Protein AF-A0A2E3VXW8-F1 (afdb_monomer_lite)

Sequence (433 aa):
MKYFLSAFIIIVLTNSAYSASCSSNQNFRELKSLRAQCASKSVHLTFDDGPDPKVTPRILSSLNRKKVKASFYVSTTNLKPGEKNETLISMIRTGHVVASHGHEHKAHDLRVIGSKCDPHILTASQSERQIERSLSLLQSATAGLFNRQPHKLFRFPYGRGASPSAKELGLMLRHGQSKSACSSKRLKHAAPLERESYKQSIQEYRRFKSKALQRVHESSRDHVGWNFDSGDSNPNVAKKAKSNPDWYVKRTLKNMCQSRSNVLIALFHDRGKDFNADTLDKLIDTARCLGIDFISYDEALRHKEYLANTGVLQEAPKEENDILGSFIEDILNKEEHQKHFSKTCSDDHDHSFNTCLSSNGKTYQQCQGESSVCVNGQWLSKTDPVAIKRCGFRNCYSKYTKKTYRHCEGSNSICVNGEWLKKSKAKSICNIN

Structure (mmCIF, N/CA/C/O backbone):
data_AF-A0A2E3VXW8-F1
#
_entry.id   AF-A0A2E3VXW8-F1
#
loop_
_atom_site.group_PDB
_atom_site.id
_atom_site.type_symbol
_atom_site.label_atom_id
_atom_site.label_alt_id
_atom_site.label_comp_id
_atom_site.label_asym_id
_atom_site.label_entity_id
_atom_site.label_seq_id
_atom_site.pdbx_PDB_ins_code
_atom_site.Cartn_x
_atom_site.Cartn_y
_atom_site.Cartn_z
_atom_site.occupancy
_atom_site.B_iso_or_equiv
_atom_site.auth_seq_id
_atom_site.auth_comp_id
_atom_site.auth_asym_id
_atom_site.auth_atom_id
_atom_site.pdbx_PDB_model_num
ATOM 1 N N . MET A 1 1 ? -1.493 -29.442 -38.701 1.00 52.22 1 MET A N 1
ATOM 2 C CA . MET A 1 1 ? -0.068 -29.097 -38.929 1.00 52.22 1 MET A CA 1
ATOM 3 C C . MET A 1 1 ? 0.186 -27.605 -39.175 1.00 52.22 1 MET A C 1
ATOM 5 O O . MET A 1 1 ? 1.052 -27.063 -38.505 1.00 52.22 1 MET A O 1
ATOM 9 N N . LYS A 1 2 ? -0.572 -26.907 -40.045 1.00 40.97 2 LYS A N 1
ATOM 10 C CA . LYS A 1 2 ? -0.376 -25.459 -40.313 1.00 40.97 2 LYS A CA 1
ATOM 11 C C . LYS A 1 2 ? -0.488 -24.561 -39.063 1.00 40.97 2 LYS A C 1
ATOM 13 O O . LYS A 1 2 ? 0.397 -23.749 -38.839 1.00 40.97 2 LYS A O 1
ATOM 18 N N . TYR A 1 3 ? -1.481 -24.780 -38.194 1.00 45.81 3 TYR A N 1
ATOM 19 C CA . TYR A 1 3 ? -1.649 -24.004 -36.949 1.00 45.81 3 TYR A CA 1
ATOM 20 C C . TYR A 1 3 ? -0.521 -24.200 -35.921 1.00 45.81 3 TYR A C 1
ATOM 22 O O . TYR A 1 3 ? -0.153 -23.255 -35.229 1.00 45.81 3 TYR A O 1
ATOM 30 N N . PHE A 1 4 ? 0.070 -25.398 -35.859 1.00 49.72 4 PHE A N 1
ATOM 31 C CA . PHE A 1 4 ? 1.209 -25.685 -34.979 1.00 49.72 4 PHE A CA 1
ATOM 32 C C . PHE A 1 4 ? 2.489 -25.000 -35.468 1.00 49.72 4 PHE A C 1
ATOM 34 O O . PHE A 1 4 ? 3.208 -24.414 -34.664 1.00 49.72 4 PHE A O 1
ATOM 41 N N . LEU A 1 5 ? 2.740 -25.003 -36.783 1.00 46.31 5 LEU A N 1
ATOM 42 C CA . LEU A 1 5 ? 3.879 -24.294 -37.370 1.00 46.31 5 LEU A CA 1
ATOM 43 C C . LEU A 1 5 ? 3.752 -22.773 -37.180 1.00 46.31 5 LEU A C 1
ATOM 45 O O . LEU A 1 5 ? 4.717 -22.122 -36.797 1.00 46.31 5 LEU A O 1
ATOM 49 N N . SER A 1 6 ? 2.555 -22.210 -37.384 1.00 46.69 6 SER A N 1
ATOM 50 C CA . SER A 1 6 ? 2.293 -20.777 -37.190 1.00 46.69 6 SER A CA 1
ATOM 51 C C . SER A 1 6 ? 2.450 -20.339 -35.729 1.00 46.69 6 SER A C 1
ATOM 53 O O . SER A 1 6 ? 3.084 -19.319 -35.473 1.00 46.69 6 SER A O 1
ATOM 55 N N . ALA A 1 7 ? 1.939 -21.114 -34.765 1.00 53.31 7 ALA A N 1
ATOM 56 C CA . ALA A 1 7 ? 2.120 -20.828 -33.341 1.00 53.31 7 ALA A CA 1
ATOM 57 C C . ALA A 1 7 ? 3.596 -20.923 -32.919 1.00 53.31 7 ALA A C 1
ATOM 59 O O . ALA A 1 7 ? 4.090 -20.058 -32.198 1.00 53.31 7 ALA A O 1
ATOM 60 N N . PHE A 1 8 ? 4.325 -21.924 -33.420 1.00 57.41 8 PHE A N 1
ATOM 61 C CA . PHE A 1 8 ? 5.749 -22.102 -33.136 1.00 57.41 8 PHE A CA 1
ATOM 62 C C . PHE A 1 8 ? 6.606 -20.961 -33.711 1.00 57.41 8 PHE A C 1
ATOM 64 O O . PHE A 1 8 ? 7.454 -20.414 -33.010 1.00 57.41 8 PHE A O 1
ATOM 71 N N . ILE A 1 9 ? 6.335 -20.526 -34.947 1.00 57.00 9 ILE A N 1
ATOM 72 C CA . ILE A 1 9 ? 7.027 -19.394 -35.585 1.00 57.00 9 ILE A CA 1
ATOM 73 C C . ILE A 1 9 ? 6.759 -18.081 -34.830 1.00 57.00 9 ILE A C 1
ATOM 75 O O . ILE A 1 9 ? 7.695 -17.322 -34.582 1.00 57.00 9 ILE A O 1
ATOM 79 N N . ILE A 1 10 ? 5.519 -17.827 -34.393 1.00 58.88 10 ILE A N 1
ATOM 80 C CA . ILE A 1 10 ? 5.182 -16.641 -33.583 1.00 58.88 10 ILE A CA 1
ATOM 81 C C . ILE A 1 10 ? 5.937 -16.667 -32.242 1.00 58.88 10 ILE A C 1
ATOM 83 O O . ILE A 1 10 ? 6.544 -15.666 -31.861 1.00 58.88 10 ILE A O 1
ATOM 87 N N . ILE A 1 11 ? 5.977 -17.810 -31.551 1.00 58.62 11 ILE A N 1
ATOM 88 C CA . ILE A 1 11 ? 6.701 -17.959 -30.277 1.00 58.62 11 ILE A CA 1
ATOM 89 C C . ILE A 1 11 ? 8.208 -17.700 -30.460 1.00 58.62 11 ILE A C 1
ATOM 91 O O . ILE A 1 11 ? 8.798 -16.933 -29.699 1.00 58.62 11 ILE A O 1
ATOM 95 N N . VAL A 1 12 ? 8.833 -18.266 -31.496 1.00 56.59 12 VAL A N 1
ATOM 96 C CA . VAL A 1 12 ? 10.269 -18.075 -31.775 1.00 56.59 12 VAL A CA 1
ATOM 97 C C . VAL A 1 12 ? 10.593 -16.617 -32.136 1.00 56.59 12 VAL A C 1
ATOM 99 O O . VAL A 1 12 ? 11.554 -16.056 -31.604 1.00 56.59 12 VAL A O 1
ATOM 102 N N . LEU A 1 13 ? 9.770 -15.963 -32.964 1.00 48.34 13 LEU A N 1
ATOM 103 C CA . LEU A 1 13 ? 9.963 -14.556 -33.340 1.00 48.34 13 LEU A CA 1
ATOM 104 C C . LEU A 1 13 ? 9.764 -13.598 -32.154 1.00 48.34 13 LEU A C 1
ATOM 106 O O . LEU A 1 13 ? 10.545 -12.660 -31.991 1.00 48.34 13 LEU A O 1
ATOM 110 N N . THR A 1 14 ? 8.780 -13.849 -31.281 1.00 56.06 14 THR A N 1
ATOM 111 C CA . THR A 1 14 ? 8.571 -13.031 -30.069 1.00 56.06 14 THR A CA 1
ATOM 112 C C . THR A 1 14 ? 9.714 -13.167 -29.060 1.00 56.06 14 THR A C 1
ATOM 114 O O . THR A 1 14 ? 10.160 -12.156 -28.515 1.00 56.06 14 THR A O 1
ATOM 117 N N . ASN A 1 15 ? 10.257 -14.375 -28.867 1.00 58.19 15 ASN A N 1
ATOM 118 C CA . ASN A 1 15 ? 11.415 -14.602 -27.998 1.00 58.19 15 ASN A CA 1
ATOM 119 C C . ASN A 1 15 ? 12.691 -13.952 -28.558 1.00 58.19 15 ASN A C 1
ATOM 121 O O . ASN A 1 15 ? 13.463 -13.361 -27.800 1.00 58.19 15 ASN A O 1
ATOM 125 N N . SER A 1 16 ? 12.889 -13.992 -29.880 1.00 55.94 16 SER A N 1
ATOM 126 C CA . SER A 1 16 ? 14.014 -13.329 -30.547 1.00 55.94 16 SER A CA 1
ATOM 127 C C . SER A 1 16 ? 13.936 -11.801 -30.410 1.00 55.94 16 SER A C 1
ATOM 129 O O . SER A 1 16 ? 14.880 -11.183 -29.914 1.00 55.94 16 SER A O 1
ATOM 131 N N . ALA A 1 17 ? 12.785 -11.190 -30.716 1.00 60.53 17 ALA A N 1
ATOM 132 C CA . ALA A 1 17 ? 12.580 -9.743 -30.593 1.00 60.53 17 ALA A CA 1
ATOM 133 C C . ALA A 1 17 ? 12.715 -9.243 -29.143 1.00 60.53 17 ALA A C 1
ATOM 135 O O . ALA A 1 17 ? 13.336 -8.210 -28.884 1.00 60.53 17 ALA A O 1
ATOM 136 N N . TYR A 1 18 ? 12.192 -10.001 -28.177 1.00 62.50 18 TYR A N 1
ATOM 137 C CA . TYR A 1 18 ? 12.314 -9.679 -26.758 1.00 62.50 18 TYR A CA 1
ATOM 138 C C . TYR A 1 18 ? 13.764 -9.798 -26.259 1.00 62.50 18 TYR A C 1
ATOM 140 O O . TYR A 1 18 ? 14.258 -8.921 -25.549 1.00 62.50 18 TYR A O 1
ATOM 148 N N . SER A 1 19 ? 14.498 -10.828 -26.697 1.00 63.56 19 SER A N 1
ATOM 149 C CA . SER A 1 19 ? 15.926 -10.975 -26.380 1.00 63.56 19 SER A CA 1
ATOM 150 C C . SER A 1 19 ? 16.795 -9.854 -26.977 1.00 63.56 19 SER A C 1
ATOM 152 O O . SER A 1 19 ? 17.703 -9.347 -26.306 1.00 63.56 19 SER A O 1
ATOM 154 N N . ALA A 1 20 ? 16.478 -9.398 -28.194 1.00 64.00 20 ALA A N 1
ATOM 155 C CA . ALA A 1 20 ? 17.129 -8.259 -28.836 1.00 64.00 20 ALA A CA 1
ATOM 156 C C . ALA A 1 20 ? 16.816 -6.938 -28.107 1.00 64.00 20 ALA A C 1
ATOM 158 O O . ALA A 1 20 ? 17.717 -6.130 -27.875 1.00 64.00 20 ALA A O 1
ATOM 159 N N . SER A 1 21 ? 15.568 -6.756 -27.661 1.00 80.12 21 SER A N 1
ATOM 160 C CA . SER A 1 21 ? 15.136 -5.607 -26.853 1.00 80.12 21 SER A CA 1
ATOM 161 C C . SER A 1 21 ? 15.841 -5.540 -25.494 1.00 80.12 21 SER A C 1
ATOM 163 O O . SER A 1 21 ? 16.265 -4.467 -25.064 1.00 80.12 21 SER A O 1
ATOM 165 N N . CYS A 1 22 ? 16.053 -6.679 -24.832 1.00 87.19 22 CYS A N 1
ATOM 166 C CA . CYS A 1 22 ? 16.822 -6.705 -23.591 1.00 87.19 22 CYS A CA 1
ATOM 167 C C . CYS A 1 22 ? 18.298 -6.374 -23.814 1.00 87.19 22 CYS A C 1
ATOM 169 O O . CYS A 1 22 ? 18.889 -5.639 -23.025 1.00 87.19 22 CYS A O 1
ATOM 171 N N . SER A 1 23 ? 18.892 -6.860 -24.904 1.00 81.00 23 SER A N 1
ATOM 172 C CA . SER A 1 23 ? 20.314 -6.654 -25.202 1.00 81.00 23 SER A CA 1
ATOM 173 C C . SER A 1 23 ? 20.677 -5.182 -25.450 1.00 81.00 23 SER A C 1
ATOM 175 O O . SER A 1 23 ? 21.800 -4.772 -25.149 1.00 81.00 23 SER A O 1
ATOM 177 N N . SER A 1 24 ? 19.735 -4.364 -25.932 1.00 84.50 24 SER A N 1
ATOM 178 C CA . SER A 1 24 ? 19.925 -2.918 -26.122 1.00 84.50 24 SER A CA 1
ATOM 179 C C . SER A 1 24 ? 19.670 -2.078 -24.859 1.00 84.50 24 SER A C 1
ATOM 181 O O . SER A 1 24 ? 20.124 -0.934 -24.778 1.00 84.50 24 SER A O 1
ATOM 183 N N . ASN A 1 25 ? 19.026 -2.632 -23.824 1.00 87.88 25 ASN A N 1
ATOM 184 C CA . ASN A 1 25 ? 18.752 -1.926 -22.572 1.00 87.88 25 ASN A CA 1
ATOM 185 C C . ASN A 1 25 ? 20.045 -1.717 -21.751 1.00 87.88 25 ASN A C 1
ATOM 187 O O . ASN A 1 25 ? 20.680 -2.662 -21.279 1.00 87.88 25 ASN A O 1
ATOM 191 N N . GLN A 1 26 ? 20.442 -0.456 -21.549 1.00 90.62 26 GLN A N 1
ATOM 192 C CA . GLN A 1 26 ? 21.646 -0.102 -20.786 1.00 90.62 26 GLN A CA 1
ATOM 193 C C . GLN A 1 26 ? 21.602 -0.584 -19.326 1.00 90.62 26 GLN A C 1
ATOM 195 O O . GLN A 1 26 ? 22.569 -1.184 -18.860 1.00 90.62 26 GLN A O 1
ATOM 200 N N . ASN A 1 27 ? 20.484 -0.387 -18.619 1.00 92.69 27 ASN A N 1
ATOM 201 C CA . ASN A 1 27 ? 20.360 -0.819 -17.225 1.00 92.69 27 ASN A CA 1
ATOM 202 C C . ASN A 1 27 ? 20.441 -2.345 -17.105 1.00 92.69 27 ASN A C 1
ATOM 204 O O . ASN A 1 27 ? 21.041 -2.851 -16.159 1.00 92.69 27 ASN A O 1
ATOM 208 N N . PHE A 1 28 ? 19.882 -3.083 -18.071 1.00 93.38 28 PHE A N 1
ATOM 209 C CA . PHE A 1 28 ? 20.026 -4.537 -18.118 1.00 93.38 28 PHE A CA 1
ATOM 210 C C . PHE A 1 28 ? 21.489 -4.945 -18.309 1.00 93.38 28 PHE A C 1
ATOM 212 O O . PHE A 1 28 ? 21.975 -5.787 -17.560 1.00 93.38 28 PHE A O 1
ATOM 219 N N . ARG A 1 29 ? 22.217 -4.331 -19.253 1.00 92.88 29 ARG A N 1
ATOM 220 C CA . ARG A 1 29 ? 23.640 -4.641 -19.491 1.00 92.88 29 ARG A CA 1
ATOM 221 C C . ARG A 1 29 ? 24.491 -4.458 -18.234 1.00 92.88 29 ARG A C 1
ATOM 223 O O . ARG A 1 29 ? 25.331 -5.309 -17.948 1.00 92.88 29 ARG A O 1
ATOM 230 N N . GLU A 1 30 ? 24.234 -3.401 -17.468 1.00 94.44 30 GLU A N 1
ATOM 231 C CA . GLU A 1 30 ? 24.927 -3.129 -16.202 1.00 94.44 30 GLU A CA 1
ATOM 232 C C . GLU A 1 30 ? 24.539 -4.099 -15.071 1.00 94.44 30 GLU A C 1
ATOM 234 O O . GLU A 1 30 ? 25.357 -4.391 -14.202 1.00 94.44 30 GLU A O 1
ATOM 239 N N . LEU A 1 31 ? 23.307 -4.616 -15.073 1.00 95.38 31 LEU A N 1
ATOM 240 C CA . LEU A 1 31 ? 22.789 -5.506 -14.027 1.00 95.38 31 LEU A CA 1
ATOM 241 C C . LEU A 1 31 ? 22.787 -6.991 -14.412 1.00 95.38 31 LEU A C 1
ATOM 243 O O . LEU A 1 31 ? 22.378 -7.819 -13.599 1.00 95.38 31 LEU A O 1
ATOM 247 N N . LYS A 1 32 ? 23.241 -7.357 -15.617 1.00 94.25 32 LYS A N 1
ATOM 248 C CA . LYS A 1 32 ? 23.097 -8.715 -16.174 1.00 94.25 32 LYS A CA 1
ATOM 249 C C . LYS A 1 32 ? 23.653 -9.814 -15.266 1.00 94.25 32 LYS A C 1
ATOM 251 O O . LYS A 1 32 ? 23.130 -10.924 -15.264 1.00 94.25 32 LYS A O 1
ATOM 256 N N . SER A 1 33 ? 24.689 -9.507 -14.481 1.00 95.44 33 SER A N 1
ATOM 257 C CA . SER A 1 33 ? 25.306 -10.444 -13.535 1.00 95.44 33 SER A CA 1
ATOM 258 C C . SER A 1 33 ? 24.359 -10.872 -12.410 1.00 95.44 33 SER A C 1
ATOM 260 O O . SER A 1 33 ? 24.555 -11.930 -11.821 1.00 95.44 33 SER A O 1
ATOM 262 N N . LEU A 1 34 ? 23.303 -10.099 -12.135 1.00 95.31 34 LEU A N 1
ATOM 263 C CA . LEU A 1 34 ? 22.289 -10.426 -11.134 1.00 95.31 34 LEU A CA 1
ATOM 264 C C . LEU A 1 34 ? 21.181 -11.337 -11.671 1.00 95.31 34 LEU A C 1
ATOM 266 O O . LEU A 1 34 ? 20.376 -11.806 -10.873 1.00 95.31 34 LEU A O 1
ATOM 270 N N . ARG A 1 35 ? 21.127 -11.625 -12.981 1.00 94.31 35 ARG A N 1
ATOM 271 C CA . ARG A 1 35 ? 20.015 -12.356 -13.617 1.00 94.31 35 ARG A CA 1
ATOM 272 C C . ARG A 1 35 ? 19.667 -13.667 -12.906 1.00 94.31 35 ARG A C 1
ATOM 274 O O . ARG A 1 35 ? 18.494 -13.938 -12.698 1.00 94.31 35 ARG A O 1
ATOM 281 N N . ALA A 1 36 ? 20.661 -14.442 -12.470 1.00 91.81 36 ALA A N 1
ATOM 282 C CA . ALA A 1 36 ? 20.422 -15.683 -11.727 1.00 91.81 36 ALA A CA 1
ATOM 283 C C . ALA A 1 36 ? 19.693 -15.455 -10.387 1.00 91.81 36 ALA A C 1
ATOM 285 O O . ALA A 1 36 ? 18.834 -16.244 -10.013 1.00 91.81 36 ALA A O 1
ATOM 286 N N . GLN A 1 37 ? 19.995 -14.357 -9.685 1.00 93.38 37 GLN A N 1
ATOM 287 C CA . GLN A 1 37 ? 19.319 -13.979 -8.436 1.00 93.38 37 GLN A CA 1
ATOM 288 C C . GLN A 1 37 ? 17.924 -13.396 -8.701 1.00 93.38 37 GLN A C 1
ATOM 290 O O . GLN A 1 37 ? 17.007 -13.577 -7.907 1.00 93.38 37 GLN A O 1
ATOM 295 N N . CYS A 1 38 ? 17.765 -12.679 -9.815 1.00 93.38 38 CYS A N 1
ATOM 296 C CA . CYS A 1 38 ? 16.515 -12.040 -10.210 1.00 93.38 38 CYS A CA 1
ATOM 297 C C . CYS A 1 38 ? 15.475 -13.036 -10.755 1.00 93.38 38 CYS A C 1
ATOM 299 O O . CYS A 1 38 ? 14.284 -12.836 -10.542 1.00 93.38 38 CYS A O 1
ATOM 301 N N . ALA A 1 39 ? 15.911 -14.098 -11.443 1.00 92.44 39 ALA A N 1
ATOM 302 C CA . ALA A 1 39 ? 15.039 -15.034 -12.159 1.00 92.44 39 ALA A CA 1
ATOM 303 C C . ALA A 1 39 ? 14.054 -15.805 -11.262 1.00 92.44 39 ALA A C 1
ATOM 305 O O . ALA A 1 39 ? 13.059 -16.326 -11.751 1.00 92.44 39 ALA A O 1
ATOM 306 N N . SER A 1 40 ? 14.318 -15.886 -9.954 1.00 89.88 40 SER A N 1
ATOM 307 C CA . SER A 1 40 ? 13.421 -16.518 -8.981 1.00 89.88 40 SER A CA 1
ATOM 308 C C . SER A 1 40 ? 12.485 -15.527 -8.280 1.00 89.88 40 SER A C 1
ATOM 310 O O . SER A 1 40 ? 11.832 -15.906 -7.306 1.00 89.88 40 SER A O 1
ATOM 312 N N . LYS A 1 41 ? 12.473 -14.247 -8.685 1.00 97.69 41 LYS A N 1
ATOM 313 C CA . LYS A 1 41 ? 11.697 -13.197 -8.016 1.00 97.69 41 LYS A CA 1
ATOM 314 C C . LYS A 1 41 ? 10.346 -12.997 -8.688 1.00 97.69 41 LYS A C 1
ATOM 316 O O . LYS A 1 41 ? 10.286 -12.594 -9.845 1.00 97.69 41 LYS A O 1
ATOM 321 N N . SER A 1 42 ? 9.286 -13.166 -7.911 1.00 98.31 42 SER A N 1
ATOM 322 C CA . SER A 1 42 ? 7.922 -12.772 -8.251 1.00 98.31 42 SER A CA 1
ATOM 323 C C . SER A 1 42 ? 7.539 -11.542 -7.432 1.00 98.31 42 SER A C 1
ATOM 325 O O . SER A 1 42 ? 7.652 -11.540 -6.206 1.00 98.31 42 SER A O 1
ATOM 327 N N . VAL A 1 43 ? 7.110 -10.472 -8.094 1.00 98.81 43 VAL A N 1
ATOM 328 C CA . VAL A 1 43 ? 6.894 -9.154 -7.491 1.00 98.81 43 VAL A CA 1
ATOM 329 C C . VAL A 1 43 ? 5.457 -8.708 -7.702 1.00 98.81 43 VAL A C 1
ATOM 331 O O . VAL A 1 43 ? 5.030 -8.482 -8.831 1.00 98.81 43 VAL A O 1
ATOM 334 N N . HIS A 1 44 ? 4.730 -8.503 -6.609 1.00 98.88 44 HIS A N 1
ATOM 335 C CA . HIS A 1 44 ? 3.469 -7.778 -6.615 1.00 98.88 44 HIS A CA 1
ATOM 336 C C . HIS A 1 44 ? 3.722 -6.313 -6.246 1.00 98.88 44 HIS A C 1
ATOM 338 O O . HIS A 1 44 ? 4.195 -6.009 -5.145 1.00 98.88 44 HIS A O 1
ATOM 344 N N . LEU A 1 45 ? 3.427 -5.396 -7.168 1.00 98.94 45 LEU A N 1
ATOM 345 C CA . LEU A 1 45 ? 3.595 -3.962 -6.938 1.00 98.94 45 LEU A CA 1
ATOM 346 C C . LEU A 1 45 ? 2.450 -3.412 -6.088 1.00 98.94 45 LEU A C 1
ATOM 348 O O . LEU A 1 45 ? 1.277 -3.677 -6.357 1.00 98.94 45 LEU A O 1
ATOM 352 N N . THR A 1 46 ? 2.797 -2.601 -5.092 1.00 98.81 46 THR A N 1
ATOM 353 C CA . THR A 1 46 ? 1.829 -1.881 -4.266 1.00 98.81 46 THR A CA 1
ATOM 354 C C . THR A 1 46 ? 2.179 -0.402 -4.160 1.00 98.81 46 THR A C 1
ATOM 356 O O . THR A 1 46 ? 3.361 -0.065 -4.090 1.00 98.81 46 THR A O 1
ATOM 359 N N . PHE A 1 47 ? 1.165 0.462 -4.161 1.00 98.75 47 PHE A N 1
ATOM 360 C CA . PHE A 1 47 ? 1.315 1.917 -4.090 1.00 98.75 47 PHE A CA 1
ATOM 361 C C . PHE A 1 47 ? 0.477 2.487 -2.947 1.00 98.75 47 PHE A C 1
ATOM 363 O O . PHE A 1 47 ? -0.739 2.308 -2.951 1.00 98.75 47 PHE A O 1
ATOM 370 N N . ASP A 1 48 ? 1.117 3.176 -2.007 1.00 98.31 48 ASP A N 1
ATOM 371 C CA . ASP A 1 48 ? 0.469 3.813 -0.858 1.00 98.31 48 ASP A CA 1
ATOM 372 C C . ASP A 1 48 ? 0.324 5.341 -1.071 1.00 98.31 48 ASP A C 1
ATOM 374 O O . ASP A 1 48 ? 1.093 5.957 -1.814 1.00 98.31 48 ASP A O 1
ATOM 378 N N . ASP A 1 49 ? -0.630 5.947 -0.353 1.00 96.69 49 ASP A N 1
ATOM 379 C CA . ASP A 1 49 ? -0.901 7.393 -0.176 1.00 96.69 49 ASP A CA 1
ATOM 380 C C . ASP A 1 49 ? -1.757 8.121 -1.220 1.00 96.69 49 ASP A C 1
ATOM 382 O O . ASP A 1 49 ? -2.237 9.229 -0.940 1.00 96.69 49 ASP A O 1
ATOM 386 N N . GLY A 1 50 ? -1.975 7.539 -2.393 1.00 94.81 50 GLY A N 1
ATOM 387 C CA . GLY A 1 50 ? -2.810 8.111 -3.449 1.00 94.81 50 GLY A CA 1
ATOM 388 C C . GLY A 1 50 ? -4.307 8.176 -3.108 1.00 94.81 50 GLY A C 1
ATOM 389 O O . GLY A 1 50 ? -4.699 7.819 -1.997 1.00 94.81 50 GLY A O 1
ATOM 390 N N . PRO A 1 51 ? -5.170 8.598 -4.058 1.00 95.62 51 PRO A N 1
ATOM 391 C CA . PRO A 1 51 ? -4.824 8.979 -5.422 1.00 95.62 51 PRO A CA 1
ATOM 392 C C . PRO A 1 51 ? -4.314 10.424 -5.496 1.00 95.62 51 PRO A C 1
ATOM 394 O O . PRO A 1 51 ? -5.006 11.382 -5.149 1.00 95.62 51 PRO A O 1
ATOM 397 N N . ASP A 1 52 ? -3.103 10.582 -6.008 1.00 95.50 52 ASP A N 1
ATOM 398 C CA . ASP A 1 52 ? -2.576 11.853 -6.477 1.00 95.50 52 ASP A CA 1
ATOM 399 C C . ASP A 1 52 ? -3.195 12.186 -7.847 1.00 95.50 52 ASP A C 1
ATOM 401 O O . ASP A 1 52 ? -3.136 11.357 -8.761 1.00 95.50 52 ASP A O 1
ATOM 405 N N . PRO A 1 53 ? -3.777 13.382 -8.043 1.00 94.75 53 PRO A N 1
ATOM 406 C CA . PRO A 1 53 ? -4.455 13.724 -9.293 1.00 94.75 53 PRO A CA 1
ATOM 407 C C . PRO A 1 53 ? -3.516 13.782 -10.509 1.00 94.75 53 PRO A C 1
ATOM 409 O O . PRO A 1 53 ? -3.994 13.697 -11.638 1.00 94.75 53 PRO A O 1
ATOM 412 N N . LYS A 1 54 ? -2.199 13.927 -10.307 1.00 95.38 54 LYS A N 1
ATOM 413 C CA . LYS A 1 54 ? -1.200 14.011 -11.383 1.00 95.38 54 LYS A CA 1
ATOM 414 C C . LYS A 1 54 ? -0.399 12.722 -11.526 1.00 95.38 54 LYS A C 1
ATOM 416 O O . LYS A 1 54 ? -0.185 12.260 -12.645 1.00 95.38 54 LYS A O 1
ATOM 421 N N . VAL A 1 55 ? 0.053 12.139 -10.418 1.00 97.44 55 VAL A N 1
ATOM 422 C CA . VAL A 1 55 ? 0.983 10.997 -10.444 1.00 97.44 55 VAL A CA 1
ATOM 423 C C . VAL A 1 55 ? 0.250 9.673 -10.648 1.00 97.44 55 VAL A C 1
ATOM 425 O O . VAL A 1 55 ? 0.643 8.872 -11.499 1.00 97.44 55 VAL A O 1
ATOM 428 N N . THR A 1 56 ? -0.843 9.446 -9.921 1.00 98.12 56 THR A N 1
ATOM 429 C CA . THR A 1 56 ? -1.551 8.161 -9.920 1.00 98.12 56 THR A CA 1
ATOM 430 C C . THR A 1 56 ? -2.075 7.751 -11.305 1.00 98.12 56 THR A C 1
ATOM 432 O O . THR A 1 56 ? -1.849 6.600 -11.691 1.00 98.12 56 THR A O 1
ATOM 435 N N . PRO A 1 57 ? -2.681 8.640 -12.127 1.00 98.19 57 PRO A N 1
ATOM 436 C CA . PRO A 1 57 ? -3.094 8.278 -13.487 1.00 98.19 57 PRO A CA 1
ATOM 437 C C . PRO A 1 57 ? -1.928 7.846 -14.387 1.00 98.19 57 PRO A C 1
ATOM 439 O O . PRO A 1 57 ? -2.088 6.976 -15.244 1.00 98.19 57 PRO A O 1
ATOM 442 N N . ARG A 1 58 ? -0.735 8.421 -14.188 1.00 98.44 58 ARG A N 1
ATOM 443 C CA . ARG A 1 58 ? 0.469 8.097 -14.971 1.00 98.44 58 ARG A CA 1
ATOM 444 C C . ARG A 1 58 ? 1.004 6.712 -14.611 1.00 98.44 58 ARG A C 1
ATOM 446 O O . ARG A 1 58 ? 1.327 5.939 -15.513 1.00 98.44 58 ARG A O 1
ATOM 453 N N . ILE A 1 59 ? 1.021 6.381 -13.317 1.00 98.75 59 ILE A N 1
ATOM 454 C CA . ILE A 1 59 ? 1.340 5.033 -12.822 1.00 98.75 59 ILE A CA 1
ATOM 455 C C . ILE A 1 59 ? 0.341 4.019 -13.382 1.00 98.75 59 ILE A C 1
ATOM 457 O O . ILE A 1 59 ? 0.754 3.035 -13.991 1.00 98.75 59 ILE A O 1
ATOM 461 N N . LEU A 1 60 ? -0.963 4.287 -13.258 1.00 98.75 60 LEU A N 1
ATOM 462 C CA . LEU A 1 60 ? -2.016 3.416 -13.787 1.00 98.75 60 LEU A CA 1
ATOM 463 C C . LEU A 1 60 ? -1.859 3.182 -15.298 1.00 98.75 60 LEU A C 1
ATOM 465 O O . LEU A 1 60 ? -1.945 2.051 -15.771 1.00 98.75 60 LEU A O 1
ATOM 469 N N . SER A 1 61 ? -1.569 4.239 -16.061 1.00 98.50 61 SER A N 1
ATOM 470 C CA . SER A 1 61 ? -1.323 4.145 -17.501 1.00 98.50 61 SER A CA 1
ATOM 471 C C . SER A 1 61 ? -0.103 3.272 -17.826 1.00 98.50 61 SER A C 1
ATOM 473 O O . SER A 1 61 ? -0.184 2.418 -18.709 1.00 98.50 61 SER A O 1
ATOM 475 N N . SER A 1 62 ? 1.008 3.434 -17.098 1.00 98.62 62 SER A N 1
ATOM 476 C CA . SER A 1 62 ? 2.207 2.595 -17.244 1.00 98.62 62 SER A CA 1
ATOM 477 C C . SER A 1 62 ? 1.909 1.124 -16.954 1.00 98.62 62 SER A C 1
ATOM 479 O O . SER A 1 62 ? 2.156 0.268 -17.805 1.00 98.62 62 SER A O 1
ATOM 481 N N . LEU A 1 63 ? 1.277 0.825 -15.819 1.00 98.88 63 LEU A N 1
ATOM 482 C CA . LEU A 1 63 ? 0.900 -0.539 -15.447 1.00 98.88 63 LEU A CA 1
ATOM 483 C C . LEU A 1 63 ? -0.009 -1.194 -16.495 1.00 98.88 63 LEU A C 1
ATOM 485 O O . LEU A 1 63 ? 0.245 -2.328 -16.904 1.00 98.88 63 LEU A O 1
ATOM 489 N N . ASN A 1 64 ? -1.015 -0.467 -16.989 1.00 98.50 64 ASN A N 1
ATOM 490 C CA . ASN A 1 64 ? -1.921 -0.952 -18.028 1.00 98.50 64 ASN A CA 1
ATOM 491 C C . ASN A 1 64 ? -1.189 -1.230 -19.348 1.00 98.50 64 ASN A C 1
ATOM 493 O O . ASN A 1 64 ? -1.333 -2.324 -19.897 1.00 98.50 64 ASN A O 1
ATOM 497 N N . ARG A 1 65 ? -0.343 -0.303 -19.826 1.00 97.75 65 ARG A N 1
ATOM 498 C CA . ARG A 1 65 ? 0.485 -0.519 -21.030 1.00 97.75 65 ARG A CA 1
ATOM 499 C C . ARG A 1 65 ? 1.406 -1.725 -20.876 1.00 97.75 65 ARG A C 1
ATOM 501 O O . ARG A 1 65 ? 1.564 -2.510 -21.807 1.00 97.75 65 ARG A O 1
ATOM 508 N N . LYS A 1 66 ? 2.009 -1.883 -19.696 1.00 97.88 66 LYS A N 1
ATOM 509 C CA . LYS A 1 66 ? 2.931 -2.979 -19.386 1.00 97.88 66 LYS A CA 1
ATOM 510 C C . LYS A 1 66 ? 2.223 -4.276 -18.999 1.00 97.88 66 LYS A C 1
ATOM 512 O O . LYS A 1 66 ? 2.915 -5.278 -18.816 1.00 97.88 66 LYS A O 1
ATOM 517 N N . LYS A 1 67 ? 0.888 -4.286 -18.911 1.00 98.31 67 LYS A N 1
ATOM 518 C CA . LYS A 1 67 ? 0.066 -5.424 -18.471 1.00 98.31 67 LYS A CA 1
ATOM 519 C C . LYS A 1 67 ? 0.488 -5.966 -17.097 1.00 98.31 67 LYS A C 1
ATOM 521 O O . LYS A 1 67 ? 0.530 -7.172 -16.896 1.00 98.31 67 LYS A O 1
ATOM 526 N N . VAL A 1 68 ? 0.830 -5.080 -16.164 1.00 98.69 68 VAL A N 1
ATOM 527 C CA . VAL A 1 68 ? 1.175 -5.432 -14.777 1.00 98.69 68 VAL A CA 1
ATOM 528 C C . VAL A 1 68 ? 0.010 -5.057 -13.871 1.00 98.69 68 VAL A C 1
ATOM 530 O O . VAL A 1 68 ? -0.484 -3.937 -13.946 1.00 98.69 68 VAL A O 1
ATOM 533 N N . LYS A 1 69 ? -0.442 -5.979 -13.016 1.00 98.69 69 LYS A N 1
ATOM 534 C CA . LYS A 1 69 ? -1.461 -5.694 -11.993 1.00 98.69 69 LYS A CA 1
ATOM 535 C C . LYS A 1 69 ? -0.793 -5.287 -10.681 1.00 98.69 69 LYS A C 1
ATOM 537 O O . LYS A 1 69 ? 0.337 -5.673 -10.404 1.00 98.69 69 LYS A O 1
ATOM 542 N N . ALA A 1 70 ? -1.490 -4.477 -9.894 1.00 98.88 70 ALA A N 1
ATOM 543 C CA . ALA A 1 70 ? -0.963 -3.864 -8.676 1.00 98.88 70 ALA A CA 1
ATOM 544 C C . ALA A 1 70 ? -2.094 -3.625 -7.671 1.00 98.88 70 ALA A C 1
ATOM 546 O O . ALA A 1 70 ? -3.265 -3.634 -8.061 1.00 98.88 70 ALA A O 1
ATOM 547 N N . SER A 1 71 ? -1.733 -3.370 -6.416 1.00 98.88 71 SER A N 1
ATOM 548 C CA . SER A 1 71 ? -2.665 -2.919 -5.375 1.00 98.88 71 SER A CA 1
ATOM 549 C C . SER A 1 71 ? -2.381 -1.469 -4.973 1.00 98.88 71 SER A C 1
ATOM 551 O O . SER A 1 71 ? -1.232 -1.109 -4.725 1.00 98.88 71 SER A O 1
ATOM 553 N N . PHE A 1 72 ? -3.414 -0.640 -4.881 1.00 98.81 72 PHE A N 1
ATOM 554 C CA . PHE A 1 72 ? -3.337 0.764 -4.482 1.00 98.81 72 PHE A CA 1
ATOM 555 C C . PHE A 1 72 ? -3.971 0.943 -3.105 1.00 98.81 72 PHE A C 1
ATOM 557 O O . PHE A 1 72 ? -5.183 0.792 -2.963 1.00 98.81 72 PHE A O 1
ATOM 564 N N . TYR A 1 73 ? -3.167 1.270 -2.099 1.00 98.56 73 TYR A N 1
ATOM 565 C CA . TYR A 1 73 ? -3.617 1.554 -0.742 1.00 98.56 73 TYR A CA 1
ATOM 566 C C . TYR A 1 73 ? -3.855 3.057 -0.612 1.00 98.56 73 TYR A C 1
ATOM 568 O O . TYR A 1 73 ? -2.943 3.865 -0.448 1.00 98.56 73 TYR A O 1
ATOM 576 N N . VAL A 1 74 ? -5.126 3.427 -0.709 1.00 98.44 74 VAL A N 1
ATOM 577 C CA . VAL A 1 74 ? -5.570 4.809 -0.862 1.00 98.44 74 VAL A CA 1
ATOM 578 C C . VAL A 1 74 ? -5.749 5.489 0.489 1.00 98.44 74 VAL A C 1
ATOM 580 O O . VAL A 1 74 ? -6.518 5.025 1.338 1.00 98.44 74 VAL A O 1
ATOM 583 N N . SER A 1 75 ? -5.097 6.639 0.649 1.00 96.31 75 SER A N 1
ATOM 584 C CA . SER A 1 75 ? -5.397 7.580 1.723 1.00 96.31 75 SER A CA 1
ATOM 585 C C . SER A 1 75 ? -6.580 8.44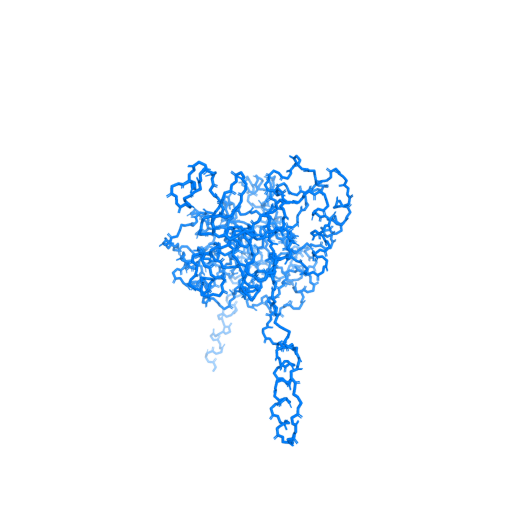6 1.311 1.00 96.31 75 SER A C 1
ATOM 587 O O . SER A 1 75 ? -6.593 9.080 0.255 1.00 96.31 75 SER A O 1
ATOM 589 N N . THR A 1 76 ? -7.611 8.487 2.149 1.00 96.62 76 THR A N 1
ATOM 590 C CA . THR A 1 76 ? -8.877 9.122 1.765 1.00 96.62 76 THR A CA 1
ATOM 591 C C . THR A 1 76 ? -8.983 10.590 2.176 1.00 96.62 76 THR A C 1
ATOM 593 O O . THR A 1 76 ? -10.057 11.166 2.014 1.00 96.62 76 THR A O 1
ATOM 596 N N . THR A 1 77 ? -7.899 11.232 2.647 1.00 93.00 77 THR A N 1
ATOM 597 C CA . THR A 1 77 ? -7.911 12.670 3.010 1.00 93.00 77 THR A CA 1
ATOM 598 C C . THR A 1 77 ? -8.407 13.567 1.883 1.00 93.00 77 THR A C 1
ATOM 600 O O . THR A 1 77 ? -9.002 14.607 2.138 1.00 93.00 77 THR A O 1
ATOM 603 N N . ASN A 1 78 ? -8.125 13.183 0.636 1.00 89.44 78 ASN A N 1
ATOM 604 C CA . ASN A 1 78 ? -8.421 13.991 -0.545 1.00 89.44 78 ASN A CA 1
ATOM 605 C C . ASN A 1 78 ? -9.739 13.583 -1.223 1.00 89.44 78 ASN A C 1
ATOM 607 O O . ASN A 1 78 ? -10.085 14.148 -2.258 1.00 89.44 78 ASN A O 1
ATOM 611 N N . LEU A 1 79 ? -10.460 12.598 -0.676 1.00 94.00 79 LEU A N 1
ATOM 612 C CA . LEU A 1 79 ? -11.757 12.172 -1.194 1.00 94.00 79 LEU A CA 1
ATOM 613 C C . LEU A 1 79 ? -12.878 12.908 -0.467 1.00 94.00 79 LEU A C 1
ATOM 615 O O . LEU A 1 79 ? -12.837 13.093 0.751 1.00 94.00 79 LEU A O 1
ATOM 619 N N . LYS A 1 80 ? -13.916 13.279 -1.213 1.00 90.25 80 LYS A N 1
ATOM 620 C CA . LYS A 1 80 ? -15.104 13.935 -0.669 1.00 90.25 80 LYS A CA 1
ATOM 621 C C . LYS A 1 80 ? -16.321 13.009 -0.763 1.00 90.25 80 LYS A C 1
ATOM 623 O O . LYS A 1 80 ? -16.438 12.254 -1.727 1.00 90.25 80 LYS A O 1
ATOM 628 N N . PRO A 1 81 ? -17.235 13.039 0.224 1.00 87.69 81 PRO A N 1
ATOM 629 C CA . PRO A 1 81 ? -18.490 12.292 0.152 1.00 87.69 81 PRO A CA 1
ATOM 630 C C . PRO A 1 81 ? -19.287 12.646 -1.101 1.00 87.69 81 PRO A C 1
ATOM 632 O O . PRO A 1 81 ? -19.388 13.818 -1.445 1.00 87.69 81 PRO A O 1
ATOM 635 N N . GLY A 1 82 ? -19.872 11.645 -1.757 1.00 87.75 82 GLY A N 1
ATOM 636 C CA . GLY A 1 82 ? -20.720 11.841 -2.935 1.00 87.75 82 GLY A CA 1
ATOM 637 C C . GLY A 1 82 ? -19.966 12.119 -4.240 1.00 87.75 82 GLY A C 1
ATOM 638 O O . GLY A 1 82 ? -20.551 11.967 -5.309 1.00 87.75 82 GLY A O 1
ATOM 639 N N . GLU A 1 83 ? -18.673 12.450 -4.191 1.00 93.31 83 GLU A N 1
ATOM 640 C CA . GLU A 1 83 ? -17.861 12.653 -5.392 1.00 93.31 83 GLU A CA 1
ATOM 641 C C . GLU A 1 83 ? -17.263 11.330 -5.877 1.00 93.31 83 GLU A C 1
ATOM 643 O O . GLU A 1 83 ? -16.660 10.578 -5.107 1.00 93.31 83 GLU A O 1
ATOM 648 N N . LYS A 1 84 ? -17.416 11.049 -7.175 1.00 96.75 84 LYS A N 1
ATOM 649 C CA . LYS A 1 84 ? -16.759 9.921 -7.843 1.00 96.75 84 LYS A CA 1
ATOM 650 C C . LYS A 1 84 ? -15.324 10.289 -8.203 1.00 96.75 84 LYS A C 1
ATOM 652 O O . LYS A 1 84 ? -15.032 11.430 -8.548 1.00 96.75 84 LYS A O 1
ATOM 657 N N . ASN A 1 85 ? -14.435 9.303 -8.166 1.00 97.94 85 ASN A N 1
ATOM 658 C CA . ASN A 1 85 ? -13.052 9.442 -8.599 1.00 97.94 85 ASN A CA 1
ATOM 659 C C . ASN A 1 85 ? -12.783 8.476 -9.759 1.00 97.94 85 ASN A C 1
ATOM 661 O O . ASN A 1 85 ? -12.636 7.269 -9.558 1.00 97.94 85 ASN A O 1
ATOM 665 N N . GLU A 1 86 ? -12.698 9.020 -10.973 1.00 97.50 86 GLU A N 1
ATOM 666 C CA . GLU A 1 86 ? -12.527 8.224 -12.195 1.00 97.50 86 GLU A CA 1
ATOM 667 C C . GLU A 1 86 ? -11.224 7.418 -12.213 1.00 97.50 86 GLU A C 1
ATOM 669 O O . GLU A 1 86 ? -11.194 6.309 -12.744 1.00 97.50 86 GLU A O 1
ATOM 674 N N . THR A 1 87 ? -10.160 7.907 -11.570 1.00 98.00 87 THR A N 1
ATOM 675 C CA . THR A 1 87 ? -8.903 7.158 -11.446 1.00 98.00 87 THR A CA 1
ATOM 676 C C . THR A 1 87 ? -9.102 5.889 -10.617 1.00 98.00 87 THR A C 1
ATOM 678 O O . THR A 1 87 ? -8.670 4.819 -11.041 1.00 98.00 87 THR A O 1
ATOM 681 N N . LEU A 1 88 ? -9.806 5.971 -9.481 1.00 98.56 88 LEU A N 1
ATOM 682 C CA . LEU A 1 88 ? -10.102 4.800 -8.644 1.00 98.56 88 LEU A CA 1
ATOM 683 C C . LEU A 1 88 ? -11.048 3.813 -9.344 1.00 98.56 88 LEU A C 1
ATOM 685 O O . LEU A 1 88 ? -10.856 2.602 -9.260 1.00 98.56 88 LEU A O 1
ATOM 689 N N . ILE A 1 89 ? -12.051 4.316 -10.067 1.00 98.69 89 ILE A N 1
ATOM 690 C CA . ILE A 1 89 ? -12.956 3.479 -10.868 1.00 98.69 89 ILE A CA 1
ATOM 691 C C . ILE A 1 89 ? -12.173 2.753 -11.972 1.00 98.69 89 ILE A C 1
ATOM 693 O O . ILE A 1 89 ? -12.360 1.552 -12.180 1.00 98.69 89 ILE A O 1
ATOM 697 N N . SER A 1 90 ? -11.277 3.467 -12.657 1.00 98.44 90 SER A N 1
ATOM 698 C CA . SER A 1 90 ? -10.424 2.921 -13.713 1.00 98.44 90 SER A CA 1
ATOM 699 C C . SER A 1 90 ? -9.483 1.839 -13.183 1.00 98.44 90 SER A C 1
ATOM 701 O O . SER A 1 90 ? -9.417 0.771 -13.784 1.00 98.44 90 SER A O 1
ATOM 703 N N . MET A 1 91 ? -8.851 2.042 -12.018 1.00 98.62 91 MET A N 1
ATOM 704 C CA . MET A 1 91 ? -8.028 1.016 -11.359 1.00 98.62 91 MET A CA 1
ATOM 705 C C . MET A 1 91 ? -8.769 -0.315 -11.217 1.00 98.62 91 MET A C 1
ATOM 707 O O . MET A 1 91 ? -8.256 -1.350 -11.641 1.00 98.62 91 MET A O 1
ATOM 711 N N . ILE A 1 92 ? -9.985 -0.284 -10.662 1.00 98.69 92 ILE A N 1
ATOM 712 C CA . ILE A 1 92 ? -10.784 -1.498 -10.450 1.00 98.69 92 ILE A CA 1
ATOM 713 C C . ILE A 1 92 ? -11.157 -2.129 -11.794 1.00 98.69 92 ILE A C 1
ATOM 715 O O . ILE A 1 92 ? -10.988 -3.331 -11.990 1.00 98.69 92 ILE A O 1
ATOM 719 N N . ARG A 1 93 ? -11.624 -1.321 -12.755 1.00 98.31 93 ARG A N 1
ATOM 720 C CA . ARG A 1 93 ? -12.027 -1.804 -14.086 1.00 98.31 93 ARG A CA 1
ATOM 721 C C . ARG A 1 93 ? -10.876 -2.416 -14.875 1.00 98.31 93 ARG A C 1
ATOM 723 O O . ARG A 1 93 ? -11.105 -3.344 -15.644 1.00 98.31 93 ARG A O 1
ATOM 730 N N . THR A 1 94 ? -9.651 -1.931 -14.688 1.00 98.12 94 THR A N 1
ATOM 731 C CA . THR A 1 94 ? -8.466 -2.519 -15.317 1.00 98.12 94 THR A CA 1
ATOM 732 C C . THR A 1 94 ? -7.818 -3.603 -14.458 1.00 98.12 94 THR A C 1
ATOM 734 O O . THR A 1 94 ? -6.719 -4.046 -14.781 1.00 98.12 94 THR A O 1
ATOM 737 N N . GLY A 1 95 ? -8.495 -4.109 -13.422 1.00 97.69 95 GLY A N 1
ATOM 738 C CA . GLY A 1 95 ? -8.088 -5.294 -12.661 1.00 97.69 95 GLY A CA 1
ATOM 739 C C . GLY A 1 95 ? -6.988 -5.050 -11.625 1.00 97.69 95 GLY A C 1
ATOM 740 O O . GLY A 1 95 ? -6.287 -5.989 -11.254 1.00 97.69 95 GLY A O 1
ATOM 741 N N . HIS A 1 96 ? -6.791 -3.805 -11.191 1.00 98.75 96 HIS A N 1
ATOM 742 C CA . HIS A 1 96 ? -6.007 -3.501 -9.994 1.00 98.75 96 HIS A CA 1
ATOM 743 C C . HIS A 1 96 ? -6.883 -3.619 -8.751 1.00 98.75 96 HIS A C 1
ATOM 745 O O . HIS A 1 96 ? -8.101 -3.465 -8.823 1.00 98.75 96 HIS A O 1
ATOM 751 N N . VAL A 1 97 ? -6.250 -3.836 -7.601 1.00 98.81 97 VAL A N 1
ATOM 752 C CA . VAL A 1 97 ? -6.953 -3.810 -6.317 1.00 98.81 97 VAL A CA 1
ATOM 753 C C . VAL A 1 97 ? -6.890 -2.397 -5.754 1.00 98.81 97 VAL A C 1
ATOM 755 O O . VAL A 1 97 ? -5.807 -1.847 -5.578 1.00 98.81 97 VAL A O 1
ATOM 758 N N . VAL A 1 98 ? -8.038 -1.803 -5.450 1.00 98.81 98 VAL A N 1
ATOM 759 C CA . VAL A 1 98 ? -8.127 -0.598 -4.619 1.00 98.81 98 VAL A CA 1
ATOM 760 C C . VAL A 1 98 ? -8.365 -1.040 -3.181 1.00 98.81 98 VAL A C 1
ATOM 762 O O . VAL A 1 98 ? -9.332 -1.741 -2.890 1.00 98.81 98 VAL A O 1
ATOM 765 N N . ALA A 1 99 ? -7.485 -0.616 -2.286 1.00 98.50 99 ALA A N 1
ATOM 766 C CA . ALA A 1 99 ? -7.441 -0.961 -0.875 1.00 98.50 99 ALA A CA 1
ATOM 767 C C . ALA A 1 99 ? -7.441 0.312 -0.018 1.00 98.50 99 ALA A C 1
ATOM 769 O O . ALA A 1 99 ? -7.125 1.400 -0.498 1.00 98.50 99 ALA A O 1
ATOM 770 N N . SER A 1 100 ? -7.789 0.195 1.262 1.00 98.12 100 SER A N 1
ATOM 771 C CA . SER A 1 100 ? -7.748 1.344 2.175 1.00 98.12 100 SER A CA 1
ATOM 772 C C . SER A 1 100 ? -6.382 1.487 2.847 1.00 98.12 100 SER A C 1
ATOM 774 O O . SER A 1 100 ? -5.818 0.501 3.325 1.00 98.12 100 SER A O 1
ATOM 776 N N . HIS A 1 101 ? -5.890 2.727 2.923 1.00 96.75 101 HIS A N 1
ATOM 777 C CA . HIS A 1 101 ? -4.743 3.141 3.737 1.00 96.75 101 HIS A CA 1
ATOM 778 C C . HIS A 1 101 ? -5.152 4.068 4.893 1.00 96.75 101 HIS A C 1
ATOM 780 O O . HIS A 1 101 ? -4.413 4.961 5.304 1.00 96.75 101 HIS A O 1
ATOM 786 N N . GLY A 1 102 ? -6.376 3.906 5.406 1.00 94.19 102 GLY A N 1
ATOM 787 C CA . GLY A 1 102 ? -6.940 4.797 6.422 1.00 94.19 102 GLY A CA 1
ATOM 788 C C . GLY A 1 102 ? -7.399 6.151 5.864 1.00 94.19 102 GLY A C 1
ATOM 789 O O . GLY A 1 102 ? -7.497 6.345 4.647 1.00 94.19 102 GLY A O 1
ATOM 790 N N . HIS A 1 103 ? -7.793 7.064 6.760 1.00 94.50 103 HIS A N 1
ATOM 791 C CA . HIS A 1 103 ? -8.283 8.391 6.372 1.00 94.50 103 HIS A CA 1
ATOM 792 C C . HIS A 1 103 ? -7.192 9.448 6.448 1.00 94.50 103 HIS A C 1
ATOM 794 O O . HIS A 1 103 ? -6.841 9.993 5.415 1.00 94.50 103 HIS A O 1
ATOM 800 N N . GLU A 1 104 ? -6.628 9.709 7.631 1.00 88.31 104 GLU A N 1
ATOM 801 C CA . GLU A 1 104 ? -5.691 10.822 7.856 1.00 88.31 104 GLU A CA 1
ATOM 802 C C . GLU A 1 104 ? -4.214 10.405 7.859 1.00 88.31 104 GLU A C 1
ATOM 804 O O . GLU A 1 104 ? -3.364 11.171 8.309 1.00 88.31 104 GLU A O 1
ATOM 809 N N . HIS A 1 105 ? -3.901 9.190 7.397 1.00 89.69 105 HIS A N 1
ATOM 810 C CA . HIS A 1 105 ? -2.550 8.624 7.436 1.00 89.69 105 HIS A CA 1
ATOM 811 C C . HIS A 1 105 ? -1.902 8.725 8.841 1.00 89.69 105 HIS A C 1
ATOM 813 O O . HIS A 1 105 ? -0.757 9.148 9.016 1.00 89.69 105 HIS A O 1
ATOM 819 N N . LYS A 1 106 ? -2.664 8.374 9.885 1.00 89.12 106 LYS A N 1
ATOM 820 C CA . LYS A 1 106 ? -2.209 8.373 11.286 1.00 89.12 106 LYS A CA 1
ATOM 821 C C . LYS A 1 106 ? -1.939 6.957 11.779 1.00 89.12 106 LYS A C 1
ATOM 823 O O . LYS A 1 106 ? -2.445 5.988 11.224 1.00 89.12 106 LYS A O 1
ATOM 828 N N . ALA A 1 107 ? -1.147 6.828 12.842 1.00 88.25 107 ALA A N 1
ATOM 829 C CA . ALA A 1 107 ? -0.920 5.535 13.475 1.00 88.25 107 ALA A CA 1
ATOM 830 C C . ALA A 1 107 ? -2.209 5.067 14.170 1.00 88.25 107 ALA A C 1
ATOM 832 O O . ALA A 1 107 ? -2.658 5.670 15.141 1.00 88.25 107 ALA A O 1
ATOM 833 N N . HIS A 1 108 ? -2.814 4.003 13.649 1.00 86.94 108 HIS A N 1
ATOM 834 C CA . HIS A 1 108 ? -4.087 3.455 14.132 1.00 86.94 108 HIS A CA 1
ATOM 835 C C . HIS A 1 108 ? -3.966 2.617 15.409 1.00 86.94 108 HIS A C 1
ATOM 837 O O . HIS A 1 108 ? -4.979 2.291 16.024 1.00 86.94 108 HIS A O 1
ATOM 843 N N . ASP A 1 109 ? -2.741 2.258 15.777 1.00 83.81 109 ASP A N 1
ATOM 844 C CA . ASP A 1 109 ? -2.412 1.504 16.977 1.00 83.81 109 ASP A CA 1
ATOM 845 C C . ASP A 1 109 ? -0.995 1.883 17.441 1.00 83.81 109 ASP A C 1
ATOM 847 O O . ASP A 1 109 ? -0.348 2.767 16.863 1.00 83.81 109 ASP A O 1
ATOM 851 N N . LEU A 1 110 ? -0.519 1.228 18.497 1.00 79.75 110 LEU A N 1
ATOM 852 C CA . LEU A 1 110 ? 0.772 1.458 19.121 1.00 79.75 110 LEU A CA 1
ATOM 853 C C . LEU A 1 110 ? 1.902 1.460 18.087 1.00 79.75 110 LEU A C 1
ATOM 855 O O . LEU A 1 110 ? 2.138 0.487 17.381 1.00 79.75 110 LEU A O 1
ATOM 859 N N . ARG A 1 111 ? 2.658 2.556 18.052 1.00 81.56 111 ARG A N 1
ATOM 860 C CA . ARG A 1 111 ? 3.815 2.716 17.173 1.00 81.56 111 ARG A CA 1
ATOM 861 C C . ARG A 1 111 ? 4.959 3.384 17.914 1.00 81.56 111 ARG A C 1
ATOM 863 O O . ARG A 1 111 ? 4.750 4.288 18.727 1.00 81.56 111 ARG A O 1
ATOM 870 N N . VAL A 1 112 ? 6.181 2.962 17.604 1.00 76.94 112 VAL A N 1
ATOM 871 C CA . VAL A 1 112 ? 7.409 3.564 18.133 1.00 76.94 112 VAL A CA 1
ATOM 872 C C . VAL A 1 112 ? 8.249 4.170 17.012 1.00 76.94 112 VAL A C 1
ATOM 874 O O . VAL A 1 112 ? 8.491 3.552 15.979 1.00 76.94 112 VAL A O 1
ATOM 877 N N . ILE A 1 113 ? 8.723 5.396 17.227 1.00 78.56 113 ILE A N 1
ATOM 878 C CA . ILE A 1 113 ? 9.640 6.114 16.342 1.00 78.56 113 ILE A CA 1
ATOM 879 C C . ILE A 1 113 ? 10.973 6.252 17.079 1.00 78.56 113 ILE A C 1
ATOM 881 O O . ILE A 1 113 ? 11.118 7.029 18.028 1.00 78.56 113 ILE A O 1
ATOM 885 N N . GLY A 1 114 ? 11.956 5.451 16.666 1.00 78.31 114 GLY A N 1
ATOM 886 C CA . GLY A 1 114 ? 13.213 5.309 17.397 1.00 78.31 114 GLY A CA 1
ATOM 887 C C . GLY A 1 114 ? 12.965 4.718 18.787 1.00 78.31 114 GLY A C 1
ATOM 888 O O . GLY A 1 114 ? 12.533 3.577 18.909 1.00 78.31 114 GLY A O 1
ATOM 889 N N . SER A 1 115 ? 13.230 5.501 19.833 1.00 73.31 115 SER A N 1
ATOM 890 C CA . SER A 1 115 ? 13.017 5.121 21.239 1.00 73.31 115 SER A CA 1
ATOM 891 C C . SER A 1 115 ? 11.793 5.787 21.882 1.00 73.31 115 SER A C 1
ATOM 893 O O . SER A 1 115 ? 11.649 5.757 23.106 1.00 73.31 115 SER A O 1
ATOM 895 N N . LYS A 1 116 ? 10.930 6.433 21.087 1.00 76.25 116 LYS A N 1
ATOM 896 C CA . LYS A 1 116 ? 9.793 7.230 21.574 1.00 76.25 116 LYS A CA 1
ATOM 897 C C . LYS A 1 116 ? 8.478 6.730 20.990 1.00 76.25 116 LYS A C 1
ATOM 899 O O . LYS A 1 116 ? 8.451 6.261 19.857 1.00 76.25 116 LYS A O 1
ATOM 904 N N . CYS A 1 117 ? 7.393 6.874 21.748 1.00 76.31 117 CYS A N 1
ATOM 905 C CA . CYS A 1 117 ? 6.048 6.684 21.211 1.00 76.31 117 CYS A CA 1
ATOM 906 C C . CYS A 1 117 ? 5.778 7.681 20.080 1.00 76.31 117 CYS A C 1
ATOM 908 O O . CYS A 1 117 ? 6.197 8.841 20.161 1.00 76.31 117 CYS A O 1
ATOM 910 N N . ASP A 1 118 ? 5.054 7.238 19.056 1.00 79.62 118 ASP A N 1
ATOM 911 C CA . ASP A 1 118 ? 4.508 8.151 18.059 1.00 79.62 118 ASP A CA 1
ATOM 912 C C . ASP A 1 118 ? 3.508 9.116 18.746 1.00 79.62 118 ASP A C 1
ATOM 914 O O . ASP A 1 118 ? 2.562 8.671 19.401 1.00 79.62 118 ASP A O 1
ATOM 918 N N . PRO A 1 119 ? 3.721 10.444 18.670 1.00 75.50 119 PRO A N 1
ATOM 919 C CA . PRO A 1 119 ? 2.867 11.426 19.338 1.00 75.50 119 PRO A CA 1
ATOM 920 C C . PRO A 1 119 ? 1.468 11.570 18.710 1.00 75.50 119 PRO A C 1
ATOM 922 O O . PRO A 1 119 ? 0.599 12.221 19.300 1.00 75.50 119 PRO A O 1
ATOM 925 N N . HIS A 1 120 ? 1.249 10.984 17.530 1.00 78.50 120 HIS A N 1
ATOM 926 C CA . HIS A 1 120 ? 0.026 11.093 16.733 1.00 78.50 120 HIS A CA 1
ATOM 927 C C . HIS A 1 120 ? -0.765 9.777 16.643 1.00 78.50 120 HIS A C 1
ATOM 929 O O . HIS A 1 120 ? -1.583 9.620 15.734 1.00 78.50 120 HIS A O 1
ATOM 935 N N . ILE A 1 121 ? -0.541 8.842 17.574 1.00 79.94 121 ILE A N 1
ATOM 936 C CA . ILE A 1 121 ? -1.330 7.606 17.677 1.00 79.94 121 ILE A CA 1
ATOM 937 C C . ILE A 1 121 ? -2.798 7.947 17.946 1.00 79.94 121 ILE A C 1
ATOM 939 O O . ILE A 1 121 ? -3.118 8.787 18.789 1.00 79.94 121 ILE A O 1
ATOM 943 N N . LEU A 1 122 ? -3.687 7.278 17.224 1.00 82.25 122 LEU A N 1
ATOM 944 C CA . LEU A 1 122 ? -5.123 7.363 17.418 1.00 82.25 122 LEU A CA 1
ATOM 945 C C . LEU A 1 122 ? -5.554 6.547 18.636 1.00 82.25 122 LEU A C 1
ATOM 947 O O . LEU A 1 122 ? -5.051 5.457 18.894 1.00 82.25 122 LEU A O 1
ATOM 951 N N . THR A 1 123 ? -6.557 7.042 19.355 1.00 79.44 123 THR A N 1
ATOM 952 C CA . THR A 1 123 ? -7.301 6.201 20.301 1.00 79.44 123 THR A CA 1
ATOM 953 C C . THR A 1 123 ? -8.082 5.124 19.546 1.00 79.44 123 THR A C 1
ATOM 955 O O . THR A 1 123 ? -8.387 5.304 18.369 1.00 79.44 123 THR A O 1
ATOM 958 N N . ALA A 1 124 ? -8.484 4.035 20.211 1.00 79.62 124 ALA A N 1
ATOM 959 C CA . ALA A 1 124 ? -9.275 2.974 19.572 1.00 79.62 124 ALA A CA 1
ATOM 960 C C . ALA A 1 124 ? -10.532 3.522 18.860 1.00 79.62 124 ALA A C 1
ATOM 962 O O . ALA A 1 124 ? -10.750 3.246 17.687 1.00 79.62 124 ALA A O 1
ATOM 963 N N . SER A 1 125 ? -11.283 4.406 19.525 1.00 81.50 125 SER A N 1
ATOM 964 C CA . SER A 1 125 ? -12.477 5.042 18.950 1.00 81.50 125 SER A CA 1
ATOM 965 C C . SER A 1 125 ? -12.157 5.991 17.782 1.00 81.50 125 SER A C 1
ATOM 967 O O . SER A 1 125 ? -12.934 6.112 16.838 1.00 81.50 125 SER A O 1
ATOM 969 N N . GLN A 1 126 ? -11.015 6.689 17.811 1.00 86.25 126 GLN A N 1
ATOM 970 C CA . GLN A 1 126 ? -10.573 7.487 16.660 1.00 86.25 126 GLN A CA 1
ATOM 971 C C . GLN A 1 126 ? -10.145 6.595 15.490 1.00 86.25 126 GLN A C 1
ATOM 973 O O . GLN A 1 126 ? -10.441 6.918 14.343 1.00 86.25 126 GLN A O 1
ATOM 978 N N . SER A 1 127 ? -9.456 5.494 15.785 1.00 88.12 127 SER A N 1
ATOM 979 C CA . SER A 1 127 ? -9.000 4.509 14.809 1.00 88.12 127 SER A CA 1
ATOM 980 C C . SER A 1 127 ? -10.183 3.884 14.075 1.00 88.12 127 SER A C 1
ATOM 982 O O . SER A 1 127 ? -10.215 3.920 12.848 1.00 88.12 127 SER A O 1
ATOM 984 N N . GLU A 1 128 ? -11.195 3.436 14.818 1.00 88.81 128 GLU A N 1
ATOM 985 C CA . GLU A 1 128 ? -12.463 2.932 14.289 1.00 88.81 128 GLU A CA 1
ATOM 986 C C . GLU A 1 128 ? -13.139 3.944 13.359 1.00 88.81 128 GLU A C 1
ATOM 988 O O . GLU A 1 128 ? -13.361 3.642 12.186 1.00 88.81 128 GLU A O 1
ATOM 993 N N . ARG A 1 129 ? -13.347 5.188 13.821 1.00 90.00 129 ARG A N 1
ATOM 994 C CA . ARG A 1 129 ? -13.931 6.244 12.978 1.00 90.00 129 ARG A CA 1
ATOM 995 C C . ARG A 1 129 ? -13.138 6.479 11.697 1.00 90.00 129 ARG A C 1
ATOM 997 O O . ARG A 1 129 ? -13.734 6.712 10.651 1.00 90.00 129 ARG A O 1
ATOM 1004 N N . GLN A 1 130 ? -11.806 6.455 11.754 1.00 92.44 130 GLN A N 1
ATOM 1005 C CA . GLN A 1 130 ? -10.979 6.648 10.560 1.00 92.44 130 GLN A CA 1
ATOM 1006 C C . GLN A 1 130 ? -11.025 5.458 9.600 1.00 92.44 130 GLN A C 1
ATOM 1008 O O . GLN A 1 130 ? -11.013 5.677 8.387 1.00 92.44 130 GLN A O 1
ATOM 1013 N N . ILE A 1 131 ? -11.091 4.228 10.116 1.00 93.81 131 ILE A N 1
ATOM 1014 C CA . ILE A 1 131 ? -11.284 3.022 9.304 1.00 93.81 131 ILE A CA 1
ATOM 1015 C C . ILE A 1 131 ? -12.626 3.136 8.578 1.00 93.81 131 ILE A C 1
ATOM 1017 O O . ILE A 1 131 ? -12.646 3.194 7.351 1.00 93.81 131 ILE A O 1
ATOM 1021 N N . GLU A 1 132 ? -13.730 3.286 9.312 1.00 94.56 132 GLU A N 1
ATOM 1022 C CA . GLU A 1 132 ? -15.084 3.387 8.749 1.00 94.56 132 GLU A CA 1
ATOM 1023 C C . GLU A 1 132 ? -15.211 4.525 7.739 1.00 94.56 132 GLU A C 1
ATOM 1025 O O . GLU A 1 132 ? -15.749 4.347 6.642 1.00 94.56 132 GLU A O 1
ATOM 1030 N N . ARG A 1 133 ? -14.651 5.691 8.077 1.00 95.62 133 ARG A N 1
ATOM 1031 C CA . ARG A 1 133 ? -14.633 6.852 7.191 1.00 95.62 133 ARG A CA 1
ATOM 1032 C C . ARG A 1 133 ? -13.923 6.548 5.879 1.00 95.62 133 ARG A C 1
ATOM 1034 O O . ARG A 1 133 ? -14.442 6.901 4.821 1.00 95.62 133 ARG A O 1
ATOM 1041 N N . SER A 1 134 ? -12.761 5.902 5.944 1.00 97.56 134 SER A N 1
ATOM 1042 C CA . SER A 1 134 ? -11.987 5.546 4.757 1.00 97.56 134 SER A CA 1
ATOM 1043 C C . SER A 1 134 ? -12.736 4.545 3.876 1.00 97.56 134 SER A C 1
ATOM 1045 O O . SER A 1 134 ? -12.861 4.762 2.671 1.00 97.56 134 SER A O 1
ATOM 1047 N N . LEU A 1 135 ? -13.329 3.506 4.473 1.00 97.06 135 LEU A N 1
ATOM 1048 C CA . LEU A 1 135 ? -14.115 2.512 3.737 1.00 97.06 135 LEU A CA 1
ATOM 1049 C C . LEU A 1 135 ? -15.345 3.139 3.060 1.00 97.06 135 LEU A C 1
ATOM 1051 O O . LEU A 1 135 ? -15.604 2.874 1.887 1.00 97.06 135 LEU A O 1
ATOM 1055 N N . SER A 1 136 ? -16.071 4.006 3.771 1.00 96.50 136 SER A N 1
ATOM 1056 C CA . SER A 1 136 ? -17.236 4.726 3.241 1.00 96.50 136 SER A CA 1
ATOM 1057 C C . SER A 1 136 ? -16.863 5.651 2.076 1.00 96.50 136 SER A C 1
ATOM 1059 O O . SER A 1 136 ? -17.520 5.637 1.032 1.00 96.50 136 SER A O 1
ATOM 1061 N N . LEU A 1 137 ? -15.773 6.416 2.211 1.00 98.12 137 LEU A N 1
ATOM 1062 C CA . LEU A 1 137 ? -15.290 7.303 1.151 1.00 98.12 137 LEU A CA 1
ATOM 1063 C C . LEU A 1 137 ? -14.850 6.530 -0.092 1.00 98.12 137 LEU A C 1
ATOM 1065 O O . LEU A 1 137 ? -15.189 6.939 -1.198 1.00 98.12 137 LEU A O 1
ATOM 1069 N N . LEU A 1 138 ? -14.150 5.406 0.068 1.00 98.44 138 LEU A N 1
ATOM 1070 C CA . LEU A 1 138 ? -13.756 4.554 -1.056 1.00 98.44 138 LEU A CA 1
ATOM 1071 C C . LEU A 1 138 ? -14.964 3.934 -1.752 1.00 98.44 138 LEU A C 1
ATOM 1073 O O . LEU A 1 138 ? -15.027 3.922 -2.982 1.00 98.44 138 LEU A O 1
ATOM 1077 N N . GLN A 1 139 ? -15.952 3.479 -0.984 1.00 97.25 139 GLN A N 1
ATOM 1078 C CA . GLN A 1 139 ? -17.197 2.958 -1.538 1.00 97.25 139 GLN A CA 1
ATOM 1079 C C . GLN A 1 139 ? -17.935 4.025 -2.359 1.00 97.25 139 GLN A C 1
ATOM 1081 O O . GLN A 1 139 ? -18.356 3.747 -3.481 1.00 97.25 139 GLN A O 1
ATOM 1086 N N . SER A 1 140 ? -18.033 5.256 -1.849 1.00 97.00 140 SER A N 1
ATOM 1087 C CA . SER A 1 140 ? -18.627 6.386 -2.574 1.00 97.00 140 SER A CA 1
ATOM 1088 C C . SER A 1 140 ? -17.825 6.746 -3.829 1.00 97.00 140 SER A C 1
ATOM 1090 O O . SER A 1 140 ? -18.378 6.806 -4.928 1.00 97.00 140 SER A O 1
ATOM 1092 N N . ALA A 1 141 ? -16.512 6.942 -3.687 1.00 98.19 141 ALA A N 1
ATOM 1093 C CA . ALA A 1 141 ? -15.641 7.418 -4.758 1.00 98.19 141 ALA A CA 1
ATOM 1094 C C . ALA A 1 141 ? -15.529 6.435 -5.928 1.00 98.19 141 ALA A C 1
ATOM 1096 O O . ALA A 1 141 ? -15.316 6.843 -7.066 1.00 98.19 141 ALA A O 1
ATOM 1097 N N . THR A 1 142 ? -15.714 5.143 -5.667 1.00 98.19 142 THR A N 1
ATOM 1098 C CA . THR A 1 142 ? -15.664 4.085 -6.685 1.00 98.19 142 THR A CA 1
ATOM 1099 C C . THR A 1 142 ? -17.034 3.738 -7.270 1.00 98.19 142 THR A C 1
ATOM 1101 O O . THR A 1 142 ? -17.168 2.711 -7.933 1.00 98.19 142 THR A O 1
ATOM 1104 N N . ALA A 1 143 ? -18.069 4.549 -7.012 1.00 95.81 143 ALA A N 1
ATOM 1105 C CA . ALA A 1 143 ? -19.451 4.257 -7.407 1.00 95.81 143 ALA A CA 1
ATOM 1106 C C . ALA A 1 143 ? -19.916 2.854 -6.960 1.00 95.81 143 ALA A C 1
ATOM 1108 O O . ALA A 1 143 ? -20.633 2.147 -7.667 1.00 95.81 143 ALA A O 1
ATOM 1109 N N . GLY A 1 144 ? -19.463 2.440 -5.779 1.00 95.81 144 GLY A N 1
ATOM 1110 C CA . GLY A 1 144 ? -19.802 1.180 -5.145 1.00 95.81 144 GLY A CA 1
ATOM 1111 C C . GLY A 1 144 ? -18.954 -0.031 -5.544 1.00 95.81 144 GLY A C 1
ATOM 1112 O O . GLY A 1 144 ? -19.162 -1.116 -4.996 1.00 95.81 144 GLY A O 1
ATOM 1113 N N . LEU A 1 145 ? -18.001 0.130 -6.468 1.00 97.62 145 LEU A N 1
ATOM 1114 C CA . LEU A 1 145 ? -17.151 -0.966 -6.940 1.00 97.62 145 LEU A CA 1
ATOM 1115 C C . LEU A 1 145 ? -16.170 -1.466 -5.874 1.00 97.62 145 LEU A C 1
ATOM 1117 O O . LEU A 1 145 ? -15.825 -2.643 -5.894 1.00 97.62 145 LEU A O 1
ATOM 1121 N N . PHE A 1 146 ? -15.754 -0.619 -4.927 1.00 97.81 146 PHE A N 1
ATOM 1122 C CA . PHE A 1 146 ? -14.762 -0.966 -3.906 1.00 97.81 146 PHE A CA 1
ATOM 1123 C C . PHE A 1 146 ? -15.115 -2.243 -3.126 1.00 97.81 146 PHE A C 1
ATOM 1125 O O . PHE A 1 146 ? -14.269 -3.128 -3.007 1.00 97.81 146 PHE A O 1
ATOM 1132 N N . ASN A 1 147 ? -16.363 -2.390 -2.664 1.00 95.38 147 ASN A N 1
ATOM 1133 C CA . ASN A 1 147 ? -16.824 -3.588 -1.947 1.00 95.38 147 ASN A CA 1
ATOM 1134 C C . ASN A 1 147 ? -17.167 -4.783 -2.850 1.00 95.38 147 ASN A C 1
ATOM 1136 O O . ASN A 1 147 ? -17.389 -5.875 -2.331 1.00 95.38 147 ASN A O 1
ATOM 1140 N N . ARG A 1 148 ? -17.235 -4.584 -4.172 1.00 95.94 148 ARG A N 1
ATOM 1141 C CA . ARG A 1 148 ? -17.505 -5.643 -5.161 1.00 95.94 148 ARG A CA 1
ATOM 1142 C C . ARG A 1 148 ? -16.232 -6.306 -5.684 1.00 95.94 148 ARG A C 1
ATOM 1144 O O . ARG A 1 148 ? -16.320 -7.262 -6.446 1.00 95.94 148 ARG A O 1
ATOM 1151 N N . GLN A 1 149 ? -15.065 -5.786 -5.313 1.00 96.75 149 GLN A N 1
ATOM 1152 C CA . GLN A 1 149 ? -13.792 -6.418 -5.635 1.00 96.75 149 GLN A CA 1
ATOM 1153 C C . GLN A 1 149 ? -13.702 -7.795 -4.960 1.00 96.75 149 GLN A C 1
ATOM 1155 O O . GLN A 1 149 ? -14.161 -7.934 -3.823 1.00 96.75 149 GLN A O 1
ATOM 1160 N N . PRO A 1 150 ? -13.078 -8.789 -5.616 1.00 94.25 150 PRO A N 1
ATOM 1161 C CA . PRO A 1 150 ? -12.849 -10.101 -5.009 1.00 94.25 150 PRO A CA 1
ATOM 1162 C C . PRO A 1 150 ? -11.934 -10.000 -3.782 1.00 94.25 150 PRO A C 1
ATOM 1164 O O . PRO A 1 150 ? -12.127 -10.710 -2.802 1.00 94.25 150 PRO A O 1
ATOM 1167 N N . HIS A 1 151 ? -10.987 -9.058 -3.818 1.00 96.44 151 HIS A N 1
ATOM 1168 C CA . HIS A 1 151 ? -10.021 -8.818 -2.753 1.00 96.44 151 HIS A CA 1
ATOM 1169 C C . HIS A 1 151 ? -10.378 -7.549 -2.000 1.00 96.44 151 HIS A C 1
ATOM 1171 O O . HIS A 1 151 ? -10.380 -6.453 -2.568 1.00 96.44 151 HIS A O 1
ATOM 1177 N N . LYS A 1 152 ? -10.662 -7.683 -0.705 1.00 97.12 152 LYS A N 1
ATOM 1178 C CA . LYS A 1 152 ? -10.954 -6.555 0.178 1.00 97.12 152 LYS A CA 1
ATOM 1179 C C . LYS A 1 152 ? -9.772 -6.366 1.116 1.00 97.12 152 LYS A C 1
ATOM 1181 O O . LYS A 1 152 ? -9.628 -7.084 2.096 1.00 97.12 152 LYS A O 1
ATOM 1186 N N . LEU A 1 153 ? -8.923 -5.394 0.802 1.00 97.50 153 LEU A N 1
ATOM 1187 C CA . LEU A 1 153 ? -7.645 -5.223 1.492 1.00 97.50 153 LEU A CA 1
ATOM 1188 C C . LEU A 1 153 ? -7.592 -3.924 2.296 1.00 97.50 153 LEU A C 1
ATOM 1190 O O . LEU A 1 153 ? -8.236 -2.918 1.967 1.00 97.50 153 LEU A O 1
ATOM 1194 N N . PHE A 1 154 ? -6.762 -3.949 3.329 1.00 96.56 154 PHE A N 1
ATOM 1195 C CA . PHE A 1 154 ? -6.388 -2.803 4.139 1.00 96.56 154 PHE A CA 1
ATOM 1196 C C . PHE A 1 154 ? -4.879 -2.836 4.405 1.00 96.56 154 PHE A C 1
ATOM 1198 O O . PHE A 1 154 ? -4.283 -3.895 4.588 1.00 96.56 154 PHE A O 1
ATOM 1205 N N . ARG A 1 155 ? -4.239 -1.673 4.474 1.00 95.94 155 ARG A N 1
ATOM 1206 C CA . ARG A 1 155 ? -2.875 -1.536 4.997 1.00 95.94 155 ARG A CA 1
ATOM 1207 C C . ARG A 1 155 ? -2.868 -0.366 5.949 1.00 95.94 155 ARG A C 1
ATOM 1209 O O . ARG A 1 155 ? -3.252 0.731 5.562 1.00 95.94 155 ARG A O 1
ATOM 1216 N N . PHE A 1 156 ? -2.440 -0.567 7.187 1.00 93.75 156 PHE A N 1
ATOM 1217 C CA . PHE A 1 156 ? -2.338 0.564 8.103 1.00 93.75 156 PHE A CA 1
ATOM 1218 C C . PHE A 1 156 ? -1.247 1.536 7.640 1.00 93.75 156 PHE A C 1
ATOM 1220 O O . PHE A 1 156 ? -0.189 1.079 7.201 1.00 93.75 156 PHE A O 1
ATOM 1227 N N . PRO A 1 157 ? -1.445 2.858 7.780 1.00 92.25 157 PRO A N 1
ATOM 1228 C CA . PRO A 1 157 ? -0.360 3.826 7.740 1.00 92.25 157 PRO A CA 1
ATOM 1229 C C . PRO A 1 157 ? 0.794 3.371 8.615 1.00 92.25 157 PRO A C 1
ATOM 1231 O O . PRO A 1 157 ? 0.603 2.919 9.750 1.00 92.25 157 PRO A O 1
ATOM 1234 N N . TYR A 1 158 ? 2.000 3.467 8.064 1.00 85.88 158 TYR A N 1
ATOM 1235 C CA . TYR A 1 158 ? 3.227 2.986 8.700 1.00 85.88 158 TYR A CA 1
ATOM 1236 C C . TYR A 1 158 ? 3.291 1.462 8.912 1.00 85.88 158 TYR A C 1
ATOM 1238 O O . TYR A 1 158 ? 4.280 0.992 9.475 1.00 85.88 158 TYR A O 1
ATOM 1246 N N . GLY A 1 159 ? 2.284 0.711 8.436 1.00 67.94 159 GLY A N 1
ATOM 1247 C CA . GLY A 1 159 ? 2.122 -0.749 8.356 1.00 67.94 159 GLY A CA 1
ATOM 1248 C C . GLY A 1 159 ? 2.169 -1.488 9.686 1.00 67.94 159 GLY A C 1
ATOM 1249 O O . GLY A 1 159 ? 1.238 -2.167 10.108 1.00 67.94 159 GLY A O 1
ATOM 1250 N N . ARG A 1 160 ? 3.304 -1.353 10.352 1.00 65.44 160 ARG A N 1
ATOM 1251 C CA . ARG A 1 160 ? 3.738 -2.160 11.477 1.00 65.44 160 ARG A CA 1
ATOM 1252 C C . ARG A 1 160 ? 3.276 -1.627 12.839 1.00 65.44 160 ARG A C 1
ATOM 1254 O O . ARG A 1 160 ? 3.613 -2.211 13.848 1.00 65.44 160 ARG A O 1
ATOM 1261 N N . GLY A 1 161 ? 2.459 -0.578 12.913 1.00 65.94 161 GLY A N 1
ATOM 1262 C CA . GLY A 1 161 ? 1.860 -0.177 14.198 1.00 65.94 161 GLY A CA 1
ATOM 1263 C C . GLY A 1 161 ? 0.810 -1.188 14.681 1.00 65.94 161 GLY A C 1
ATOM 1264 O O . GLY A 1 161 ? 0.908 -1.764 15.757 1.00 65.94 161 GLY A O 1
ATOM 1265 N N . ALA A 1 162 ? -0.171 -1.476 13.827 1.00 74.88 162 ALA A N 1
ATOM 1266 C CA . ALA A 1 162 ? -1.215 -2.467 14.104 1.00 74.88 162 ALA A CA 1
ATOM 1267 C C . ALA A 1 162 ? -0.761 -3.921 13.855 1.00 74.88 162 ALA A C 1
ATOM 1269 O O . ALA A 1 162 ? -1.410 -4.862 14.306 1.00 74.88 162 ALA A O 1
ATOM 1270 N N . SER A 1 163 ? 0.359 -4.101 13.144 1.00 75.56 163 SER A N 1
ATOM 1271 C CA . SER A 1 163 ? 1.002 -5.392 12.868 1.00 75.56 163 SER A CA 1
ATOM 1272 C C . SER A 1 163 ? 2.538 -5.308 12.988 1.00 75.56 163 SER A C 1
ATOM 1274 O O . SER A 1 163 ? 3.256 -5.437 11.988 1.00 75.56 163 SER A O 1
ATOM 1276 N N . PRO A 1 164 ? 3.080 -5.047 14.187 1.00 76.06 164 PRO A N 1
ATOM 1277 C CA . PRO A 1 164 ? 4.496 -4.863 14.432 1.00 76.06 164 PRO A CA 1
ATOM 1278 C C . PRO A 1 164 ? 5.298 -6.094 14.073 1.00 76.06 164 PRO A C 1
ATOM 1280 O O . PRO A 1 164 ? 5.010 -7.218 14.479 1.00 76.06 164 PRO A O 1
ATOM 1283 N N . SER A 1 165 ? 6.396 -5.846 13.363 1.00 71.38 165 SER A N 1
ATOM 1284 C CA . SER A 1 165 ? 7.460 -6.838 13.231 1.00 71.38 165 SER A CA 1
ATOM 1285 C C . SER A 1 165 ? 7.986 -7.245 14.610 1.00 71.38 165 SER A C 1
ATOM 1287 O O . SER A 1 165 ? 7.957 -6.439 15.538 1.00 71.38 165 SER A O 1
ATOM 1289 N N . ALA A 1 166 ? 8.579 -8.435 14.741 1.00 72.94 166 ALA A N 1
ATOM 1290 C CA . ALA A 1 166 ? 9.178 -8.884 16.004 1.00 72.94 166 ALA A CA 1
ATOM 1291 C C . ALA A 1 166 ? 10.160 -7.857 16.609 1.00 72.94 166 ALA A C 1
ATOM 1293 O O . ALA A 1 166 ? 10.203 -7.658 17.823 1.00 72.94 166 ALA A O 1
ATOM 1294 N N . LYS A 1 167 ? 10.910 -7.140 15.758 1.00 75.50 167 LYS A N 1
ATOM 1295 C CA . LYS A 1 167 ? 11.803 -6.050 16.178 1.00 75.50 167 LYS A CA 1
ATOM 1296 C C . LYS A 1 167 ? 11.038 -4.869 16.779 1.00 75.50 167 LYS A C 1
ATOM 1298 O O . LYS A 1 167 ? 11.454 -4.344 17.809 1.00 75.50 167 LYS A O 1
ATOM 1303 N N . GLU A 1 168 ? 9.964 -4.439 16.126 1.00 75.56 168 GLU A N 1
ATOM 1304 C CA . GLU A 1 168 ? 9.131 -3.323 16.582 1.00 75.56 168 GLU A CA 1
ATOM 1305 C C . GLU A 1 168 ? 8.357 -3.689 17.840 1.00 75.56 168 GLU A C 1
ATOM 1307 O O . GLU A 1 168 ? 8.400 -2.931 18.800 1.00 75.56 168 GLU A O 1
ATOM 1312 N N . LEU A 1 169 ? 7.802 -4.900 17.901 1.00 77.44 169 LEU A N 1
ATOM 1313 C CA . LEU A 1 169 ? 7.214 -5.441 19.116 1.00 77.44 169 LEU A CA 1
ATOM 1314 C C . LEU A 1 169 ? 8.249 -5.442 20.247 1.00 77.44 169 LEU A C 1
ATOM 1316 O O . LEU A 1 169 ? 7.991 -4.899 21.312 1.00 77.44 169 LEU A O 1
ATOM 1320 N N . GLY A 1 170 ? 9.467 -5.939 20.013 1.00 76.25 170 GLY A N 1
ATOM 1321 C CA . GLY A 1 170 ? 10.548 -5.882 21.000 1.00 76.25 170 GLY A CA 1
ATOM 1322 C C . GLY A 1 170 ? 10.887 -4.456 21.459 1.00 76.25 170 GLY A C 1
ATOM 1323 O O . GLY A 1 170 ? 11.143 -4.235 22.642 1.00 76.25 170 GLY A O 1
ATOM 1324 N N . LEU A 1 171 ? 10.862 -3.472 20.554 1.00 76.25 171 LEU A N 1
ATOM 1325 C CA . LEU A 1 171 ? 11.045 -2.057 20.897 1.00 76.25 171 LEU A CA 1
ATOM 1326 C C . LEU A 1 171 ? 9.871 -1.513 21.719 1.00 76.25 171 LEU A C 1
ATOM 1328 O O . LEU A 1 171 ? 10.112 -0.878 22.742 1.00 76.25 171 LEU A O 1
ATOM 1332 N N . MET A 1 172 ? 8.630 -1.797 21.324 1.00 76.81 172 MET A N 1
ATOM 1333 C CA . MET A 1 172 ? 7.419 -1.436 22.068 1.00 76.81 172 MET A CA 1
ATOM 1334 C C . MET A 1 172 ? 7.464 -2.020 23.482 1.00 76.81 172 MET A C 1
ATOM 1336 O O . MET A 1 172 ? 7.216 -1.308 24.450 1.00 76.81 172 MET A O 1
ATOM 1340 N N . LEU A 1 173 ? 7.875 -3.283 23.626 1.00 73.50 173 LEU A N 1
ATOM 1341 C CA . LEU A 1 173 ? 7.989 -3.956 24.919 1.00 73.50 173 LEU A CA 1
ATOM 1342 C C . LEU A 1 173 ? 9.083 -3.353 25.810 1.00 73.50 173 LEU A C 1
ATOM 1344 O O . LEU A 1 173 ? 8.847 -3.158 27.000 1.00 73.50 173 LEU A O 1
ATOM 1348 N N . ARG A 1 174 ? 10.261 -3.030 25.257 1.00 71.50 174 ARG A N 1
ATOM 1349 C CA . ARG A 1 174 ? 11.360 -2.406 26.018 1.00 71.50 174 ARG A CA 1
ATOM 1350 C C . ARG A 1 174 ? 11.055 -0.959 26.399 1.00 71.50 174 ARG A C 1
ATOM 1352 O O . ARG A 1 174 ? 11.278 -0.550 27.535 1.00 71.50 174 ARG A O 1
ATOM 1359 N N . HIS A 1 175 ? 10.562 -0.165 25.452 1.00 66.88 175 HIS A N 1
ATOM 1360 C CA . HIS A 1 175 ? 10.396 1.277 25.633 1.00 66.88 175 HIS A CA 1
ATOM 1361 C C . HIS A 1 175 ? 9.051 1.655 26.249 1.00 66.88 175 HIS A C 1
ATOM 1363 O O . HIS A 1 175 ? 8.994 2.651 26.966 1.00 66.88 175 HIS A O 1
ATOM 1369 N N . GLY A 1 176 ? 8.015 0.828 26.096 1.00 59.12 176 GLY A N 1
ATOM 1370 C CA . GLY A 1 176 ? 6.747 0.980 26.813 1.00 59.12 176 GLY A CA 1
ATOM 1371 C C . GLY A 1 176 ? 6.861 0.852 28.330 1.00 59.12 176 GLY A C 1
ATOM 1372 O O . GLY A 1 176 ? 5.965 1.270 29.055 1.00 59.12 176 GLY A O 1
ATOM 1373 N N . GLN A 1 177 ? 7.984 0.327 28.826 1.00 53.28 177 GLN A N 1
ATOM 1374 C CA . GLN A 1 177 ? 8.299 0.269 30.253 1.00 53.28 177 GLN A CA 1
ATOM 1375 C C . GLN A 1 177 ? 9.069 1.505 30.754 1.00 53.28 177 GLN A C 1
ATOM 1377 O O . GLN A 1 177 ? 9.080 1.773 31.958 1.00 53.28 177 GLN A O 1
ATOM 1382 N N . SER A 1 178 ? 9.680 2.300 29.869 1.00 57.31 178 SER A N 1
ATOM 1383 C CA . SER A 1 178 ? 10.525 3.440 30.248 1.00 57.31 178 SER A CA 1
ATOM 1384 C C . SER A 1 178 ? 9.719 4.729 30.460 1.00 57.31 178 SER A C 1
ATOM 1386 O O . SER A 1 178 ? 8.892 5.104 29.631 1.00 57.31 178 SER A O 1
ATOM 1388 N N . LYS A 1 179 ? 10.000 5.465 31.551 1.00 54.41 179 LYS A N 1
ATOM 1389 C CA . LYS A 1 179 ? 9.340 6.748 31.890 1.00 54.41 179 LYS A CA 1
ATOM 1390 C C . LYS A 1 179 ? 9.530 7.841 30.823 1.00 54.41 179 LYS A C 1
ATOM 1392 O O . LYS A 1 179 ? 8.727 8.765 30.759 1.00 54.41 179 LYS A O 1
ATOM 1397 N N . SER A 1 180 ? 10.578 7.766 29.999 1.00 61.03 180 SER A N 1
ATOM 1398 C CA . SER A 1 180 ? 10.970 8.848 29.080 1.00 61.03 180 SER A CA 1
ATOM 1399 C C . SER A 1 180 ? 10.420 8.718 27.651 1.00 61.03 180 SER A C 1
ATOM 1401 O O . SER A 1 180 ? 10.417 9.712 26.911 1.00 61.03 180 SER A O 1
ATOM 1403 N N . ALA A 1 181 ? 9.946 7.528 27.261 1.00 64.06 181 ALA A N 1
ATOM 1404 C CA . ALA A 1 181 ? 9.550 7.219 25.885 1.00 64.06 181 ALA A CA 1
ATOM 1405 C C . ALA A 1 181 ? 8.162 7.773 25.510 1.00 64.06 181 ALA A C 1
ATOM 1407 O O . ALA A 1 181 ? 7.985 8.263 24.393 1.00 64.06 181 ALA A O 1
ATOM 1408 N N . CYS A 1 182 ? 7.206 7.743 26.445 1.00 66.19 182 CYS A N 1
ATOM 1409 C CA . CYS A 1 182 ? 5.784 8.035 26.208 1.00 66.19 182 CYS A CA 1
ATOM 1410 C C . CYS A 1 182 ? 5.246 8.993 27.287 1.00 66.19 182 CYS A C 1
ATOM 1412 O O . CYS A 1 182 ? 4.465 8.613 28.156 1.00 66.19 182 CYS A O 1
ATOM 1414 N N . SER A 1 183 ? 5.746 10.234 27.297 1.00 61.78 183 SER A N 1
ATOM 1415 C CA . SER A 1 183 ? 5.326 11.258 28.263 1.00 61.78 183 SER A CA 1
ATOM 1416 C C . SER A 1 183 ? 4.068 12.003 27.805 1.00 61.78 183 SER A C 1
ATOM 1418 O O . SER A 1 183 ? 3.885 12.246 26.611 1.00 61.78 183 SER A O 1
ATOM 1420 N N . SER A 1 184 ? 3.248 12.446 28.762 1.00 59.16 184 SER A N 1
ATOM 1421 C CA . SER A 1 184 ? 2.011 13.213 28.522 1.00 59.16 184 SER A CA 1
ATOM 1422 C C . SER A 1 184 ? 2.236 14.450 27.639 1.00 59.16 184 SER A C 1
ATOM 1424 O O . SER A 1 184 ? 1.480 14.698 26.706 1.00 59.16 184 SER A O 1
ATOM 1426 N N . LYS A 1 185 ? 3.354 15.166 27.827 1.00 59.97 185 LYS A N 1
ATOM 1427 C CA . LYS A 1 185 ? 3.742 16.329 27.000 1.00 59.97 185 LYS A CA 1
ATOM 1428 C C . LYS A 1 185 ? 3.968 15.990 25.514 1.00 59.97 185 LYS A C 1
ATOM 1430 O O . LYS A 1 185 ? 3.862 16.878 24.668 1.00 59.97 185 LYS A O 1
ATOM 1435 N N . ARG A 1 186 ? 4.316 14.737 25.188 1.00 59.28 186 ARG A N 1
ATOM 1436 C CA . ARG A 1 186 ? 4.542 14.279 23.805 1.00 59.28 186 ARG A CA 1
ATOM 1437 C C . ARG A 1 186 ? 3.278 13.718 23.151 1.00 59.28 186 ARG A C 1
ATOM 1439 O O . ARG A 1 186 ? 3.150 13.844 21.945 1.00 59.28 186 ARG A O 1
ATOM 1446 N N . LEU A 1 187 ? 2.327 13.180 23.908 1.00 60.31 187 LEU A N 1
ATOM 1447 C CA . LEU A 1 187 ? 1.119 12.516 23.396 1.00 60.31 187 LEU A CA 1
ATOM 1448 C C . LEU A 1 187 ? -0.057 13.488 23.185 1.00 60.31 187 LEU A C 1
ATOM 1450 O O . LEU A 1 187 ? -1.185 13.204 23.578 1.00 60.31 187 LEU A O 1
ATOM 1454 N N . LYS A 1 188 ? 0.193 14.646 22.555 1.00 53.84 188 LYS A N 1
ATOM 1455 C CA . LYS A 1 188 ? -0.783 15.753 22.440 1.00 53.84 188 LYS A CA 1
ATOM 1456 C C . LYS A 1 188 ? -2.140 15.348 21.836 1.00 53.84 188 LYS A C 1
ATOM 1458 O O . LYS A 1 188 ? -3.143 15.967 22.170 1.00 53.84 188 LYS A O 1
ATOM 1463 N N . HIS A 1 189 ? -2.174 14.332 20.966 1.00 51.66 189 HIS A N 1
ATOM 1464 C CA . HIS A 1 189 ? -3.407 13.810 20.348 1.00 51.66 189 HIS A CA 1
ATOM 1465 C C . HIS A 1 189 ? -3.768 12.383 20.778 1.00 51.66 189 HIS A C 1
ATOM 1467 O O . HIS A 1 189 ? -4.903 11.956 20.586 1.00 51.66 189 HIS A O 1
ATOM 1473 N N . ALA A 1 190 ? -2.832 11.684 21.416 1.00 52.16 190 ALA A N 1
ATOM 1474 C CA . ALA A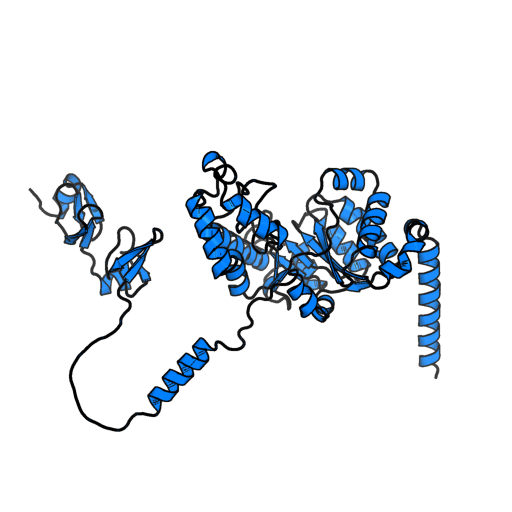 1 190 ? -3.000 10.348 21.971 1.00 52.16 190 ALA A CA 1
ATOM 1475 C C . ALA A 1 190 ? -3.393 10.426 23.457 1.00 52.16 190 ALA A C 1
ATOM 1477 O O . ALA A 1 190 ? -2.922 9.632 24.265 1.00 52.16 190 ALA A O 1
ATOM 1478 N N . ALA A 1 191 ? -4.220 11.415 23.817 1.00 43.41 191 ALA A N 1
ATOM 1479 C CA . ALA A 1 191 ? -4.490 11.863 25.186 1.00 43.41 191 ALA A CA 1
ATOM 1480 C C . ALA A 1 191 ? -4.853 10.774 26.227 1.00 43.41 191 ALA A C 1
ATOM 1482 O O . ALA A 1 191 ? -4.637 11.036 27.406 1.00 43.41 191 ALA A O 1
ATOM 1483 N N . PRO A 1 192 ? -5.329 9.559 25.879 1.00 50.56 192 PRO A N 1
ATOM 1484 C CA . PRO A 1 192 ? -5.467 8.496 26.870 1.00 50.56 192 PRO A CA 1
ATOM 1485 C C . PRO A 1 192 ? -4.183 7.712 27.154 1.00 50.56 192 PRO A C 1
ATOM 1487 O O . PRO A 1 192 ? -4.139 7.051 28.178 1.00 50.56 192 PRO A O 1
ATOM 1490 N N . LEU A 1 193 ? -3.163 7.715 26.288 1.00 52.16 193 LEU A N 1
ATOM 1491 C CA . LEU A 1 193 ? -2.004 6.806 26.349 1.00 52.16 193 LEU A CA 1
ATOM 1492 C C . LEU A 1 193 ? -0.871 7.301 27.267 1.00 52.16 193 LEU A C 1
ATOM 1494 O O . LEU A 1 193 ? 0.307 7.111 26.964 1.00 52.16 193 LEU A O 1
ATOM 1498 N N . GLU A 1 194 ? -1.197 7.909 28.412 1.00 56.41 194 GLU A N 1
ATOM 1499 C CA . GLU A 1 194 ? -0.214 8.112 29.487 1.00 56.41 194 GLU A CA 1
ATOM 1500 C C . GLU A 1 194 ? 0.486 6.786 29.843 1.00 56.41 194 GLU A C 1
ATOM 1502 O O . GLU A 1 194 ? -0.013 5.708 29.533 1.00 56.41 194 GLU A O 1
ATOM 1507 N N . ARG A 1 195 ? 1.652 6.827 30.498 1.00 58.41 195 ARG A N 1
ATOM 1508 C CA . ARG A 1 195 ? 2.521 5.648 30.695 1.00 58.41 195 ARG A CA 1
ATOM 1509 C C . ARG A 1 195 ? 1.787 4.367 31.132 1.00 58.41 195 ARG A C 1
ATOM 1511 O O . ARG A 1 195 ? 2.045 3.309 30.562 1.00 58.41 195 ARG A O 1
ATOM 1518 N N . GLU A 1 196 ? 0.897 4.452 32.121 1.00 56.72 196 GLU A N 1
ATOM 1519 C CA . GLU A 1 196 ? 0.129 3.288 32.595 1.00 56.72 196 GLU A CA 1
ATOM 1520 C C . GLU A 1 196 ? -0.881 2.788 31.554 1.00 56.72 196 GLU A C 1
ATOM 1522 O O . GLU A 1 196 ? -1.018 1.584 31.363 1.00 56.72 196 GLU A O 1
ATOM 1527 N N . SER A 1 197 ? -1.497 3.690 30.792 1.00 62.72 197 SER A N 1
ATOM 1528 C CA . SER A 1 197 ? -2.395 3.354 29.684 1.00 62.72 197 SER A CA 1
ATOM 1529 C C . SER A 1 197 ? -1.655 2.779 28.472 1.00 62.72 197 SER A C 1
ATOM 1531 O O . SER A 1 197 ? -2.142 1.842 27.846 1.00 62.72 197 SER A O 1
ATOM 1533 N N . TYR A 1 198 ? -0.432 3.232 28.172 1.00 66.00 198 TYR A N 1
ATOM 1534 C CA . TYR A 1 198 ? 0.412 2.595 27.152 1.00 66.00 198 TYR A CA 1
ATOM 1535 C C . TYR A 1 198 ? 0.832 1.178 27.574 1.00 66.00 198 TYR A C 1
ATOM 1537 O O . TYR A 1 198 ? 0.790 0.246 26.772 1.00 66.00 198 TYR A O 1
ATOM 1545 N N . LYS A 1 199 ? 1.182 0.980 28.853 1.00 64.94 199 LYS A N 1
ATOM 1546 C CA . LYS A 1 199 ? 1.496 -0.343 29.415 1.00 64.94 199 LYS A CA 1
ATOM 1547 C C . LYS A 1 199 ? 0.281 -1.277 29.382 1.00 64.94 199 LYS A C 1
ATOM 1549 O O . LYS A 1 199 ? 0.430 -2.435 28.993 1.00 64.94 199 LYS A O 1
ATOM 1554 N N . GLN A 1 200 ? -0.902 -0.780 29.739 1.00 67.56 200 GLN A N 1
ATOM 1555 C CA . GLN A 1 200 ? -2.169 -1.505 29.605 1.00 67.56 200 GLN A CA 1
ATOM 1556 C C . GLN A 1 200 ? -2.476 -1.822 28.139 1.00 67.56 200 GLN A C 1
ATOM 1558 O O . GLN A 1 200 ? -2.773 -2.966 27.824 1.00 67.56 200 GLN A O 1
ATOM 1563 N N . SER A 1 201 ? -2.289 -0.869 27.225 1.00 68.69 201 SER A N 1
ATOM 1564 C CA . SER A 1 201 ? -2.490 -1.073 25.785 1.00 68.69 201 SER A CA 1
ATOM 1565 C C . SER A 1 201 ? -1.530 -2.117 25.216 1.00 68.69 201 SER A C 1
ATOM 1567 O O . SER A 1 201 ? -1.928 -2.913 24.382 1.00 68.69 201 SER A O 1
ATOM 1569 N N . ILE A 1 202 ? -0.282 -2.196 25.696 1.00 69.81 202 ILE A N 1
ATOM 1570 C CA . ILE A 1 202 ? 0.637 -3.292 25.346 1.00 69.81 202 ILE A CA 1
ATOM 1571 C C . ILE A 1 202 ? 0.127 -4.638 25.877 1.00 69.81 202 ILE A C 1
ATOM 1573 O O . ILE A 1 202 ? 0.287 -5.660 25.211 1.00 69.81 202 ILE A O 1
ATOM 1577 N N . GLN A 1 203 ? -0.449 -4.677 27.080 1.00 66.12 203 GLN A N 1
ATOM 1578 C CA . GLN A 1 203 ? -1.035 -5.905 27.625 1.00 66.12 203 GLN A CA 1
ATOM 1579 C C . GLN A 1 203 ? -2.275 -6.335 26.836 1.00 66.12 203 GLN A C 1
ATOM 1581 O O . GLN A 1 203 ? -2.400 -7.515 26.520 1.00 66.12 203 GLN A O 1
ATOM 1586 N N . GLU A 1 204 ? -3.148 -5.398 26.465 1.00 66.25 204 GLU A N 1
ATOM 1587 C CA . GLU A 1 204 ? -4.267 -5.645 25.553 1.00 66.25 204 GLU A CA 1
ATOM 1588 C C . GLU A 1 204 ? -3.763 -6.115 24.188 1.00 66.25 204 GLU A C 1
ATOM 1590 O O . GLU A 1 204 ? -4.240 -7.128 23.689 1.00 66.25 204 GLU A O 1
ATOM 1595 N N . TYR A 1 205 ? -2.727 -5.467 23.647 1.00 71.25 205 TYR A N 1
ATOM 1596 C CA . TYR A 1 205 ? -2.081 -5.860 22.400 1.00 71.25 205 TYR A CA 1
ATOM 1597 C C . TYR A 1 205 ? -1.550 -7.300 22.461 1.00 71.25 205 TYR A C 1
ATOM 1599 O O . TYR A 1 205 ? -1.678 -8.070 21.517 1.00 71.25 205 TYR A O 1
ATOM 1607 N N . ARG A 1 206 ? -0.979 -7.720 23.595 1.00 65.12 206 ARG A N 1
ATOM 1608 C CA . ARG A 1 206 ? -0.537 -9.111 23.794 1.00 65.12 206 ARG A CA 1
ATOM 1609 C C . ARG A 1 206 ? -1.697 -10.103 23.845 1.00 65.12 206 ARG A C 1
ATOM 1611 O O . ARG A 1 206 ? -1.529 -11.226 23.388 1.00 65.12 206 ARG A O 1
ATOM 1618 N N . ARG A 1 207 ? -2.827 -9.711 24.440 1.00 61.22 207 ARG A N 1
ATOM 1619 C CA . ARG A 1 207 ? -3.997 -10.582 24.631 1.00 61.22 207 ARG A CA 1
ATOM 1620 C C . ARG A 1 207 ? -4.834 -10.715 23.366 1.00 61.22 207 ARG A C 1
ATOM 1622 O O . ARG A 1 207 ? -5.255 -11.814 23.037 1.00 61.22 207 ARG A O 1
ATOM 1629 N N . PHE A 1 208 ? -5.058 -9.608 22.668 1.00 62.38 208 PHE A N 1
ATOM 1630 C CA . PHE A 1 208 ? -6.028 -9.521 21.581 1.00 62.38 208 PHE A CA 1
ATOM 1631 C C . PHE A 1 208 ? -5.415 -9.065 20.248 1.00 62.38 208 PHE A C 1
ATOM 1633 O O . PHE A 1 208 ? -6.135 -8.932 19.262 1.00 62.38 208 PHE A O 1
ATOM 1640 N N . LYS A 1 209 ? -4.095 -8.841 20.174 1.00 76.88 209 LYS A N 1
ATOM 1641 C CA . LYS A 1 209 ? -3.436 -8.115 19.070 1.00 76.88 209 LYS A CA 1
ATOM 1642 C C . LYS A 1 209 ? -3.950 -6.668 18.995 1.00 76.88 209 LYS A C 1
ATOM 1644 O O . LYS A 1 209 ? -4.333 -6.075 19.997 1.00 76.88 209 LYS A O 1
ATOM 1649 N N . SER A 1 210 ? -3.936 -6.075 17.811 1.00 82.62 210 SER A N 1
ATOM 1650 C CA . SER A 1 210 ? -4.403 -4.712 17.574 1.00 82.62 210 SER A CA 1
ATOM 1651 C C . SER A 1 210 ? -5.936 -4.615 17.556 1.00 82.62 210 SER A C 1
ATOM 1653 O O . SER A 1 210 ? -6.588 -5.319 16.784 1.00 82.62 210 SER A O 1
ATOM 1655 N N . LYS A 1 211 ? -6.514 -3.680 18.329 1.00 82.75 211 LYS A N 1
ATOM 1656 C CA . LYS A 1 211 ? -7.953 -3.336 18.246 1.00 82.75 211 LYS A CA 1
ATOM 1657 C C . LYS A 1 211 ? -8.307 -2.766 16.870 1.00 82.75 211 LYS A C 1
ATOM 1659 O O . LYS A 1 211 ? -9.373 -3.042 16.331 1.00 82.75 211 LYS A O 1
ATOM 1664 N N . ALA A 1 212 ? -7.393 -1.999 16.276 1.00 87.62 212 ALA A N 1
ATOM 1665 C CA . ALA A 1 212 ? -7.572 -1.488 14.922 1.00 87.62 212 ALA A CA 1
ATOM 1666 C C . ALA A 1 212 ? -7.610 -2.624 13.889 1.00 87.62 212 ALA A C 1
ATOM 1668 O O . ALA A 1 212 ? -8.459 -2.614 13.001 1.00 87.62 212 ALA A O 1
ATOM 1669 N N . LEU A 1 213 ? -6.722 -3.617 14.018 1.00 89.00 213 LEU A N 1
ATOM 1670 C CA . LEU A 1 213 ? -6.704 -4.798 13.155 1.00 89.00 213 LEU A CA 1
ATOM 1671 C C . LEU A 1 213 ? -7.987 -5.623 13.295 1.00 89.00 213 LEU A C 1
ATOM 1673 O O . LEU A 1 213 ? -8.538 -6.031 12.280 1.00 89.00 213 LEU A O 1
ATOM 1677 N N . GLN A 1 214 ? -8.493 -5.815 14.518 1.00 87.50 214 GLN A N 1
ATOM 1678 C CA . GLN A 1 214 ? -9.792 -6.465 14.738 1.00 87.50 214 GLN A CA 1
ATOM 1679 C C . GLN A 1 214 ? -10.910 -5.740 13.990 1.00 87.50 214 GLN A C 1
ATOM 1681 O O . GLN A 1 214 ? -11.626 -6.371 13.223 1.00 87.50 214 GLN A O 1
ATOM 1686 N N . ARG A 1 215 ? -10.990 -4.407 14.106 1.00 89.50 215 ARG A N 1
ATOM 1687 C CA . ARG A 1 215 ? -11.994 -3.611 13.383 1.00 89.50 215 ARG A CA 1
ATOM 1688 C C . ARG A 1 215 ? -11.876 -3.753 11.861 1.00 89.50 215 ARG A C 1
ATOM 1690 O O . ARG A 1 215 ? -12.881 -3.794 11.156 1.00 89.50 215 ARG A O 1
ATOM 1697 N N . VAL A 1 216 ? -10.653 -3.837 11.333 1.00 92.06 216 VAL A N 1
ATOM 1698 C CA . VAL A 1 216 ? -10.419 -4.125 9.908 1.00 92.06 216 VAL A CA 1
ATOM 1699 C C . VAL A 1 216 ? -10.935 -5.519 9.542 1.00 92.06 216 VAL A C 1
ATOM 1701 O O . VAL A 1 216 ? -11.658 -5.650 8.553 1.00 92.06 216 VAL A O 1
ATOM 1704 N N . HIS A 1 217 ? -10.639 -6.534 10.351 1.00 90.75 217 HIS A N 1
ATOM 1705 C CA . HIS A 1 217 ? -11.097 -7.906 10.131 1.00 90.75 217 HIS A CA 1
ATOM 1706 C C . HIS A 1 217 ? -12.625 -8.047 10.210 1.00 90.75 217 HIS A C 1
ATOM 1708 O O . HIS A 1 217 ? -13.207 -8.707 9.357 1.00 90.75 217 HIS A O 1
ATOM 1714 N N . GLU A 1 218 ? -13.290 -7.363 11.146 1.00 87.81 218 GLU A N 1
ATOM 1715 C CA . GLU A 1 218 ? -14.760 -7.288 11.243 1.00 87.81 218 GLU A CA 1
ATOM 1716 C C . GLU A 1 218 ? -15.411 -6.684 9.991 1.00 87.81 218 GLU A C 1
ATOM 1718 O O . GLU A 1 218 ? -16.577 -6.931 9.706 1.00 87.81 218 GLU A O 1
ATOM 1723 N N . SER A 1 219 ? -14.664 -5.892 9.215 1.00 88.19 219 SER A N 1
ATOM 1724 C CA . SER A 1 219 ? -15.119 -5.391 7.913 1.00 88.19 219 SER A CA 1
ATOM 1725 C C . SER A 1 219 ? -14.856 -6.367 6.752 1.00 88.19 219 SER A C 1
ATOM 1727 O O . SER A 1 219 ? -14.968 -5.976 5.585 1.00 88.19 219 SER A O 1
ATOM 1729 N N . SER A 1 220 ? -14.493 -7.616 7.075 1.00 90.94 220 SER A N 1
ATOM 1730 C CA . SER A 1 220 ? -14.090 -8.697 6.167 1.00 90.94 220 SER A CA 1
ATOM 1731 C C . SER A 1 220 ? -12.934 -8.287 5.254 1.00 90.94 220 SER A C 1
ATOM 1733 O O . SER A 1 220 ? -13.035 -8.379 4.026 1.00 90.94 220 SER A O 1
ATOM 1735 N N . ARG A 1 221 ? -11.862 -7.744 5.847 1.00 94.12 221 ARG A N 1
ATOM 1736 C CA . ARG A 1 221 ? -10.685 -7.265 5.110 1.00 94.12 221 ARG A CA 1
ATOM 1737 C C . ARG A 1 221 ? -9.396 -7.837 5.642 1.00 94.12 221 ARG A C 1
ATOM 1739 O O . ARG A 1 221 ? -9.136 -7.762 6.839 1.00 94.12 221 ARG A O 1
ATOM 1746 N N . ASP A 1 222 ? -8.551 -8.265 4.719 1.00 94.81 222 ASP A N 1
ATOM 1747 C CA . ASP A 1 222 ? -7.206 -8.713 5.040 1.00 94.81 222 ASP A CA 1
ATOM 1748 C C . ASP A 1 222 ? -6.286 -7.511 5.223 1.00 94.81 222 ASP A C 1
ATOM 1750 O O . ASP A 1 222 ? -6.349 -6.525 4.476 1.00 94.81 222 ASP A O 1
ATOM 1754 N N . HIS A 1 223 ? -5.382 -7.610 6.192 1.00 94.69 223 HIS A N 1
ATOM 1755 C CA . HIS A 1 223 ? -4.276 -6.678 6.300 1.00 94.69 223 HIS A CA 1
ATOM 1756 C C . HIS A 1 223 ? -3.068 -7.175 5.504 1.00 94.69 223 HIS A C 1
ATOM 1758 O O . HIS A 1 223 ? -2.533 -8.252 5.773 1.00 94.69 223 HIS A O 1
ATOM 1764 N N . VAL A 1 224 ? -2.557 -6.345 4.594 1.00 94.69 224 VAL A N 1
ATOM 1765 C CA . VAL A 1 224 ? -1.379 -6.671 3.780 1.00 94.69 224 VAL A CA 1
ATOM 1766 C C . VAL A 1 224 ? -0.272 -5.644 4.014 1.00 94.69 224 VAL A C 1
ATOM 1768 O O . VAL A 1 224 ? -0.401 -4.477 3.661 1.00 94.69 224 VAL A O 1
ATOM 1771 N N . GLY A 1 225 ? 0.845 -6.073 4.593 1.00 93.88 225 GLY A N 1
ATOM 1772 C CA . GLY A 1 225 ? 2.087 -5.313 4.735 1.00 93.88 225 GLY A CA 1
ATOM 1773 C C . GLY A 1 225 ? 2.990 -5.414 3.501 1.00 93.88 225 GLY A C 1
ATOM 1774 O O . GLY A 1 225 ? 2.520 -5.564 2.375 1.00 93.88 225 GLY A O 1
ATOM 1775 N N . TRP A 1 226 ? 4.305 -5.328 3.711 1.00 94.81 226 TRP A N 1
ATOM 1776 C CA . TRP A 1 226 ? 5.323 -5.470 2.665 1.00 94.81 226 TRP A CA 1
ATOM 1777 C C . TRP A 1 226 ? 6.564 -6.192 3.197 1.00 94.81 226 TRP A C 1
ATOM 1779 O O . TRP A 1 226 ? 6.912 -6.087 4.378 1.00 94.81 226 TRP A O 1
ATOM 1789 N N . ASN A 1 227 ? 7.268 -6.887 2.307 1.00 94.06 227 ASN A N 1
ATOM 1790 C CA . ASN A 1 227 ? 8.589 -7.474 2.564 1.00 94.06 227 ASN A CA 1
ATOM 1791 C C . ASN A 1 227 ? 9.678 -6.920 1.629 1.00 94.06 227 ASN A C 1
ATOM 1793 O O . ASN A 1 227 ? 10.846 -7.281 1.768 1.00 94.06 227 ASN A O 1
ATOM 1797 N N . PHE A 1 228 ? 9.320 -6.000 0.730 1.00 97.12 228 PHE A N 1
ATOM 1798 C CA . PHE A 1 228 ? 10.251 -5.194 -0.045 1.00 97.12 228 PHE A CA 1
ATOM 1799 C C . PHE A 1 228 ? 9.850 -3.718 0.036 1.00 97.12 228 PHE A C 1
ATOM 1801 O O . PHE A 1 228 ? 8.698 -3.375 -0.208 1.00 97.12 228 PHE A O 1
ATOM 1808 N N . ASP A 1 229 ? 10.800 -2.849 0.373 1.00 96.31 229 ASP A N 1
ATOM 1809 C CA . ASP A 1 229 ? 10.607 -1.399 0.456 1.00 96.31 229 ASP A CA 1
ATOM 1810 C C . ASP A 1 229 ? 11.497 -0.724 -0.594 1.00 96.31 229 ASP A C 1
ATOM 1812 O O . ASP A 1 229 ? 12.724 -0.884 -0.577 1.00 96.31 229 ASP A O 1
ATOM 1816 N N . SER A 1 230 ? 10.890 0.018 -1.524 1.00 97.69 230 SER A N 1
ATOM 1817 C CA . SER A 1 230 ? 11.630 0.768 -2.547 1.00 97.69 230 SER A CA 1
ATOM 1818 C C . SER A 1 230 ? 12.538 1.847 -1.933 1.00 97.69 230 SER A C 1
ATOM 1820 O O . SER A 1 230 ? 13.568 2.220 -2.510 1.00 97.69 230 SER A O 1
ATOM 1822 N N . GLY A 1 231 ? 12.220 2.303 -0.719 1.00 97.06 231 GLY A N 1
ATOM 1823 C CA . GLY A 1 231 ? 12.888 3.380 -0.005 1.00 97.06 231 GLY A CA 1
ATOM 1824 C C . GLY A 1 231 ? 12.509 4.768 -0.512 1.00 97.06 231 GLY A C 1
ATOM 1825 O O . GLY A 1 231 ? 13.163 5.738 -0.140 1.00 97.06 231 GLY A O 1
ATOM 1826 N N . ASP A 1 232 ? 11.491 4.889 -1.359 1.00 97.25 232 ASP A N 1
ATOM 1827 C CA . ASP A 1 232 ? 11.018 6.149 -1.940 1.00 97.25 232 ASP A CA 1
ATOM 1828 C C . ASP A 1 232 ? 10.401 7.124 -0.917 1.00 97.25 232 ASP A C 1
ATOM 1830 O O . ASP A 1 232 ? 10.312 8.330 -1.173 1.00 97.25 232 ASP A O 1
ATOM 1834 N N . SER A 1 233 ? 10.035 6.632 0.268 1.00 94.56 233 SER A N 1
ATOM 1835 C CA . SER A 1 233 ? 9.658 7.428 1.440 1.00 94.56 233 SER A CA 1
ATOM 1836 C C . SER A 1 233 ? 10.852 8.160 2.070 1.00 94.56 233 SER A C 1
ATOM 1838 O O . SER A 1 233 ? 10.673 9.202 2.701 1.00 94.56 233 SER A O 1
ATOM 1840 N N . ASN A 1 234 ? 12.085 7.680 1.859 1.00 96.31 234 ASN A N 1
ATOM 1841 C CA . ASN A 1 234 ? 13.292 8.329 2.361 1.00 96.31 234 ASN A CA 1
ATOM 1842 C C . ASN A 1 234 ? 13.595 9.609 1.550 1.00 96.31 234 ASN A C 1
ATOM 1844 O O . ASN A 1 234 ? 13.814 9.520 0.338 1.00 96.31 234 ASN A O 1
ATOM 1848 N N . PRO A 1 235 ? 13.699 10.795 2.185 1.00 95.94 235 PRO A N 1
ATOM 1849 C CA . PRO A 1 235 ? 13.923 12.056 1.472 1.00 95.94 235 PRO A CA 1
ATOM 1850 C C . PRO A 1 235 ? 15.200 12.089 0.622 1.00 95.94 235 PRO A C 1
ATOM 1852 O O . PRO A 1 235 ? 15.201 12.674 -0.461 1.00 95.94 235 PRO A O 1
ATOM 1855 N N . ASN A 1 236 ? 16.275 11.431 1.067 1.00 97.50 236 ASN A N 1
ATOM 1856 C CA . ASN A 1 236 ? 17.540 11.382 0.330 1.00 97.50 236 ASN A CA 1
ATOM 1857 C C . ASN A 1 236 ? 17.428 10.489 -0.908 1.00 97.50 236 ASN A C 1
ATOM 1859 O O . ASN A 1 236 ? 17.937 10.843 -1.973 1.00 97.50 236 ASN A O 1
ATOM 1863 N N . VAL A 1 237 ? 16.732 9.353 -0.786 1.00 97.50 237 VAL A N 1
ATOM 1864 C CA . VAL A 1 237 ? 16.443 8.475 -1.928 1.00 97.50 237 VAL A CA 1
ATOM 1865 C C . VAL A 1 237 ? 15.535 9.197 -2.914 1.00 97.50 237 VAL A C 1
ATOM 1867 O O . VAL A 1 237 ? 15.863 9.232 -4.092 1.00 97.50 237 VAL A O 1
ATOM 1870 N N . ALA A 1 238 ? 14.465 9.844 -2.446 1.00 97.06 238 ALA A N 1
ATOM 1871 C CA . ALA A 1 238 ? 13.543 10.596 -3.295 1.00 97.06 238 ALA A CA 1
ATOM 1872 C C . ALA A 1 238 ? 14.240 11.749 -4.037 1.00 97.06 238 ALA A C 1
ATOM 1874 O O . ALA A 1 238 ? 14.063 11.905 -5.244 1.00 97.06 238 ALA A O 1
ATOM 1875 N N . LYS A 1 239 ? 15.080 12.534 -3.346 1.00 97.38 239 LYS A N 1
ATOM 1876 C CA . LYS A 1 239 ? 15.871 13.608 -3.969 1.00 97.38 239 LYS A CA 1
ATOM 1877 C C . LYS A 1 239 ? 16.785 13.054 -5.062 1.00 97.38 239 LYS A C 1
ATOM 1879 O O . LYS A 1 239 ? 16.814 13.597 -6.163 1.00 97.38 239 LYS A O 1
ATOM 1884 N N . LYS A 1 240 ? 17.500 11.963 -4.773 1.00 97.94 240 LYS A N 1
ATOM 1885 C CA . LYS A 1 240 ? 18.415 11.342 -5.736 1.00 97.94 240 LYS A CA 1
ATOM 1886 C C . LYS A 1 240 ? 17.683 10.640 -6.881 1.00 97.94 240 LYS A C 1
ATOM 1888 O O . LYS A 1 240 ? 18.192 10.638 -7.990 1.00 97.94 240 LYS A O 1
ATOM 1893 N N . ALA A 1 241 ? 16.496 10.087 -6.645 1.00 97.50 241 ALA A N 1
ATOM 1894 C CA . ALA A 1 241 ? 15.669 9.493 -7.689 1.00 97.50 241 ALA A CA 1
ATOM 1895 C C . ALA A 1 241 ? 15.195 10.541 -8.700 1.00 97.50 241 ALA A C 1
ATOM 1897 O O . ALA A 1 241 ? 15.233 10.285 -9.898 1.00 97.50 241 ALA A O 1
ATOM 1898 N N . LYS A 1 242 ? 14.843 11.745 -8.227 1.00 96.06 242 LYS A N 1
ATOM 1899 C CA . LYS A 1 242 ? 14.501 12.879 -9.098 1.00 96.06 242 LYS A CA 1
ATOM 1900 C C . LYS A 1 242 ? 15.689 13.355 -9.939 1.00 96.06 242 LYS A C 1
ATOM 1902 O O . LYS A 1 242 ? 15.504 13.675 -11.105 1.00 96.06 242 LYS A O 1
ATOM 1907 N N . SER A 1 243 ? 16.898 13.404 -9.372 1.00 97.19 243 SER A N 1
ATOM 1908 C CA . SER A 1 243 ? 18.086 13.877 -10.101 1.00 97.19 243 SER A CA 1
ATOM 1909 C C . SER A 1 243 ? 18.796 12.795 -10.919 1.00 97.19 243 SER A C 1
ATOM 1911 O O . SER A 1 243 ? 19.556 13.113 -11.827 1.00 97.19 243 SER A O 1
ATOM 1913 N N . ASN A 1 244 ? 18.597 11.519 -10.590 1.00 97.69 244 ASN A N 1
ATOM 1914 C CA . ASN A 1 244 ? 19.194 10.384 -11.282 1.00 97.69 244 ASN A CA 1
ATOM 1915 C C . ASN A 1 244 ? 18.211 9.192 -11.312 1.00 97.69 244 ASN A C 1
ATOM 1917 O O . ASN A 1 244 ? 18.327 8.258 -10.504 1.00 97.69 244 ASN A O 1
ATOM 1921 N N . PRO A 1 245 ? 17.245 9.213 -12.250 1.00 96.62 245 PRO A N 1
ATOM 1922 C CA . PRO A 1 245 ? 16.238 8.161 -12.397 1.00 96.62 245 PRO A CA 1
ATOM 1923 C C . PRO A 1 245 ? 16.847 6.772 -12.642 1.00 96.62 245 PRO A C 1
ATOM 1925 O O . PRO A 1 245 ? 16.374 5.771 -12.102 1.00 96.62 245 PRO A O 1
ATOM 1928 N N . ASP A 1 246 ? 17.956 6.701 -13.381 1.00 96.88 246 ASP A N 1
ATOM 1929 C CA . ASP A 1 246 ? 18.629 5.437 -13.698 1.00 96.88 246 ASP A CA 1
ATOM 1930 C C . ASP A 1 246 ? 19.309 4.813 -12.493 1.00 96.88 246 ASP A C 1
ATOM 1932 O O . ASP A 1 246 ? 19.260 3.595 -12.310 1.00 96.88 246 ASP A O 1
ATOM 1936 N N . TRP A 1 247 ? 19.900 5.633 -11.627 1.00 97.75 247 TRP A N 1
ATOM 1937 C CA . TRP A 1 247 ? 20.368 5.166 -10.331 1.00 97.75 247 TRP A CA 1
ATOM 1938 C C . TRP A 1 247 ? 19.220 4.575 -9.512 1.00 97.75 247 TRP A C 1
ATOM 1940 O O . TRP A 1 247 ? 19.405 3.524 -8.899 1.00 97.75 247 TRP A O 1
ATOM 1950 N N . TYR A 1 248 ? 18.047 5.215 -9.510 1.00 98.38 248 TYR A N 1
ATOM 1951 C CA . TYR A 1 248 ? 16.899 4.731 -8.749 1.00 98.38 248 TYR A CA 1
ATOM 1952 C C . TYR A 1 248 ? 16.398 3.386 -9.280 1.00 98.38 248 TYR A C 1
ATOM 1954 O O . TYR A 1 248 ? 16.303 2.437 -8.504 1.00 98.38 248 TYR A O 1
ATOM 1962 N N . VAL A 1 249 ? 16.207 3.255 -10.599 1.00 98.44 249 VAL A N 1
ATOM 1963 C CA . VAL A 1 249 ? 15.851 1.977 -11.239 1.00 98.44 249 VAL A CA 1
ATOM 1964 C C . VAL A 1 249 ? 16.879 0.898 -10.901 1.00 98.44 249 VAL A C 1
ATOM 1966 O O . VAL A 1 249 ? 16.514 -0.170 -10.408 1.00 98.44 249 VAL A O 1
ATOM 1969 N N . LYS A 1 250 ? 18.176 1.176 -11.100 1.00 98.19 250 LYS A N 1
ATOM 1970 C CA . LYS A 1 250 ? 19.232 0.183 -10.864 1.00 98.19 250 LYS A CA 1
ATOM 1971 C C . LYS A 1 250 ? 19.331 -0.230 -9.400 1.00 98.19 250 LYS A C 1
ATOM 1973 O O . LYS A 1 250 ? 19.473 -1.416 -9.110 1.00 98.19 250 LYS A O 1
ATOM 1978 N N . ARG A 1 251 ? 19.223 0.724 -8.471 1.00 98.19 251 ARG A N 1
ATOM 1979 C CA . ARG A 1 251 ? 19.209 0.452 -7.028 1.00 98.19 251 ARG A CA 1
ATOM 1980 C C . ARG A 1 251 ? 18.024 -0.432 -6.653 1.00 98.19 251 ARG A C 1
ATOM 1982 O O . ARG A 1 251 ? 18.211 -1.408 -5.933 1.00 98.19 251 ARG A O 1
ATOM 1989 N N . THR A 1 252 ? 16.827 -0.088 -7.116 1.00 98.56 252 THR A N 1
ATOM 1990 C CA . THR A 1 252 ? 15.602 -0.820 -6.780 1.00 98.56 252 THR A CA 1
ATOM 1991 C C . THR A 1 252 ? 15.670 -2.256 -7.292 1.00 98.56 252 THR A C 1
ATOM 1993 O O . THR A 1 252 ? 15.455 -3.179 -6.512 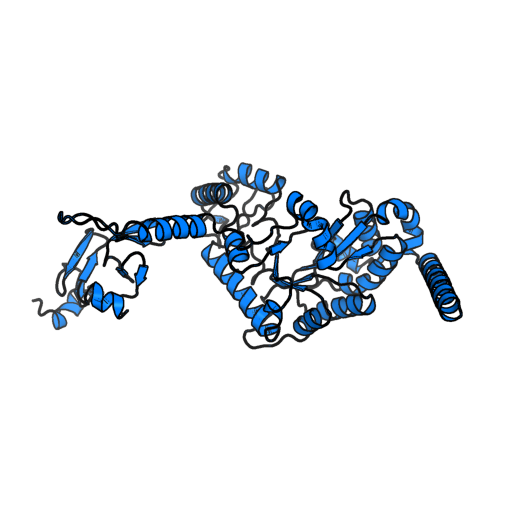1.00 98.56 252 THR A O 1
ATOM 1996 N N . LEU A 1 253 ? 16.084 -2.464 -8.546 1.00 98.50 253 LEU A N 1
ATOM 1997 C CA . LEU A 1 253 ? 16.232 -3.803 -9.127 1.00 98.50 253 LEU A CA 1
ATOM 1998 C C . LEU A 1 253 ? 17.327 -4.621 -8.447 1.00 98.50 253 LEU A C 1
ATOM 2000 O O . LEU A 1 253 ? 17.099 -5.778 -8.108 1.00 98.50 253 LEU A O 1
ATOM 2004 N N . LYS A 1 254 ? 18.486 -4.014 -8.166 1.00 98.19 254 LYS A N 1
ATOM 2005 C CA . LYS A 1 254 ? 19.547 -4.675 -7.401 1.00 98.19 254 LYS A CA 1
ATOM 2006 C C . LYS A 1 254 ? 19.024 -5.173 -6.052 1.00 98.19 254 LYS A C 1
ATOM 2008 O O . LYS A 1 254 ? 19.248 -6.329 -5.708 1.00 98.19 254 LYS A O 1
ATOM 2013 N N . ASN A 1 255 ? 18.281 -4.336 -5.328 1.00 98.25 255 ASN A N 1
ATOM 2014 C CA . ASN A 1 255 ? 17.699 -4.711 -4.041 1.00 98.25 255 ASN A CA 1
ATOM 2015 C C . ASN A 1 255 ? 16.629 -5.808 -4.177 1.00 98.25 255 ASN A C 1
ATOM 2017 O O . ASN A 1 255 ? 16.549 -6.670 -3.306 1.00 98.25 255 ASN A O 1
ATOM 2021 N N . MET A 1 256 ? 15.816 -5.799 -5.243 1.00 98.19 256 MET A N 1
ATOM 2022 C CA . MET A 1 256 ? 14.829 -6.860 -5.499 1.00 98.19 256 MET A CA 1
ATOM 2023 C C . MET A 1 256 ? 15.523 -8.205 -5.727 1.00 98.19 256 MET A C 1
ATOM 2025 O O . MET A 1 256 ? 15.194 -9.188 -5.066 1.00 98.19 256 MET A O 1
ATOM 2029 N N . CYS A 1 257 ? 16.531 -8.240 -6.602 1.00 97.31 257 CYS A N 1
ATOM 2030 C CA . CYS A 1 257 ? 17.268 -9.463 -6.915 1.00 97.31 257 CYS A CA 1
ATOM 2031 C C . CYS A 1 257 ? 18.020 -10.016 -5.699 1.00 97.31 257 CYS A C 1
ATOM 2033 O O . CYS A 1 257 ? 18.030 -11.220 -5.473 1.00 97.31 257 CYS A O 1
ATOM 2035 N N . GLN A 1 258 ? 18.594 -9.135 -4.878 1.00 96.19 258 GLN A N 1
ATOM 2036 C CA . GLN A 1 258 ? 19.333 -9.508 -3.669 1.00 96.19 258 GLN A CA 1
ATOM 2037 C C . GLN A 1 258 ? 18.432 -9.792 -2.456 1.00 96.19 258 GLN A C 1
ATOM 2039 O O . GLN A 1 258 ? 18.934 -10.152 -1.389 1.00 96.19 258 GLN A O 1
ATOM 2044 N N . SER A 1 259 ? 17.111 -9.628 -2.587 1.00 96.19 259 SER A N 1
ATOM 2045 C CA . SER A 1 259 ? 16.178 -9.974 -1.518 1.00 96.19 259 SER A CA 1
ATOM 2046 C C . SER A 1 259 ? 16.276 -11.462 -1.182 1.00 96.19 259 SER A C 1
ATOM 2048 O O . SER A 1 259 ? 16.391 -12.313 -2.065 1.00 96.19 259 SER A O 1
ATOM 2050 N N . ARG A 1 260 ? 16.179 -11.797 0.107 1.00 93.81 260 ARG A N 1
ATOM 2051 C CA . ARG A 1 260 ? 16.115 -13.198 0.556 1.00 93.81 260 ARG A CA 1
ATOM 2052 C C . ARG A 1 260 ? 14.788 -13.859 0.182 1.00 93.81 260 ARG A C 1
ATOM 2054 O O . ARG A 1 260 ? 14.733 -15.068 0.009 1.00 93.81 260 ARG A O 1
ATOM 2061 N N . SER A 1 261 ? 13.729 -13.066 0.049 1.00 94.56 261 SER A N 1
ATOM 2062 C CA . SER A 1 261 ? 12.400 -13.524 -0.348 1.00 94.56 261 SER A CA 1
ATOM 2063 C C . SER A 1 261 ? 12.329 -13.704 -1.863 1.00 94.56 261 SER A C 1
ATOM 2065 O O . SER A 1 261 ? 12.860 -12.883 -2.612 1.00 94.56 261 SER A O 1
ATOM 2067 N N . ASN A 1 262 ? 11.669 -14.766 -2.323 1.00 96.06 262 ASN A N 1
ATOM 2068 C CA . ASN A 1 262 ? 11.366 -14.960 -3.745 1.00 96.06 262 ASN A CA 1
ATOM 2069 C C . ASN A 1 262 ? 10.043 -14.301 -4.143 1.00 96.06 262 ASN A C 1
ATOM 2071 O O . ASN A 1 262 ? 9.928 -13.813 -5.256 1.00 96.06 262 ASN A O 1
ATOM 2075 N N . VAL A 1 263 ? 9.088 -14.195 -3.217 1.00 97.81 263 VAL A N 1
ATOM 2076 C CA . VAL A 1 263 ? 7.820 -13.488 -3.432 1.00 97.81 263 VAL A CA 1
ATOM 2077 C C . VAL A 1 263 ? 7.870 -12.155 -2.702 1.00 97.81 263 VAL A C 1
ATOM 2079 O O . VAL A 1 263 ? 8.016 -12.122 -1.477 1.00 97.81 263 VAL A O 1
ATOM 2082 N N . LEU A 1 264 ? 7.785 -11.059 -3.451 1.00 98.50 264 LEU A N 1
ATOM 2083 C CA . LEU A 1 264 ? 7.912 -9.698 -2.945 1.00 98.50 264 LEU A CA 1
ATOM 2084 C C . LEU A 1 264 ? 6.581 -8.957 -3.062 1.00 98.50 264 LEU A C 1
ATOM 2086 O O . LEU A 1 264 ? 6.092 -8.727 -4.163 1.00 98.50 264 LEU A O 1
ATOM 2090 N N . ILE A 1 265 ? 6.037 -8.514 -1.930 1.00 98.38 265 ILE A N 1
ATOM 2091 C CA . ILE A 1 265 ? 5.030 -7.454 -1.888 1.00 98.38 265 ILE A CA 1
ATOM 2092 C C . ILE A 1 265 ? 5.805 -6.144 -1.768 1.00 98.38 265 ILE A C 1
ATOM 2094 O O . ILE A 1 265 ? 6.380 -5.849 -0.715 1.00 98.38 265 ILE A O 1
ATOM 2098 N N . ALA A 1 266 ? 5.898 -5.417 -2.880 1.00 98.62 266 ALA A N 1
ATOM 2099 C CA . AL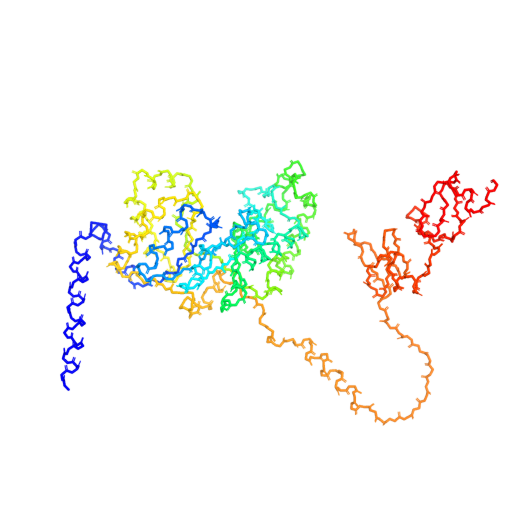A A 1 266 ? 6.795 -4.283 -3.040 1.00 98.62 266 ALA A CA 1
ATOM 2100 C C . ALA A 1 266 ? 6.088 -2.957 -2.753 1.00 98.62 266 ALA A C 1
ATOM 2102 O O . ALA A 1 266 ? 5.150 -2.583 -3.458 1.00 98.62 266 ALA A O 1
ATOM 2103 N N . LEU A 1 267 ? 6.558 -2.245 -1.730 1.00 98.38 267 LEU A N 1
ATOM 2104 C CA . LEU A 1 267 ? 6.044 -0.942 -1.321 1.00 98.38 267 LEU A CA 1
ATOM 2105 C C . LEU A 1 267 ? 6.663 0.194 -2.147 1.00 98.38 267 LEU A C 1
ATOM 2107 O O . LEU A 1 267 ? 7.881 0.415 -2.127 1.00 98.38 267 LEU A O 1
ATOM 2111 N N . PHE A 1 268 ? 5.790 0.939 -2.814 1.00 98.69 268 PHE A N 1
ATOM 2112 C CA . PHE A 1 268 ? 6.024 2.239 -3.434 1.00 98.69 268 PHE A CA 1
ATOM 2113 C C . PHE A 1 268 ? 4.939 3.213 -2.962 1.00 98.69 268 PHE A C 1
ATOM 2115 O O . PHE A 1 268 ? 3.947 2.803 -2.365 1.00 98.69 268 PHE A O 1
ATOM 2122 N N . HIS A 1 269 ? 5.100 4.493 -3.268 1.00 98.38 269 HIS A N 1
ATOM 2123 C CA . HIS A 1 269 ? 4.100 5.527 -3.021 1.00 98.38 269 HIS A CA 1
ATOM 2124 C C . HIS A 1 269 ? 3.813 6.285 -4.319 1.00 98.38 269 HIS A C 1
ATOM 2126 O O . HIS A 1 269 ? 4.701 6.462 -5.158 1.00 98.38 269 HIS A O 1
ATOM 2132 N N . ASP A 1 270 ? 2.585 6.753 -4.501 1.00 95.50 270 ASP A N 1
ATOM 2133 C CA . ASP A 1 270 ? 2.187 7.561 -5.659 1.00 95.50 270 ASP A CA 1
ATOM 2134 C C . ASP A 1 270 ? 1.975 9.045 -5.311 1.00 95.50 270 ASP A C 1
ATOM 2136 O O . ASP A 1 270 ? 2.191 9.908 -6.162 1.00 95.50 270 ASP A O 1
ATOM 2140 N N . ARG A 1 271 ? 1.681 9.397 -4.055 1.00 94.06 271 ARG A N 1
ATOM 2141 C CA . ARG A 1 271 ? 1.524 10.802 -3.628 1.00 94.06 271 ARG A CA 1
ATOM 2142 C C . ARG A 1 271 ? 2.830 11.603 -3.673 1.00 94.06 271 ARG A C 1
ATOM 2144 O O . ARG A 1 271 ? 3.747 11.380 -2.882 1.00 94.06 271 ARG A O 1
ATOM 2151 N N . GLY A 1 272 ? 2.909 12.592 -4.571 1.00 90.44 272 GLY A N 1
ATOM 2152 C CA . GLY A 1 272 ? 4.089 13.461 -4.722 1.00 90.44 272 GLY A CA 1
ATOM 2153 C C . GLY A 1 272 ? 5.377 12.729 -5.135 1.00 90.44 272 GLY A C 1
ATOM 2154 O O . GLY A 1 272 ? 6.487 13.224 -4.888 1.00 90.44 272 GLY A O 1
ATOM 2155 N N . LYS A 1 273 ? 5.246 11.532 -5.724 1.00 94.12 273 LYS A N 1
ATOM 2156 C CA . LYS A 1 273 ? 6.357 10.689 -6.190 1.00 94.12 273 LYS A CA 1
ATOM 2157 C C . LYS A 1 273 ? 6.392 10.601 -7.714 1.00 94.12 273 LYS A C 1
ATOM 2159 O O . LYS A 1 273 ? 6.404 9.509 -8.273 1.00 94.12 273 LYS A O 1
ATOM 2164 N N . ASP A 1 274 ? 6.457 11.743 -8.397 1.00 96.38 274 ASP A N 1
ATOM 2165 C CA . ASP A 1 274 ? 6.499 11.796 -9.869 1.00 96.38 274 ASP A CA 1
ATOM 2166 C C . ASP A 1 274 ? 7.574 10.873 -10.465 1.00 96.38 274 ASP A C 1
ATOM 2168 O O . ASP A 1 274 ? 7.308 10.173 -11.435 1.00 96.38 274 ASP A O 1
ATOM 2172 N N . PHE A 1 275 ? 8.736 10.765 -9.809 1.00 97.00 275 PHE A N 1
ATOM 2173 C CA . PHE A 1 275 ? 9.826 9.886 -10.242 1.00 97.00 275 PHE A CA 1
ATOM 2174 C C . PHE A 1 275 ? 9.442 8.398 -10.279 1.00 97.00 275 PHE A C 1
ATOM 2176 O O . PHE A 1 275 ? 10.005 7.658 -11.082 1.00 97.00 275 PHE A O 1
ATOM 2183 N N . ASN A 1 276 ? 8.497 7.934 -9.450 1.00 98.00 276 ASN A N 1
ATOM 2184 C CA . ASN A 1 276 ? 7.979 6.569 -9.560 1.00 98.00 276 ASN A CA 1
ATOM 2185 C C . ASN A 1 276 ? 7.190 6.413 -10.861 1.00 98.00 276 ASN A C 1
ATOM 2187 O O . ASN A 1 276 ? 7.420 5.449 -11.581 1.00 98.00 276 ASN A O 1
ATOM 2191 N N . ALA A 1 277 ? 6.334 7.378 -11.214 1.00 97.38 277 ALA A N 1
ATOM 2192 C CA . ALA A 1 277 ? 5.636 7.370 -12.500 1.00 97.38 277 ALA A CA 1
ATOM 2193 C C . ALA A 1 277 ? 6.608 7.469 -13.689 1.00 97.38 277 ALA A C 1
ATOM 2195 O O . ALA A 1 277 ? 6.440 6.753 -14.674 1.00 97.38 277 ALA A O 1
ATOM 2196 N N . ASP A 1 278 ? 7.633 8.319 -13.582 1.00 97.56 278 ASP A N 1
ATOM 2197 C CA . ASP A 1 278 ? 8.632 8.545 -14.635 1.00 97.56 278 ASP A CA 1
ATOM 2198 C C . ASP A 1 278 ? 9.481 7.295 -14.908 1.00 97.56 278 ASP A C 1
ATOM 2200 O O . ASP A 1 278 ? 9.881 7.039 -16.043 1.00 97.56 278 ASP A O 1
ATOM 2204 N N . THR A 1 279 ? 9.774 6.511 -13.867 1.00 98.06 279 THR A N 1
ATOM 2205 C CA . THR A 1 279 ? 10.699 5.371 -13.957 1.00 98.06 279 THR A CA 1
ATOM 2206 C C . THR A 1 279 ? 10.023 4.017 -14.110 1.00 98.06 279 THR A C 1
ATOM 2208 O O . THR A 1 279 ? 10.713 3.052 -14.442 1.00 98.06 279 THR A O 1
ATOM 2211 N N . LEU A 1 280 ? 8.707 3.916 -13.901 1.00 98.56 280 LEU A N 1
ATOM 2212 C CA . LEU A 1 280 ? 8.010 2.631 -13.799 1.00 98.56 280 LEU A CA 1
ATOM 2213 C C . LEU A 1 280 ? 8.141 1.764 -15.056 1.00 98.56 280 LEU A C 1
ATOM 2215 O O . LEU A 1 280 ? 8.448 0.580 -14.939 1.00 98.56 280 LEU A O 1
ATOM 2219 N N . ASP A 1 281 ? 7.996 2.347 -16.249 1.00 98.00 281 ASP A N 1
ATOM 2220 C CA . ASP A 1 281 ? 8.168 1.610 -17.508 1.00 98.00 281 ASP A CA 1
ATOM 2221 C C . ASP A 1 281 ? 9.576 1.012 -17.614 1.00 98.00 281 ASP A C 1
ATOM 2223 O O . ASP A 1 281 ? 9.728 -0.184 -17.864 1.00 98.00 281 ASP A O 1
ATOM 2227 N N . LYS A 1 282 ? 10.604 1.832 -17.354 1.00 97.62 282 LYS A N 1
ATOM 2228 C CA . LYS A 1 282 ? 12.010 1.410 -17.406 1.00 97.62 282 LYS A CA 1
ATOM 2229 C C . LYS A 1 282 ? 12.318 0.363 -16.341 1.00 97.62 282 LYS A C 1
ATOM 2231 O O . LYS A 1 282 ? 13.079 -0.569 -16.605 1.00 97.62 282 LYS A O 1
ATOM 2236 N N . LEU A 1 283 ? 11.738 0.507 -15.150 1.00 98.56 283 LEU A N 1
ATOM 2237 C CA . LEU A 1 283 ? 11.850 -0.465 -14.071 1.00 98.56 283 LEU A CA 1
ATOM 2238 C C . LEU A 1 283 ? 11.254 -1.803 -14.498 1.00 98.56 283 LEU A C 1
ATOM 2240 O O . LEU A 1 283 ? 11.958 -2.805 -14.417 1.00 98.56 283 LEU A O 1
ATOM 2244 N N . ILE A 1 284 ? 10.017 -1.814 -15.005 1.00 98.50 284 ILE A N 1
ATOM 2245 C CA . ILE A 1 284 ? 9.328 -3.042 -15.411 1.00 98.50 284 ILE A CA 1
ATOM 2246 C C . ILE A 1 284 ? 10.087 -3.742 -16.536 1.00 98.50 284 ILE A C 1
ATOM 2248 O O . ILE A 1 284 ? 10.376 -4.930 -16.414 1.00 98.50 284 ILE A O 1
ATOM 2252 N N . ASP A 1 285 ? 10.460 -3.016 -17.592 1.00 96.81 285 ASP A N 1
ATOM 2253 C CA . ASP A 1 285 ? 11.166 -3.592 -18.742 1.00 96.81 285 ASP A CA 1
ATOM 2254 C C . ASP A 1 285 ? 12.518 -4.184 -18.335 1.00 96.81 285 ASP A C 1
ATOM 2256 O O . ASP A 1 285 ? 12.867 -5.300 -18.716 1.00 96.81 285 ASP A O 1
ATOM 2260 N N . THR A 1 286 ? 13.276 -3.462 -17.507 1.00 97.25 286 THR A N 1
ATOM 2261 C CA . THR A 1 286 ? 14.585 -3.938 -17.050 1.00 97.25 286 THR A CA 1
ATOM 2262 C C . THR A 1 286 ? 14.443 -5.139 -16.111 1.00 97.25 286 THR A C 1
ATOM 2264 O O . THR A 1 286 ? 15.208 -6.093 -16.241 1.00 97.25 286 THR A O 1
ATOM 2267 N N . ALA A 1 287 ? 13.466 -5.138 -15.196 1.00 97.75 287 ALA A N 1
ATOM 2268 C CA . ALA A 1 287 ? 13.212 -6.265 -14.295 1.00 97.75 287 ALA A CA 1
ATOM 2269 C C . ALA A 1 287 ? 12.878 -7.537 -15.083 1.00 97.75 287 ALA A C 1
ATOM 2271 O O . ALA A 1 287 ? 13.452 -8.597 -14.847 1.00 97.75 287 ALA A O 1
ATOM 2272 N N . ARG A 1 288 ? 12.005 -7.393 -16.077 1.00 96.44 288 ARG A N 1
ATOM 2273 C CA . ARG A 1 288 ? 11.584 -8.446 -16.995 1.00 96.44 288 ARG A CA 1
ATOM 2274 C C . ARG A 1 288 ? 12.751 -9.025 -17.800 1.00 96.44 288 ARG A C 1
ATOM 2276 O O . ARG A 1 288 ? 12.864 -10.242 -17.927 1.00 96.44 288 ARG A O 1
ATOM 2283 N N . CYS A 1 289 ? 13.684 -8.189 -18.257 1.00 95.38 289 CYS A N 1
ATOM 2284 C CA . CYS A 1 289 ? 14.931 -8.655 -18.876 1.00 95.38 289 CYS A CA 1
ATOM 2285 C C . CYS A 1 289 ? 15.857 -9.397 -17.900 1.00 95.38 289 CYS A C 1
ATOM 2287 O O . CYS A 1 289 ? 16.567 -10.326 -18.291 1.00 95.38 289 CYS A O 1
ATOM 2289 N N . LEU A 1 290 ? 15.843 -9.007 -16.624 1.00 96.00 290 LEU A N 1
ATOM 2290 C CA . LEU A 1 290 ? 16.555 -9.701 -15.551 1.00 96.00 290 LEU A CA 1
ATOM 2291 C C . LEU A 1 290 ? 15.855 -11.000 -15.107 1.00 96.00 290 LEU A C 1
ATOM 2293 O O . LEU A 1 290 ? 16.450 -11.758 -14.349 1.00 96.00 290 LEU A O 1
ATOM 2297 N N . GLY A 1 291 ? 14.646 -11.290 -15.594 1.00 95.75 291 GLY A N 1
ATOM 2298 C CA . GLY A 1 291 ? 13.875 -12.483 -15.235 1.00 95.75 291 GLY A CA 1
ATOM 2299 C C . GLY A 1 291 ? 12.969 -12.314 -14.014 1.00 95.75 291 GLY A C 1
ATOM 2300 O O . GLY A 1 291 ? 12.453 -13.309 -13.523 1.00 95.75 291 GLY A O 1
ATOM 2301 N N . ILE A 1 292 ? 12.769 -11.087 -13.524 1.00 98.19 292 ILE A N 1
ATOM 2302 C CA . ILE A 1 292 ? 11.761 -10.810 -12.495 1.00 98.19 292 ILE A CA 1
ATOM 2303 C C . ILE A 1 292 ? 10.375 -10.933 -13.124 1.00 98.19 292 ILE A C 1
ATOM 2305 O O . ILE A 1 292 ? 10.092 -10.297 -14.145 1.00 98.19 292 ILE A O 1
ATOM 2309 N N . ASP A 1 293 ? 9.510 -11.696 -12.470 1.00 97.50 293 ASP A N 1
ATOM 2310 C CA . ASP A 1 293 ? 8.110 -11.832 -12.839 1.00 97.50 293 ASP A CA 1
ATOM 2311 C C . ASP A 1 293 ? 7.240 -10.851 -12.044 1.00 97.50 293 ASP A C 1
ATOM 2313 O O . ASP A 1 293 ? 7.389 -10.720 -10.829 1.00 97.50 293 ASP A O 1
ATOM 2317 N N . PHE A 1 294 ? 6.332 -10.144 -12.717 1.00 98.62 294 PHE A N 1
ATOM 2318 C CA . PHE A 1 294 ? 5.383 -9.251 -12.050 1.00 98.62 294 PHE A CA 1
ATOM 2319 C C . PHE A 1 294 ? 4.029 -9.931 -11.956 1.00 98.62 294 PHE A C 1
ATOM 2321 O O . PHE A 1 294 ? 3.350 -10.100 -12.967 1.00 98.62 294 PHE A O 1
ATOM 2328 N N . ILE A 1 295 ? 3.630 -10.245 -10.730 1.00 98.50 295 ILE A N 1
ATOM 2329 C CA . ILE A 1 295 ? 2.460 -11.065 -10.445 1.00 98.50 295 ILE A CA 1
ATOM 2330 C C . ILE A 1 295 ? 1.282 -10.218 -9.953 1.00 98.50 295 ILE A C 1
ATOM 2332 O O . ILE A 1 295 ? 1.434 -9.209 -9.253 1.00 98.50 295 ILE A O 1
ATOM 2336 N N . SER A 1 296 ? 0.077 -10.641 -10.315 1.00 98.56 296 SER A N 1
ATOM 2337 C CA . SER A 1 296 ? -1.181 -10.139 -9.761 1.00 98.56 296 SER A CA 1
ATOM 2338 C C . SER A 1 296 ? -1.341 -10.499 -8.278 1.00 98.56 296 SER A C 1
ATOM 2340 O O . SER A 1 296 ? -0.556 -11.265 -7.716 1.00 98.56 296 SER A O 1
ATOM 2342 N N . TYR A 1 297 ? -2.358 -9.933 -7.620 1.00 98.19 297 TYR A N 1
ATOM 2343 C CA . TYR A 1 297 ? -2.624 -10.279 -6.221 1.00 98.19 297 TYR A CA 1
ATOM 2344 C C . TYR A 1 297 ? -3.127 -11.727 -6.079 1.00 98.19 297 TYR A C 1
ATOM 2346 O O . TYR A 1 297 ? -2.682 -12.429 -5.178 1.00 98.19 297 TYR A O 1
ATOM 2354 N N . ASP A 1 298 ? -3.942 -12.218 -7.021 1.00 98.06 298 ASP A N 1
ATOM 2355 C CA . ASP A 1 298 ? -4.360 -13.630 -7.081 1.00 98.06 298 ASP A CA 1
ATOM 2356 C C . ASP A 1 298 ? -3.164 -14.590 -7.139 1.00 98.06 298 ASP A C 1
ATOM 2358 O O . ASP A 1 298 ? -3.120 -15.614 -6.460 1.00 98.06 298 ASP A O 1
ATOM 2362 N N . GLU A 1 299 ? -2.156 -14.249 -7.938 1.00 98.25 299 GLU A N 1
ATOM 2363 C CA . GLU A 1 299 ? -0.930 -15.036 -8.047 1.00 98.25 299 GLU A CA 1
ATOM 2364 C C . GLU A 1 299 ? -0.072 -14.934 -6.784 1.00 98.25 299 GLU A C 1
ATOM 2366 O O . GLU A 1 299 ? 0.504 -15.936 -6.360 1.00 98.25 299 GLU A O 1
ATOM 2371 N N . ALA A 1 300 ? -0.040 -13.770 -6.126 1.00 97.69 300 ALA A N 1
ATOM 2372 C CA . ALA A 1 300 ? 0.622 -13.622 -4.831 1.00 97.69 300 ALA A CA 1
ATOM 2373 C C . ALA A 1 300 ? -0.033 -14.504 -3.753 1.00 97.69 300 ALA A C 1
ATOM 2375 O O . ALA A 1 300 ? 0.673 -15.097 -2.934 1.00 97.69 300 ALA A O 1
ATOM 2376 N N . LEU A 1 301 ? -1.360 -14.668 -3.789 1.00 96.56 301 LEU A N 1
ATOM 2377 C CA . LEU A 1 301 ? -2.104 -15.534 -2.868 1.00 96.56 301 LEU A CA 1
ATOM 2378 C C . LEU A 1 301 ? -1.815 -17.033 -3.047 1.00 96.56 301 LEU A C 1
ATOM 2380 O O . LEU A 1 301 ? -2.034 -17.800 -2.108 1.00 96.56 301 LEU A O 1
ATOM 2384 N N . ARG A 1 302 ? -1.215 -17.470 -4.165 1.00 97.19 302 ARG A N 1
ATOM 2385 C CA . ARG A 1 302 ? -0.664 -18.840 -4.277 1.00 97.19 302 ARG A CA 1
ATOM 2386 C C . ARG A 1 302 ? 0.455 -19.105 -3.263 1.00 97.19 302 ARG A C 1
ATOM 2388 O O . ARG A 1 302 ? 0.779 -20.254 -2.990 1.00 97.19 302 ARG A O 1
ATOM 2395 N N . HIS A 1 303 ? 1.012 -18.046 -2.676 1.00 96.56 303 HIS A N 1
ATOM 2396 C CA . HIS A 1 303 ? 2.030 -18.086 -1.630 1.00 96.56 303 HIS A CA 1
ATOM 2397 C C . HIS A 1 303 ? 1.505 -17.570 -0.279 1.00 96.56 303 HIS A C 1
ATOM 2399 O O . HIS A 1 303 ? 2.294 -17.111 0.551 1.00 96.56 303 HIS A O 1
ATOM 2405 N N . LYS A 1 304 ? 0.186 -17.628 -0.042 1.00 93.94 304 LYS A N 1
ATOM 2406 C CA . LYS A 1 304 ? -0.455 -17.087 1.170 1.00 93.94 304 LYS A CA 1
ATOM 2407 C C . LYS A 1 304 ? 0.190 -17.565 2.473 1.00 93.94 304 LYS A C 1
ATOM 2409 O O . LYS A 1 304 ? 0.441 -16.741 3.340 1.00 93.94 304 LYS A O 1
ATOM 2414 N N . GLU A 1 305 ? 0.552 -18.844 2.588 1.00 93.00 305 GLU A N 1
ATOM 2415 C CA . GLU A 1 305 ? 1.158 -19.399 3.808 1.00 93.00 305 GLU A CA 1
ATOM 2416 C C . GLU A 1 305 ? 2.506 -18.746 4.110 1.00 93.00 305 GLU A C 1
ATOM 2418 O O . GLU A 1 305 ? 2.785 -18.353 5.239 1.00 93.00 305 GLU A O 1
ATOM 2423 N N . TYR A 1 306 ? 3.333 -18.554 3.081 1.00 93.06 306 TYR A N 1
ATOM 2424 C CA . TYR A 1 306 ? 4.597 -17.840 3.210 1.00 93.06 306 TYR A CA 1
ATOM 2425 C C . TYR A 1 306 ? 4.378 -16.378 3.622 1.00 93.06 306 TYR A C 1
ATOM 2427 O O . TYR A 1 306 ? 5.054 -15.872 4.523 1.00 93.06 306 TYR A O 1
ATOM 2435 N N . LEU A 1 307 ? 3.430 -15.691 2.980 1.00 92.69 307 LEU A N 1
ATOM 2436 C CA . LEU A 1 307 ? 3.112 -14.298 3.293 1.00 92.69 307 LEU A CA 1
ATOM 2437 C C . LEU A 1 307 ? 2.552 -14.153 4.717 1.00 92.69 307 LEU A C 1
ATOM 2439 O O . LEU A 1 307 ? 2.927 -13.213 5.417 1.00 92.69 307 LEU A O 1
ATOM 2443 N N . ALA A 1 308 ? 1.733 -15.099 5.174 1.00 89.88 308 ALA A N 1
ATOM 2444 C CA . ALA A 1 308 ? 1.197 -15.141 6.529 1.00 89.88 308 ALA A CA 1
ATOM 2445 C C . ALA A 1 308 ? 2.295 -15.410 7.568 1.00 89.88 308 ALA A C 1
ATOM 2447 O O . ALA A 1 308 ? 2.469 -14.635 8.509 1.00 89.88 308 ALA A O 1
ATOM 2448 N N . ASN A 1 309 ? 3.125 -16.432 7.344 1.00 86.00 309 ASN A N 1
ATOM 2449 C CA . ASN A 1 309 ? 4.226 -16.799 8.242 1.00 86.00 309 ASN A CA 1
ATOM 2450 C C . ASN A 1 309 ? 5.296 -15.706 8.364 1.00 86.00 309 ASN A C 1
ATOM 2452 O O . ASN A 1 309 ? 5.975 -15.598 9.384 1.00 86.00 309 ASN A O 1
ATOM 2456 N N . THR A 1 310 ? 5.452 -14.871 7.334 1.00 84.69 310 THR A N 1
ATOM 2457 C CA . THR A 1 310 ? 6.367 -13.719 7.355 1.00 84.69 310 THR A CA 1
ATOM 2458 C C . THR A 1 310 ? 5.714 -12.426 7.851 1.00 84.69 310 THR A C 1
ATOM 2460 O O . THR A 1 310 ? 6.379 -11.388 7.897 1.00 84.69 310 THR A O 1
ATOM 2463 N N . GLY A 1 311 ? 4.439 -12.472 8.253 1.00 84.56 311 GLY A N 1
ATOM 2464 C CA . GLY A 1 311 ? 3.684 -11.327 8.766 1.00 84.56 311 GLY A CA 1
ATOM 2465 C C . GLY A 1 311 ? 3.351 -10.273 7.706 1.00 84.56 311 GLY A C 1
ATOM 2466 O O . GLY A 1 311 ? 3.002 -9.143 8.047 1.00 84.56 311 GLY A O 1
ATOM 2467 N N . VAL A 1 312 ? 3.494 -10.614 6.423 1.00 91.12 312 VAL A N 1
ATOM 2468 C CA . VAL A 1 312 ? 3.113 -9.754 5.298 1.00 91.12 312 VAL A CA 1
ATOM 2469 C C . VAL A 1 312 ? 1.608 -9.808 5.078 1.00 91.12 312 VAL A C 1
ATOM 2471 O O . VAL A 1 312 ? 1.021 -8.782 4.769 1.00 91.12 312 VAL A O 1
ATOM 2474 N N . LEU A 1 313 ? 0.980 -10.968 5.254 1.00 92.25 313 LEU A N 1
ATOM 2475 C CA . LEU A 1 313 ? -0.465 -11.145 5.148 1.00 92.25 313 LEU A CA 1
ATOM 2476 C C . LEU A 1 313 ? -1.040 -11.482 6.525 1.00 92.25 313 LEU A C 1
ATOM 2478 O O . LEU A 1 313 ? -0.518 -12.336 7.232 1.00 92.25 313 LEU A O 1
ATOM 2482 N N . GLN A 1 314 ? -2.122 -10.817 6.902 1.00 91.31 314 GLN A N 1
ATOM 2483 C CA . GLN A 1 314 ? -2.984 -11.239 7.996 1.00 91.31 314 GLN A CA 1
ATOM 2484 C C . GLN A 1 314 ? -4.400 -11.305 7.452 1.00 91.31 314 GLN A C 1
ATOM 2486 O O . GLN A 1 314 ? -4.992 -10.271 7.146 1.00 91.31 314 GLN A O 1
ATOM 2491 N N . GLU A 1 315 ? -4.893 -12.526 7.288 1.00 90.94 315 GLU A N 1
ATOM 2492 C CA . GLU A 1 315 ? -6.244 -12.767 6.803 1.00 90.94 315 GLU A CA 1
ATOM 2493 C C . GLU A 1 315 ? -7.259 -12.389 7.887 1.00 90.94 315 GLU A C 1
ATOM 2495 O O . GLU A 1 315 ? -7.051 -12.660 9.080 1.00 90.94 315 GLU A O 1
ATOM 2500 N N . ALA A 1 316 ? -8.364 -11.775 7.463 1.00 88.19 316 ALA A N 1
ATOM 2501 C CA . ALA A 1 316 ? -9.546 -11.709 8.300 1.00 88.19 316 ALA A CA 1
ATOM 2502 C C . ALA A 1 316 ? -9.960 -13.147 8.658 1.00 88.19 316 ALA A C 1
ATOM 2504 O O . ALA A 1 316 ? -9.884 -14.031 7.797 1.00 88.19 316 ALA A O 1
ATOM 2505 N N . PRO A 1 317 ? -10.387 -13.415 9.905 1.00 80.25 317 PRO A N 1
ATOM 2506 C CA . PRO A 1 317 ? -10.959 -14.702 10.250 1.00 80.25 317 PRO A CA 1
ATOM 2507 C C . PRO A 1 317 ? -12.080 -15.004 9.260 1.00 80.25 317 PRO A C 1
ATOM 2509 O O . PRO A 1 317 ? -13.012 -14.213 9.108 1.00 80.25 317 PRO A O 1
ATOM 2512 N N . LYS A 1 318 ? -11.952 -16.117 8.542 1.00 66.69 318 LYS A N 1
ATOM 2513 C CA . LYS A 1 318 ? -13.059 -16.638 7.748 1.00 66.69 318 LYS A CA 1
ATOM 2514 C C . LYS A 1 318 ? -14.130 -17.070 8.737 1.00 66.69 318 LYS A C 1
ATOM 2516 O O . LYS A 1 318 ? -13.786 -17.614 9.783 1.00 66.69 318 LYS A O 1
ATOM 2521 N N . GLU A 1 319 ? -15.399 -16.866 8.408 1.00 57.81 319 GLU A N 1
ATOM 2522 C CA . GLU A 1 319 ? -16.543 -17.378 9.184 1.00 57.81 319 GLU A CA 1
ATOM 2523 C C . GLU A 1 319 ? -16.620 -18.925 9.184 1.00 57.81 319 GLU A C 1
ATOM 2525 O O . GLU A 1 319 ? -17.689 -19.512 9.305 1.00 57.81 319 GLU A O 1
ATOM 2530 N N . GLU A 1 320 ? -15.494 -19.624 9.028 1.00 46.22 320 GLU A N 1
ATOM 2531 C CA . GLU A 1 320 ? -15.427 -21.073 9.113 1.00 46.22 320 GLU A CA 1
ATOM 2532 C C . GLU A 1 320 ? -15.259 -21.477 10.575 1.00 46.22 320 GLU A C 1
ATOM 2534 O O . GLU A 1 320 ? -14.190 -21.351 11.175 1.00 46.22 320 GLU A O 1
ATOM 2539 N N . ASN A 1 321 ? -16.372 -21.988 11.098 1.00 45.34 321 ASN A N 1
ATOM 2540 C CA . ASN A 1 321 ? -16.590 -22.501 12.438 1.00 45.34 321 ASN A CA 1
ATOM 2541 C C . ASN A 1 321 ? -16.529 -21.408 13.498 1.00 45.34 321 ASN A C 1
ATOM 2543 O O . ASN A 1 321 ? -15.564 -21.281 14.255 1.00 45.34 321 ASN A O 1
ATOM 2547 N N . ASP A 1 322 ? -17.650 -20.701 13.637 1.00 50.72 322 ASP A N 1
ATOM 2548 C CA . ASP A 1 322 ? -18.087 -20.291 14.961 1.00 50.72 322 ASP A CA 1
ATOM 2549 C C . ASP A 1 322 ? -18.229 -21.565 15.811 1.00 50.72 322 ASP A C 1
ATOM 2551 O O . ASP A 1 322 ? -19.294 -22.159 15.913 1.00 50.72 322 ASP A O 1
ATOM 2555 N N . ILE A 1 323 ? -17.117 -22.086 16.337 1.00 53.81 323 ILE A N 1
ATOM 2556 C CA . ILE A 1 323 ? -17.114 -23.235 17.246 1.00 53.81 323 ILE A CA 1
ATOM 2557 C C . ILE A 1 323 ? -17.977 -22.877 18.451 1.00 53.81 323 ILE A C 1
ATOM 2559 O O . ILE A 1 323 ? -18.640 -23.743 18.993 1.00 53.81 323 ILE A O 1
ATOM 2563 N N . LEU A 1 324 ? -18.013 -21.597 18.835 1.00 54.78 324 LEU A N 1
ATOM 2564 C CA . LEU A 1 324 ? -18.856 -21.118 19.914 1.00 54.78 324 LEU A CA 1
ATOM 2565 C C . LEU A 1 324 ? -20.332 -21.118 19.511 1.00 54.78 324 LEU A C 1
ATOM 2567 O O . LEU A 1 324 ? -21.140 -21.624 20.265 1.00 54.78 324 LEU A O 1
ATOM 2571 N N . GLY A 1 325 ? -20.683 -20.613 18.334 1.00 52.50 325 GLY A N 1
ATOM 2572 C CA . GLY A 1 325 ? -22.048 -20.571 17.807 1.00 52.50 325 GLY A CA 1
ATOM 2573 C C . GLY A 1 325 ? -22.588 -21.941 17.451 1.00 52.50 325 GLY A C 1
ATOM 2574 O O . GLY A 1 325 ? -23.710 -22.244 17.810 1.00 52.50 325 GLY A O 1
ATOM 2575 N N . SER A 1 326 ? -21.777 -22.807 16.846 1.00 49.41 326 SER A N 1
ATOM 2576 C CA . SER A 1 326 ? -22.120 -24.213 16.620 1.00 49.41 326 SER A CA 1
ATOM 2577 C C . SER A 1 326 ? -22.213 -24.993 17.927 1.00 49.41 326 SER A C 1
ATOM 2579 O O . SER A 1 326 ? -23.112 -25.803 18.046 1.00 49.41 326 SER A O 1
ATOM 2581 N N . PHE A 1 327 ? -21.371 -24.722 18.933 1.00 57.72 327 PHE A N 1
ATOM 2582 C CA . PHE A 1 327 ? -21.503 -25.295 20.280 1.00 57.72 327 PHE A CA 1
ATOM 2583 C C . PHE A 1 327 ? -22.729 -24.757 21.028 1.00 57.72 327 PHE A C 1
ATOM 2585 O O . PHE A 1 327 ? -23.397 -25.517 21.719 1.00 57.72 327 PHE A O 1
ATOM 2592 N N . ILE A 1 328 ? -23.045 -23.469 20.880 1.00 60.06 328 ILE A N 1
ATOM 2593 C CA . ILE A 1 328 ? -24.250 -22.838 21.428 1.00 60.06 328 ILE A CA 1
ATOM 2594 C C . ILE A 1 328 ? -25.486 -23.436 20.753 1.00 60.06 328 ILE A C 1
ATOM 2596 O O . ILE A 1 328 ? -26.403 -23.838 21.453 1.00 60.06 328 ILE A O 1
ATOM 2600 N N . GLU A 1 329 ? -25.495 -23.584 19.429 1.00 59.84 329 GLU A N 1
ATOM 2601 C CA . GLU A 1 329 ? -26.564 -24.265 18.695 1.00 59.84 329 GLU A CA 1
ATOM 2602 C C . GLU A 1 329 ? -26.668 -25.744 19.081 1.00 59.84 329 GLU A C 1
ATOM 2604 O O . GLU A 1 329 ? -27.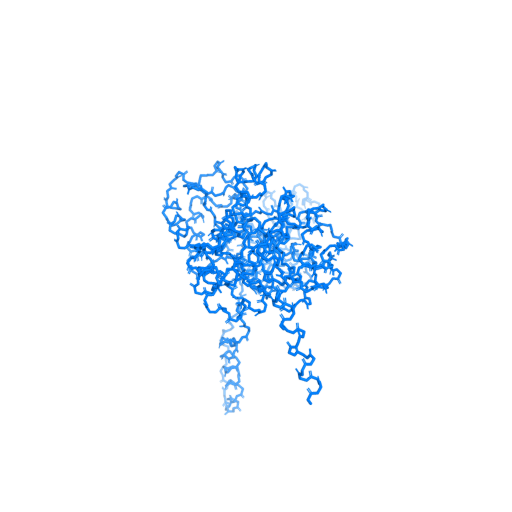771 -26.234 19.282 1.00 59.84 329 GLU A O 1
ATOM 2609 N N . ASP A 1 330 ? -25.555 -26.456 19.274 1.00 62.50 330 ASP A N 1
ATOM 2610 C CA . ASP A 1 330 ? -25.563 -27.847 19.745 1.00 62.50 330 ASP A CA 1
ATOM 2611 C C . ASP A 1 330 ? -26.124 -27.970 21.169 1.00 62.50 330 ASP A C 1
ATOM 2613 O O . ASP A 1 330 ? -26.781 -28.959 21.488 1.00 62.50 330 ASP A O 1
ATOM 2617 N N . ILE A 1 331 ? -25.865 -26.987 22.038 1.00 60.19 331 ILE A N 1
ATOM 2618 C CA . ILE A 1 331 ? -26.444 -26.914 23.386 1.00 60.19 331 ILE A CA 1
ATOM 2619 C C . ILE A 1 331 ? -27.945 -26.634 23.296 1.00 60.19 331 ILE A C 1
ATOM 2621 O O . ILE A 1 331 ? -28.730 -27.363 23.897 1.00 60.19 331 ILE A O 1
ATOM 2625 N N . LEU A 1 332 ? -28.351 -25.640 22.504 1.00 60.38 332 LEU A N 1
ATOM 2626 C CA . LEU A 1 332 ? -29.756 -25.262 22.332 1.00 60.38 332 LEU A CA 1
ATOM 2627 C C . LEU A 1 332 ? -30.576 -26.394 21.685 1.00 60.38 332 LEU A C 1
ATOM 2629 O O . LEU A 1 332 ? -31.683 -26.691 22.129 1.00 60.38 332 LEU A O 1
ATOM 2633 N N . ASN A 1 333 ? -30.004 -27.107 20.711 1.00 56.94 333 ASN A N 1
ATOM 2634 C CA . ASN A 1 333 ? -30.636 -28.254 20.052 1.00 56.94 333 ASN A CA 1
ATOM 2635 C C . ASN A 1 333 ? -30.662 -29.511 20.944 1.00 56.94 333 ASN A C 1
ATOM 2637 O O . ASN A 1 333 ? -31.560 -30.346 20.818 1.00 56.94 333 ASN A O 1
ATOM 2641 N N . LYS A 1 334 ? -29.714 -29.660 21.883 1.00 55.12 334 LYS A N 1
ATOM 2642 C CA . LYS A 1 334 ? -29.763 -30.717 22.914 1.00 55.12 334 LYS A CA 1
ATOM 2643 C C . LYS A 1 334 ? -30.799 -30.423 24.001 1.00 55.12 334 LYS A C 1
ATOM 2645 O O . LYS A 1 334 ? -31.353 -31.371 24.557 1.00 55.12 334 LYS A O 1
ATOM 2650 N N . GLU A 1 335 ? -31.109 -29.154 24.265 1.00 49.44 335 GLU A N 1
ATOM 2651 C CA . GLU A 1 335 ? -32.179 -28.748 25.187 1.00 49.44 335 GLU A CA 1
ATOM 2652 C C . GLU A 1 335 ? -33.590 -28.962 24.601 1.00 49.44 335 GLU A C 1
ATOM 2654 O O . GLU A 1 335 ? -34.518 -29.283 25.348 1.00 49.44 335 GLU A O 1
ATOM 2659 N N . GLU A 1 336 ? -33.775 -28.903 23.275 1.00 44.88 336 GLU A N 1
ATOM 2660 C CA . GLU A 1 336 ? -35.077 -29.188 22.643 1.00 44.88 336 GLU A CA 1
ATOM 2661 C C . GLU A 1 336 ? -35.472 -30.679 22.653 1.00 44.88 336 GLU A C 1
ATOM 2663 O O . GLU A 1 336 ? -36.664 -31.002 22.651 1.00 44.88 336 GLU A O 1
ATOM 2668 N N . HIS A 1 337 ? -34.510 -31.605 22.753 1.00 40.81 337 HIS A N 1
ATOM 2669 C CA . HIS A 1 337 ? -34.782 -33.051 22.782 1.00 40.81 337 HIS A CA 1
ATOM 2670 C C . HIS A 1 337 ? -35.036 -33.647 24.176 1.00 40.81 337 HIS A C 1
ATOM 2672 O O . HIS A 1 337 ? -35.305 -34.844 24.290 1.00 40.81 337 HIS A O 1
ATOM 2678 N N . GLN A 1 338 ? -35.057 -32.830 25.232 1.00 40.16 338 GLN A N 1
ATOM 2679 C CA . GLN A 1 338 ? -35.493 -33.250 26.568 1.00 40.16 338 GLN A CA 1
ATOM 2680 C C . GLN A 1 338 ? -36.764 -32.520 27.017 1.00 40.16 338 GLN A C 1
ATOM 2682 O O . GLN A 1 338 ? -36.844 -31.954 28.103 1.00 40.16 338 GLN A O 1
ATOM 2687 N N . LYS A 1 339 ? -37.828 -32.603 26.214 1.00 42.19 339 LYS A N 1
ATOM 2688 C CA . LYS A 1 339 ? -39.197 -32.420 26.716 1.00 42.19 339 LYS A CA 1
ATOM 2689 C C . LYS A 1 339 ? -39.925 -33.752 26.751 1.00 42.19 339 LYS A C 1
ATOM 2691 O O . LYS A 1 339 ? -40.579 -34.126 25.791 1.00 42.19 339 LYS A O 1
ATOM 2696 N N . HIS A 1 340 ? -39.818 -34.435 27.888 1.00 39.56 340 HIS A N 1
ATOM 2697 C CA . HIS A 1 340 ? -40.946 -35.072 28.575 1.00 39.56 340 HIS A CA 1
ATOM 2698 C C . HIS A 1 340 ? -40.446 -35.702 29.883 1.00 39.56 340 HIS A C 1
ATOM 2700 O O . HIS A 1 340 ? -39.973 -36.828 29.883 1.00 39.56 340 HIS A O 1
ATOM 2706 N N . PHE A 1 341 ? -40.583 -34.994 31.006 1.00 30.31 341 PHE A N 1
ATOM 2707 C CA . PHE A 1 341 ? -41.345 -35.513 32.146 1.00 30.31 341 PHE A CA 1
ATOM 2708 C C . PHE A 1 341 ? -41.687 -34.385 33.125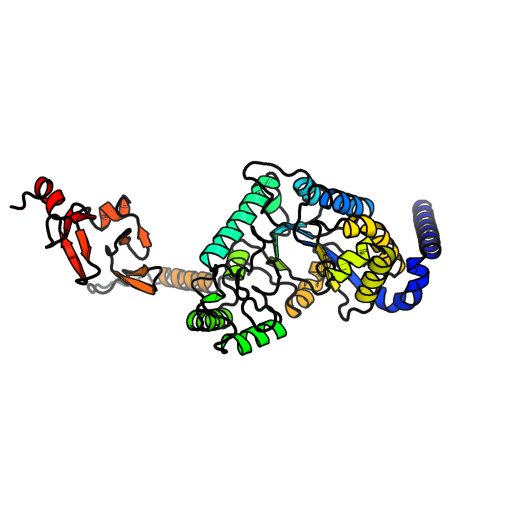 1.00 30.31 341 PHE A C 1
ATOM 2710 O O . PHE A 1 341 ? -40.870 -33.547 33.488 1.00 30.31 341 PHE A O 1
ATOM 2717 N N . SER A 1 342 ? -42.960 -34.368 33.497 1.00 40.66 342 SER A N 1
ATOM 2718 C CA . SER A 1 342 ? -43.613 -33.421 34.391 1.00 40.66 342 SER A CA 1
ATOM 2719 C C . SER A 1 342 ? -43.182 -33.633 35.846 1.00 40.66 342 SER A C 1
ATOM 2721 O O . SER A 1 342 ? -43.332 -34.742 36.360 1.00 40.66 342 SER A O 1
ATOM 2723 N N . LYS A 1 343 ? -42.736 -32.566 36.528 1.00 29.83 343 LYS A N 1
ATOM 2724 C CA . LYS A 1 343 ? -43.327 -32.112 37.802 1.00 29.83 343 LYS A CA 1
ATOM 2725 C C . LYS A 1 343 ? -42.757 -30.763 38.255 1.00 29.83 343 LYS A C 1
ATOM 2727 O O . LYS A 1 343 ? -41.571 -30.491 38.148 1.00 29.83 343 LYS A O 1
ATOM 2732 N N . THR A 1 344 ? -43.667 -29.945 38.759 1.00 41.44 344 THR A N 1
ATOM 2733 C CA . THR A 1 344 ? -43.531 -28.591 39.305 1.00 41.44 344 THR A CA 1
ATOM 2734 C C . THR A 1 344 ? -42.575 -28.468 40.497 1.00 41.44 344 THR A C 1
ATOM 2736 O O . THR A 1 344 ? -42.767 -29.199 41.464 1.00 41.44 344 THR A O 1
ATOM 2739 N N . CYS A 1 345 ? -41.690 -27.464 40.455 1.00 23.20 345 CYS A N 1
ATOM 2740 C CA . CYS A 1 345 ? -41.135 -26.666 41.570 1.00 23.20 345 CYS A CA 1
ATOM 2741 C C . CYS A 1 345 ? -40.719 -25.310 40.950 1.00 23.20 345 CYS A C 1
ATOM 2743 O O . CYS A 1 345 ? -39.960 -25.305 39.989 1.00 23.20 345 CYS A O 1
ATOM 2745 N N . SER A 1 346 ? -41.489 -24.238 41.174 1.00 33.84 346 SER A N 1
ATOM 2746 C CA . SER A 1 346 ? -41.202 -23.113 42.090 1.00 33.84 346 SER A CA 1
ATOM 2747 C C . SER A 1 346 ? -39.971 -22.284 41.708 1.00 33.84 346 SER A C 1
ATOM 2749 O O . SER A 1 346 ? -38.881 -22.833 41.594 1.00 33.84 346 SER A O 1
ATOM 2751 N N . ASP A 1 347 ? -40.211 -20.980 41.532 1.00 44.38 347 ASP A N 1
ATOM 2752 C CA . ASP A 1 347 ? -39.260 -19.885 41.310 1.00 44.38 347 ASP A CA 1
ATOM 2753 C C . ASP A 1 347 ? -37.839 -20.160 41.827 1.00 44.38 347 ASP A C 1
ATOM 2755 O O . ASP A 1 347 ? -37.678 -20.455 43.007 1.00 44.38 347 ASP A O 1
ATOM 2759 N N . ASP A 1 348 ? -36.824 -20.019 40.962 1.00 34.47 348 ASP A N 1
ATOM 2760 C CA . ASP A 1 348 ? -35.728 -19.074 41.218 1.00 34.47 348 ASP A CA 1
ATOM 2761 C C . ASP A 1 348 ? -34.682 -18.975 40.080 1.00 34.47 348 ASP A C 1
ATOM 2763 O O . ASP A 1 348 ? -34.144 -19.959 39.579 1.00 34.47 348 ASP A O 1
ATOM 2767 N N . HIS A 1 349 ? -34.369 -17.711 39.771 1.00 36.28 349 HIS A N 1
ATOM 2768 C CA . HIS A 1 349 ? -33.163 -17.152 39.138 1.00 36.28 349 HIS A CA 1
ATOM 2769 C C . HIS A 1 349 ? -32.949 -17.192 37.609 1.00 36.28 349 HIS A C 1
ATOM 2771 O O . HIS A 1 349 ? -32.145 -17.927 37.044 1.00 36.28 349 HIS A O 1
ATOM 2777 N N . ASP A 1 350 ? -33.576 -16.184 36.995 1.00 37.06 350 ASP A N 1
ATOM 2778 C CA . ASP A 1 350 ? -33.115 -15.365 35.867 1.00 37.06 350 ASP A CA 1
ATOM 2779 C C . ASP A 1 350 ? -31.676 -14.822 36.063 1.00 37.06 350 ASP A C 1
ATOM 2781 O O . ASP A 1 350 ? -31.398 -14.091 37.019 1.00 37.06 350 ASP A O 1
ATOM 2785 N N . HIS A 1 351 ? -30.767 -15.111 35.126 1.00 39.50 351 HIS A N 1
ATOM 2786 C CA . HIS A 1 351 ? -29.499 -14.388 34.970 1.00 39.50 351 HIS A CA 1
ATOM 2787 C C . HIS A 1 351 ? -29.598 -13.398 33.805 1.00 39.50 351 HIS A C 1
ATOM 2789 O O . HIS A 1 351 ? -28.924 -13.505 32.781 1.00 39.50 351 HIS A O 1
ATOM 2795 N N . SER A 1 352 ? -30.436 -12.383 33.996 1.00 46.03 352 SER A N 1
ATOM 2796 C CA . SER A 1 352 ? -30.477 -11.188 33.168 1.00 46.03 352 SER A CA 1
ATOM 2797 C C . SER A 1 352 ? -29.241 -10.319 33.426 1.00 46.03 352 SER A C 1
ATOM 2799 O O . SER A 1 352 ? -28.926 -9.936 34.557 1.00 46.03 352 SER A O 1
ATOM 2801 N N . PHE A 1 353 ? -28.520 -9.960 32.361 1.00 52.47 353 PHE A N 1
ATOM 2802 C CA . PHE A 1 353 ? -27.471 -8.941 32.418 1.00 52.47 353 PHE A CA 1
ATOM 2803 C C . PHE A 1 353 ? -28.095 -7.563 32.720 1.00 52.47 353 PHE A C 1
ATOM 2805 O O . PHE A 1 353 ? -28.407 -6.778 31.828 1.00 52.47 353 PHE A O 1
ATOM 2812 N N . ASN A 1 354 ? -28.269 -7.254 34.007 1.00 67.38 354 ASN A N 1
ATOM 2813 C CA . ASN A 1 354 ? -28.901 -6.023 34.504 1.00 67.38 354 ASN A CA 1
ATOM 2814 C C . ASN A 1 354 ? -27.931 -4.843 34.669 1.00 67.38 354 ASN A C 1
ATOM 2816 O O . ASN A 1 354 ? -28.233 -3.882 35.381 1.00 67.38 354 ASN A O 1
ATOM 2820 N N . THR A 1 355 ? -26.748 -4.900 34.046 1.00 81.62 355 THR A N 1
ATOM 2821 C CA . THR A 1 355 ? -25.720 -3.865 34.214 1.00 81.62 355 THR A CA 1
ATOM 2822 C C . THR A 1 355 ? -25.066 -3.433 32.910 1.00 81.62 355 THR A C 1
ATOM 2824 O O . THR A 1 355 ? -24.863 -4.238 32.010 1.00 81.62 355 THR A O 1
ATOM 2827 N N . CYS A 1 356 ? -24.694 -2.156 32.830 1.00 80.88 356 CYS A N 1
ATOM 2828 C CA . CYS A 1 356 ? -24.007 -1.549 31.696 1.00 80.88 356 CYS A CA 1
ATOM 2829 C C . CYS A 1 356 ? -22.637 -1.024 32.121 1.00 80.88 356 CYS A C 1
ATOM 2831 O O . CYS A 1 356 ? -22.498 -0.385 33.168 1.00 80.88 356 CYS A O 1
ATOM 2833 N N . LEU A 1 357 ? -21.628 -1.229 31.276 1.00 78.69 357 LEU A N 1
ATOM 2834 C CA . LEU A 1 357 ? -20.285 -0.693 31.478 1.00 78.69 357 LEU A CA 1
ATOM 2835 C C . LEU A 1 357 ? -20.161 0.676 30.794 1.00 78.69 357 LEU A C 1
ATOM 2837 O O . LEU A 1 357 ? -20.445 0.821 29.608 1.00 78.69 357 LEU A O 1
ATOM 2841 N N . SER A 1 358 ? -19.770 1.706 31.539 1.00 71.94 358 SER A N 1
ATOM 2842 C CA . SER A 1 358 ? -19.524 3.047 30.997 1.00 71.94 358 SER A CA 1
ATOM 2843 C C . SER A 1 358 ? -18.121 3.159 30.390 1.00 71.94 358 SER A C 1
ATOM 2845 O O . SER A 1 358 ? -17.213 2.412 30.751 1.00 71.94 358 SER A O 1
ATOM 2847 N N . SER A 1 359 ? -17.904 4.153 29.524 1.00 62.59 359 SER A N 1
ATOM 2848 C CA . SER A 1 359 ? -16.616 4.452 28.871 1.00 62.59 359 SER A CA 1
ATOM 2849 C C . SER A 1 359 ? -15.459 4.749 29.837 1.00 62.59 359 SER A C 1
ATOM 2851 O O . SER A 1 359 ? -14.301 4.740 29.432 1.00 62.59 359 SER A O 1
ATOM 2853 N N . ASN A 1 360 ? -15.758 4.992 31.116 1.00 62.94 360 ASN A N 1
ATOM 2854 C CA . ASN A 1 360 ? -14.785 5.156 32.198 1.00 62.94 360 ASN A CA 1
ATOM 2855 C C . ASN A 1 360 ? -14.568 3.879 33.041 1.00 62.94 360 ASN A C 1
ATOM 2857 O O . ASN A 1 360 ? -13.988 3.961 34.122 1.00 62.94 360 ASN A O 1
ATOM 2861 N N . GLY A 1 361 ? -15.071 2.726 32.586 1.00 66.62 361 GLY A N 1
ATOM 2862 C CA . GLY A 1 361 ? -14.908 1.424 33.236 1.00 66.62 361 GLY A CA 1
ATOM 2863 C C . GLY A 1 361 ? -15.798 1.189 34.460 1.00 66.62 361 GLY A C 1
ATOM 2864 O O . GLY A 1 361 ? -15.588 0.218 35.179 1.00 66.62 361 GLY A O 1
ATOM 2865 N N . LYS A 1 362 ? -16.777 2.062 34.733 1.00 71.88 362 LYS A N 1
ATOM 2866 C CA . LYS A 1 362 ? -17.724 1.877 35.845 1.00 71.88 362 LYS A CA 1
ATOM 2867 C C . LYS A 1 362 ? -18.967 1.121 35.401 1.00 71.88 362 LYS A C 1
ATOM 2869 O O . LYS A 1 362 ? -19.541 1.438 34.360 1.00 71.88 362 LYS A O 1
ATOM 2874 N N . THR A 1 363 ? -19.401 0.185 36.235 1.00 77.25 363 THR A N 1
ATOM 2875 C CA . THR A 1 363 ? -20.631 -0.588 36.049 1.00 77.25 363 THR A CA 1
ATOM 2876 C C . THR A 1 363 ? -21.822 0.155 36.648 1.00 77.25 363 THR A C 1
ATOM 2878 O O . THR A 1 363 ? -21.750 0.661 37.769 1.00 77.25 363 THR A O 1
ATOM 2881 N N . TYR A 1 364 ? -22.911 0.224 35.893 1.00 78.31 364 TYR A N 1
ATOM 2882 C CA . TYR A 1 364 ? -24.162 0.879 36.258 1.00 78.31 364 TYR A CA 1
ATOM 2883 C C . TYR A 1 364 ? -25.293 -0.138 36.198 1.00 78.31 364 TYR A C 1
ATOM 2885 O O . TYR A 1 364 ? -25.373 -0.896 35.239 1.00 78.31 364 TYR A O 1
ATOM 2893 N N . GLN A 1 365 ? -26.148 -0.162 37.216 1.00 84.38 365 GLN A N 1
ATOM 2894 C CA . GLN A 1 365 ? -27.324 -1.034 37.253 1.00 84.38 365 GLN A CA 1
ATOM 2895 C C . GLN A 1 365 ? -28.420 -0.512 36.317 1.00 84.38 365 GLN A C 1
ATOM 2897 O O . GLN A 1 365 ? -28.378 0.640 35.872 1.00 84.38 365 GLN A O 1
ATOM 2902 N N . GLN A 1 366 ? -29.425 -1.347 36.068 1.00 84.06 366 GLN A N 1
ATOM 2903 C CA . GLN A 1 366 ? -30.646 -0.990 35.354 1.00 84.06 366 GLN A CA 1
ATOM 2904 C C . GLN A 1 366 ? -31.176 0.393 35.776 1.00 84.06 366 GLN A C 1
ATOM 2906 O O . GLN A 1 366 ? -31.266 0.728 36.959 1.00 84.06 366 GLN A O 1
ATOM 2911 N N . CYS A 1 367 ? -31.525 1.205 34.782 1.00 79.25 367 CYS A N 1
ATOM 2912 C CA . CYS A 1 367 ? -32.048 2.563 34.897 1.00 79.25 367 CYS A CA 1
ATOM 2913 C C . CYS A 1 367 ? -31.107 3.601 35.531 1.00 79.25 367 CYS A C 1
ATOM 2915 O O . CYS A 1 367 ? -31.556 4.673 35.943 1.00 79.25 367 CYS A O 1
ATOM 2917 N N . GLN A 1 368 ? -29.797 3.338 35.581 1.00 78.69 368 GLN A N 1
ATOM 2918 C CA . GLN A 1 368 ? -28.800 4.303 36.055 1.00 78.69 368 GLN A CA 1
ATOM 2919 C C . GLN A 1 368 ? -28.046 4.982 34.905 1.00 78.69 368 GLN A C 1
ATOM 2921 O O . GLN A 1 368 ? -27.733 4.347 33.902 1.00 78.69 368 GLN A O 1
ATOM 2926 N N . GLY A 1 369 ? -27.704 6.264 35.091 1.00 71.62 369 GLY A N 1
ATOM 2927 C CA . GLY A 1 369 ? -26.813 7.042 34.223 1.00 71.62 369 GLY A CA 1
ATOM 2928 C C . GLY A 1 369 ? -27.206 8.522 34.080 1.00 71.62 369 GLY A C 1
ATOM 2929 O O . GLY A 1 369 ? -28.325 8.929 34.394 1.00 71.62 369 GLY A O 1
ATOM 2930 N N . GLU A 1 370 ? -26.239 9.367 33.702 1.00 64.69 370 GLU A N 1
ATOM 2931 C CA . GLU A 1 370 ? -26.395 10.834 33.724 1.00 64.69 370 GLU A CA 1
ATOM 2932 C C . GLU A 1 370 ? -26.994 11.382 32.424 1.00 64.69 370 GLU A C 1
ATOM 2934 O O . GLU A 1 370 ? -28.031 12.038 32.468 1.00 64.69 370 GLU A O 1
ATOM 2939 N N . SER A 1 371 ? -26.380 11.074 31.281 1.00 69.56 371 SER A N 1
ATOM 2940 C CA . SER A 1 371 ? -26.824 11.494 29.941 1.00 69.56 371 SER A CA 1
ATOM 2941 C C . SER A 1 371 ? -27.630 10.420 29.198 1.00 69.56 371 SER A C 1
ATOM 2943 O O . SER A 1 371 ? -28.386 10.730 28.284 1.00 69.56 371 SER A O 1
ATOM 2945 N N . SER A 1 372 ? -27.483 9.162 29.601 1.00 78.38 372 SER A N 1
ATOM 2946 C CA . SER A 1 372 ? -28.166 7.972 29.084 1.00 78.38 372 SER A CA 1
ATOM 2947 C C . SER A 1 372 ? -28.465 7.032 30.252 1.00 78.38 372 SER A C 1
ATOM 2949 O O . SER A 1 372 ? -27.887 7.199 31.327 1.00 78.38 372 SER A O 1
ATOM 2951 N N . VAL A 1 373 ? -29.373 6.076 30.079 1.00 84.31 373 VAL A N 1
ATOM 2952 C CA . VAL A 1 373 ? -29.732 5.086 31.104 1.00 84.31 373 VAL A CA 1
ATOM 2953 C C . VAL A 1 373 ? -29.388 3.680 30.645 1.00 84.31 373 VAL A C 1
ATOM 2955 O O . VAL A 1 373 ? -29.533 3.347 29.470 1.00 84.31 373 VAL A O 1
ATOM 2958 N N . CYS A 1 374 ? -28.919 2.865 31.584 1.00 87.06 374 CYS A N 1
ATOM 2959 C CA . CYS A 1 374 ? -28.696 1.448 31.356 1.00 87.06 374 CYS A CA 1
ATOM 2960 C C . CYS A 1 374 ? -30.028 0.697 31.263 1.00 87.06 374 CYS A C 1
ATOM 2962 O O . CYS A 1 374 ? -30.824 0.751 32.197 1.00 87.06 374 CYS A O 1
ATOM 2964 N N . VAL A 1 375 ? -30.272 -0.014 30.169 1.00 85.12 375 VAL A N 1
ATOM 2965 C CA . VAL A 1 375 ? -31.448 -0.865 29.986 1.00 85.12 375 VAL A CA 1
ATOM 2966 C C . VAL A 1 375 ? -30.987 -2.195 29.401 1.00 85.12 375 VAL A C 1
ATOM 2968 O O . VAL A 1 375 ? -30.544 -2.244 28.260 1.00 85.12 375 VAL A O 1
ATOM 2971 N N . ASN A 1 376 ? -31.067 -3.263 30.196 1.00 83.69 376 ASN A N 1
ATOM 2972 C CA . ASN A 1 376 ? -30.718 -4.640 29.834 1.00 83.69 376 ASN A CA 1
ATOM 2973 C C . ASN A 1 376 ? -29.322 -4.749 29.185 1.00 83.69 376 ASN A C 1
ATOM 2975 O O . ASN A 1 376 ? -29.159 -5.344 28.123 1.00 83.69 376 ASN A O 1
ATOM 2979 N N . GLY A 1 377 ? -28.322 -4.095 29.783 1.00 82.12 377 GLY A N 1
ATOM 2980 C CA . GLY A 1 377 ? -26.944 -4.106 29.280 1.00 82.12 377 GLY A CA 1
ATOM 2981 C C . GLY A 1 377 ? -26.631 -3.090 28.175 1.00 82.12 377 GLY A C 1
ATOM 2982 O O . GLY A 1 377 ? -25.477 -2.989 27.760 1.00 82.12 377 GLY A O 1
ATOM 2983 N N . GLN A 1 378 ? -27.605 -2.284 27.735 1.00 83.81 378 GLN A N 1
ATOM 2984 C CA . GLN A 1 378 ? -27.425 -1.259 26.703 1.00 83.81 378 GLN A CA 1
ATOM 2985 C C . GLN A 1 378 ? -27.606 0.168 27.239 1.00 83.81 378 GLN A C 1
ATOM 2987 O O . GLN A 1 378 ? -28.456 0.435 28.085 1.00 83.81 378 GLN A O 1
ATOM 2992 N N . TRP A 1 379 ? -26.819 1.116 26.723 1.00 86.31 379 TRP A N 1
ATOM 2993 C CA . TRP A 1 379 ? -26.973 2.542 27.026 1.00 86.31 379 TRP A CA 1
ATOM 2994 C C . TRP A 1 379 ? -27.978 3.187 26.072 1.00 86.31 379 TRP A C 1
ATOM 2996 O O . TRP A 1 379 ? -27.665 3.397 24.904 1.00 86.31 379 TRP A O 1
ATOM 3006 N N . LEU A 1 380 ? -29.152 3.561 26.580 1.00 83.31 380 LEU A N 1
ATOM 3007 C CA . LEU A 1 380 ? -30.191 4.245 25.806 1.00 83.31 380 LEU A CA 1
ATOM 3008 C C . LEU A 1 380 ? -30.299 5.722 26.190 1.00 83.31 380 LEU A C 1
ATOM 3010 O O . LEU A 1 380 ? -30.059 6.100 27.340 1.00 83.31 380 LEU A O 1
ATOM 3014 N N . SER A 1 381 ? -30.688 6.574 25.237 1.00 79.06 381 SER A N 1
ATOM 3015 C CA . SER A 1 381 ? -31.047 7.965 25.547 1.00 79.06 381 SER A CA 1
ATOM 3016 C C . SER A 1 381 ? -32.179 7.994 26.575 1.00 79.06 381 SER A C 1
ATOM 3018 O O . SER A 1 381 ? -33.092 7.176 26.525 1.00 79.06 381 SER A O 1
ATOM 3020 N N . LYS A 1 382 ? -32.182 8.978 27.480 1.00 73.00 382 LYS A N 1
ATOM 3021 C CA . LYS A 1 382 ? -33.303 9.183 28.417 1.00 73.00 382 LYS A CA 1
ATOM 3022 C C . LYS A 1 382 ? -34.623 9.533 27.719 1.00 73.00 382 LYS A C 1
ATOM 3024 O O . LYS A 1 382 ? -35.682 9.387 28.318 1.00 73.00 382 LYS A O 1
ATOM 3029 N N . THR A 1 383 ? -34.552 9.984 26.468 1.00 68.81 383 THR A N 1
ATOM 3030 C CA . THR A 1 383 ? -35.706 10.262 25.602 1.00 68.81 383 THR A CA 1
ATOM 3031 C C . THR A 1 383 ? -36.097 9.079 24.711 1.00 68.81 383 THR A C 1
ATOM 3033 O O . THR A 1 383 ? -37.050 9.193 23.945 1.00 68.81 383 THR A O 1
ATOM 3036 N N . ASP A 1 384 ? -35.373 7.957 24.780 1.00 80.25 384 ASP A N 1
ATOM 3037 C CA . ASP A 1 384 ? -35.680 6.758 24.003 1.00 80.25 384 ASP A CA 1
ATOM 3038 C C . ASP A 1 384 ? -36.998 6.117 24.495 1.00 80.25 384 ASP A C 1
ATOM 3040 O O . ASP A 1 384 ? -37.155 5.922 25.705 1.00 80.25 384 ASP A O 1
ATOM 3044 N N . PRO A 1 385 ? -37.953 5.765 23.612 1.00 71.81 385 PRO A N 1
ATOM 3045 C CA . PRO A 1 385 ? -39.239 5.183 24.010 1.00 71.81 385 PRO A CA 1
ATOM 3046 C C . PRO A 1 385 ? -39.128 3.908 24.859 1.00 71.81 385 PRO A C 1
ATOM 3048 O O . PRO A 1 385 ? -39.958 3.681 25.742 1.00 71.81 385 PRO A O 1
ATOM 3051 N N . VAL A 1 386 ? -38.102 3.080 24.635 1.00 78.25 386 VAL A N 1
ATOM 3052 C CA . VAL A 1 386 ? -37.849 1.851 25.402 1.00 78.25 386 VAL A CA 1
ATOM 3053 C C . VAL A 1 386 ? -37.311 2.195 26.787 1.00 78.25 386 VAL A C 1
ATOM 3055 O O . VAL A 1 386 ? -37.789 1.650 27.784 1.00 78.25 386 VAL A O 1
ATOM 3058 N N . ALA A 1 387 ? -36.383 3.151 26.872 1.00 77.75 387 ALA A N 1
ATOM 3059 C CA . ALA A 1 387 ? -35.886 3.667 28.146 1.00 77.75 387 ALA A CA 1
ATOM 3060 C C . ALA A 1 387 ? -37.006 4.308 28.974 1.00 77.75 387 ALA A C 1
ATOM 3062 O O . ALA A 1 387 ? -37.140 4.035 30.165 1.00 77.75 387 ALA A O 1
ATOM 3063 N N . ILE A 1 388 ? -37.863 5.093 28.328 1.00 71.56 388 ILE A N 1
ATOM 3064 C CA . ILE A 1 388 ? -39.044 5.714 28.925 1.00 71.56 388 ILE A CA 1
ATOM 3065 C C . ILE A 1 388 ? -39.997 4.655 29.484 1.00 71.56 388 ILE A C 1
ATOM 3067 O O . ILE A 1 388 ? -40.397 4.734 30.648 1.00 71.56 388 ILE A O 1
ATOM 3071 N N . LYS A 1 389 ? -40.339 3.648 28.672 1.00 75.94 389 LYS A N 1
ATOM 3072 C CA . LYS A 1 389 ? -41.257 2.569 29.051 1.00 75.94 389 LYS A CA 1
ATOM 3073 C C . LYS A 1 389 ? -40.701 1.718 30.194 1.00 75.94 389 LYS A C 1
ATOM 3075 O O . LYS A 1 389 ? -41.468 1.264 31.037 1.00 75.94 389 LYS A O 1
ATOM 3080 N N . ARG A 1 390 ? -39.383 1.482 30.220 1.00 77.94 390 ARG A N 1
ATOM 3081 C CA . ARG A 1 390 ? -38.734 0.557 31.162 1.00 77.94 390 ARG A CA 1
ATOM 3082 C C . ARG A 1 390 ? -38.249 1.217 32.454 1.00 77.94 390 ARG A C 1
ATOM 3084 O O . ARG A 1 390 ? -38.298 0.574 33.495 1.00 77.94 390 ARG A O 1
ATOM 3091 N N . CYS A 1 391 ? -37.793 2.466 32.395 1.00 72.38 391 CYS A N 1
ATOM 3092 C CA . CYS A 1 391 ? -37.167 3.175 33.517 1.00 72.38 391 CYS A CA 1
ATOM 3093 C C . CYS A 1 391 ? -37.983 4.348 34.062 1.00 72.38 391 CYS A C 1
ATOM 3095 O O . CYS A 1 391 ? -37.693 4.839 35.155 1.00 72.38 391 CYS A O 1
ATOM 3097 N N . GLY A 1 392 ? -39.018 4.778 33.337 1.00 63.66 392 GLY A N 1
ATOM 3098 C CA . GLY A 1 392 ? -39.870 5.892 33.727 1.00 63.66 392 GLY A CA 1
ATOM 3099 C C . GLY A 1 392 ? -39.192 7.261 33.589 1.00 63.66 392 GLY A C 1
ATOM 3100 O O . GLY A 1 392 ? -37.984 7.428 33.721 1.00 63.66 392 GLY A O 1
ATOM 3101 N N . PHE A 1 393 ? -40.005 8.288 33.357 1.00 57.91 393 PHE A N 1
ATOM 3102 C CA . PHE A 1 393 ? -39.572 9.657 33.040 1.00 57.91 393 PHE A CA 1
ATOM 3103 C C . PHE A 1 393 ? -38.956 10.479 34.192 1.00 57.91 393 PHE A C 1
ATOM 3105 O O . PHE A 1 393 ? -38.764 11.681 34.038 1.00 57.91 393 PHE A O 1
ATOM 3112 N N . ARG A 1 394 ? -38.747 9.929 35.394 1.00 58.94 394 ARG A N 1
ATOM 3113 C CA . ARG A 1 394 ? -38.893 10.781 36.597 1.00 58.94 394 ARG A CA 1
ATOM 3114 C C . ARG A 1 394 ? -37.726 10.844 37.565 1.00 58.94 394 ARG A C 1
ATOM 3116 O O . ARG A 1 394 ? -37.795 11.653 38.484 1.00 58.94 394 ARG A O 1
ATOM 3123 N N . ASN A 1 395 ? -36.672 10.061 37.366 1.00 73.81 395 ASN A N 1
ATOM 3124 C CA . ASN A 1 395 ? -35.627 9.924 38.375 1.00 73.81 395 ASN A CA 1
ATOM 3125 C C . ASN A 1 395 ? -34.263 10.428 37.889 1.00 73.81 395 ASN A C 1
ATOM 3127 O O . ASN A 1 395 ? -33.857 10.180 36.754 1.00 73.81 395 ASN A O 1
ATOM 3131 N N . CYS A 1 396 ? -33.526 11.094 38.774 1.00 74.50 396 CYS A N 1
ATOM 3132 C CA . CYS A 1 396 ? -32.182 11.601 38.525 1.00 74.50 396 CYS A CA 1
ATOM 3133 C C . CYS A 1 396 ? -31.193 10.898 39.448 1.00 74.50 396 CYS A C 1
ATOM 3135 O O . CYS A 1 396 ? -31.378 10.849 40.663 1.00 74.50 396 CYS A O 1
ATOM 3137 N N . TYR A 1 397 ? -30.108 10.376 38.888 1.00 77.75 397 TYR A N 1
ATOM 3138 C CA . TYR A 1 397 ? -29.036 9.777 39.677 1.00 77.75 397 TYR A CA 1
ATOM 3139 C C . TYR A 1 397 ? -27.969 10.823 40.026 1.00 77.75 397 TYR A C 1
ATOM 3141 O O . TYR A 1 397 ? -27.497 11.553 39.150 1.00 77.75 397 TYR A O 1
ATOM 3149 N N . SER A 1 398 ? -27.559 10.890 41.297 1.00 74.75 398 SER A N 1
ATOM 3150 C CA . SER A 1 398 ? -26.463 11.755 41.748 1.00 74.75 398 SER A CA 1
ATOM 3151 C C . SER A 1 398 ? -25.160 10.973 41.866 1.00 74.75 398 SER A C 1
ATOM 3153 O O . SER A 1 398 ? -25.017 10.069 42.691 1.00 74.75 398 SER A O 1
ATOM 3155 N N . LYS A 1 399 ? -24.146 11.378 41.096 1.00 61.91 399 LYS A N 1
ATOM 3156 C CA . LYS A 1 399 ? -22.794 10.805 41.199 1.00 61.91 399 LYS A CA 1
ATOM 3157 C C . LYS A 1 399 ? -22.097 11.139 42.521 1.00 61.91 399 LYS A C 1
ATOM 3159 O O . LYS A 1 399 ? -21.181 10.400 42.884 1.00 61.91 399 LYS A O 1
ATOM 3164 N N . TYR A 1 400 ? -22.502 12.215 43.200 1.00 71.56 400 TYR A N 1
ATOM 3165 C CA . TYR A 1 400 ? -21.915 12.651 44.469 1.00 71.56 400 TYR A CA 1
ATOM 3166 C C . TYR A 1 400 ? -22.444 11.815 45.636 1.00 71.56 400 TYR A C 1
ATOM 3168 O O . TYR A 1 400 ? -21.661 11.236 46.378 1.00 71.56 400 TYR A O 1
ATOM 3176 N N . THR A 1 401 ? -23.768 11.671 45.744 1.00 79.00 401 THR A N 1
ATOM 3177 C CA . THR A 1 401 ? -24.397 10.946 46.862 1.00 79.00 401 THR A CA 1
ATOM 3178 C C . THR A 1 401 ? -24.638 9.465 46.585 1.00 79.00 401 THR A C 1
ATOM 3180 O O . THR A 1 401 ? -24.998 8.739 47.505 1.00 79.00 401 THR A O 1
ATOM 3183 N N . LYS A 1 402 ? -24.454 9.007 45.336 1.00 74.38 402 LYS A N 1
ATOM 3184 C CA . LYS A 1 402 ? -24.754 7.636 44.871 1.00 74.38 402 LYS A CA 1
ATOM 3185 C C . LYS A 1 402 ? -26.219 7.223 45.046 1.00 74.38 402 LYS A C 1
ATOM 3187 O O . LYS A 1 402 ? -26.527 6.037 45.069 1.00 74.38 402 LYS A O 1
ATOM 3192 N N . LYS A 1 403 ? -27.123 8.198 45.162 1.00 77.38 403 LYS A N 1
ATOM 3193 C CA . LYS A 1 403 ? -28.563 7.980 45.338 1.00 77.38 403 LYS A CA 1
ATOM 3194 C C . LYS A 1 403 ? -29.342 8.425 44.105 1.00 77.38 403 LYS A C 1
ATOM 3196 O O . LYS A 1 403 ? -28.921 9.327 43.375 1.00 77.38 403 LYS A O 1
ATOM 3201 N N . THR A 1 404 ? -30.488 7.788 43.911 1.00 73.62 404 THR A N 1
ATOM 3202 C CA . THR A 1 404 ? -31.499 8.172 42.926 1.00 73.62 404 THR A CA 1
ATOM 3203 C C . THR A 1 404 ? -32.533 9.064 43.603 1.00 73.62 404 THR A C 1
ATOM 3205 O O . THR A 1 404 ? -33.005 8.732 44.686 1.00 73.62 404 THR A O 1
ATOM 3208 N N . TYR A 1 405 ? -32.861 10.181 42.965 1.00 79.62 405 TYR A N 1
ATOM 3209 C CA . TYR A 1 405 ? -33.810 11.187 43.434 1.00 79.62 405 TYR A CA 1
ATOM 3210 C C . TYR A 1 405 ? -35.017 11.189 42.508 1.00 79.62 405 TYR A C 1
ATOM 3212 O O . TYR A 1 405 ? -34.848 11.158 41.286 1.00 79.62 405 TYR A O 1
ATOM 3220 N N . ARG A 1 406 ? -36.219 11.203 43.079 1.00 82.75 406 ARG A N 1
ATOM 3221 C CA . ARG A 1 406 ? -37.473 11.310 42.330 1.00 82.75 406 ARG A CA 1
ATOM 3222 C C . ARG A 1 406 ? -37.716 12.748 41.880 1.00 82.75 406 ARG A C 1
ATOM 3224 O O . ARG A 1 406 ? -37.047 13.685 42.313 1.00 82.75 406 ARG A O 1
ATOM 3231 N N . HIS A 1 407 ? -38.696 12.912 40.999 1.00 82.94 407 HIS A N 1
ATOM 3232 C CA . HIS A 1 407 ? -39.191 14.217 40.579 1.00 82.94 407 HIS A CA 1
ATOM 3233 C C . HIS A 1 407 ? -39.495 15.093 41.810 1.00 82.94 407 HIS A C 1
ATOM 3235 O O . HIS A 1 407 ? -40.182 14.657 42.730 1.00 82.94 407 HIS A O 1
ATOM 3241 N N . CYS A 1 408 ? -38.965 16.314 41.804 1.00 83.00 408 CYS A N 1
ATOM 3242 C CA . CYS A 1 408 ? -38.998 17.304 42.879 1.00 83.00 408 CYS A CA 1
ATOM 3243 C C . CYS A 1 408 ? -38.169 17.002 44.138 1.00 83.00 408 CYS A C 1
ATOM 3245 O O . CYS A 1 408 ? -38.344 17.669 45.155 1.00 83.00 408 CYS A O 1
ATOM 3247 N N . GLU A 1 409 ? -37.198 16.086 44.068 1.00 85.19 409 GLU A N 1
ATOM 3248 C CA . GLU A 1 409 ? -36.265 15.809 45.168 1.00 85.19 409 GLU A CA 1
ATOM 3249 C C . GLU A 1 409 ? -34.852 16.372 44.915 1.00 85.19 409 GLU A C 1
ATOM 3251 O O . GLU A 1 409 ? -34.360 16.413 43.785 1.00 85.19 409 GLU A O 1
ATOM 3256 N N . GLY A 1 410 ? -34.167 16.779 45.991 1.00 82.81 410 GLY A N 1
ATOM 3257 C CA . GLY A 1 410 ? -32.793 17.297 45.973 1.00 82.81 410 GLY A CA 1
ATOM 3258 C C . GLY A 1 410 ? -32.616 18.538 46.857 1.00 82.81 410 GLY A C 1
ATOM 3259 O O . GLY A 1 410 ? -33.590 19.147 47.285 1.00 82.81 410 GLY A O 1
ATOM 3260 N N . SER A 1 411 ? -31.372 18.914 47.171 1.00 79.00 411 SER A N 1
ATOM 3261 C CA . SER A 1 411 ? -31.081 20.081 48.026 1.00 79.00 411 SER A CA 1
ATOM 3262 C C . SER A 1 411 ? -30.692 21.314 47.206 1.00 79.00 411 SER A C 1
ATOM 3264 O O . SER A 1 411 ? -31.457 22.271 47.114 1.00 79.00 411 SER A O 1
ATOM 3266 N N . ASN A 1 412 ? -29.518 21.283 46.572 1.00 79.19 412 ASN A N 1
ATOM 3267 C CA . ASN A 1 412 ? -28.977 22.401 45.784 1.00 79.19 412 ASN A CA 1
ATOM 3268 C C . ASN A 1 412 ? -29.370 22.333 44.300 1.00 79.19 412 ASN A C 1
ATOM 3270 O O . ASN A 1 412 ? -29.466 23.352 43.614 1.00 79.19 412 ASN A O 1
ATOM 3274 N N . SER A 1 413 ? -29.600 21.121 43.802 1.00 85.94 413 SER A N 1
ATOM 3275 C CA . SER A 1 413 ? -30.182 20.843 42.490 1.00 85.94 413 SER A CA 1
ATOM 3276 C C . SER A 1 413 ? -31.348 19.888 42.698 1.00 85.94 413 SER A C 1
ATOM 3278 O O . SER A 1 413 ? -31.221 18.949 43.480 1.00 85.94 413 SER A O 1
ATOM 3280 N N . ILE A 1 414 ? -32.474 20.170 42.053 1.00 87.31 414 ILE A N 1
ATOM 3281 C CA . ILE A 1 414 ? -33.719 19.413 42.153 1.00 87.31 414 ILE A CA 1
ATOM 3282 C C . ILE A 1 414 ? -33.852 18.567 40.895 1.00 87.31 414 ILE A C 1
ATOM 3284 O O . ILE A 1 414 ? -33.640 19.065 39.786 1.00 87.31 414 ILE A O 1
ATOM 3288 N N . CYS A 1 415 ? -34.191 17.296 41.068 1.00 85.44 415 CYS A N 1
ATOM 3289 C CA . CYS A 1 415 ? -34.515 16.429 39.955 1.00 85.44 415 CYS A CA 1
ATOM 3290 C C . CYS A 1 415 ? -35.872 16.817 39.367 1.00 85.44 415 CYS A C 1
ATOM 3292 O O . CYS A 1 415 ? -36.883 16.768 40.061 1.00 85.44 415 CYS A O 1
ATOM 3294 N N . VAL A 1 416 ? -35.923 17.168 38.088 1.00 79.62 416 VAL A N 1
ATOM 3295 C CA . VAL A 1 416 ? -37.165 17.475 37.376 1.00 79.62 416 VAL A CA 1
ATOM 3296 C C . VAL A 1 416 ? -37.162 16.686 36.076 1.00 79.62 416 VAL A C 1
ATOM 3298 O O . VAL A 1 416 ? -36.342 16.924 35.199 1.00 79.62 416 VAL A O 1
ATOM 3301 N N . ASN A 1 417 ? -38.063 15.706 35.977 1.00 74.50 417 ASN A N 1
ATOM 3302 C CA . ASN A 1 417 ? -38.256 14.862 34.787 1.00 74.50 417 ASN A CA 1
ATOM 3303 C C . ASN A 1 417 ? -36.960 14.213 34.256 1.00 74.50 417 ASN A C 1
ATOM 3305 O O . ASN A 1 417 ? -36.735 14.139 33.052 1.00 74.50 417 ASN A O 1
ATOM 3309 N N . GLY A 1 418 ? -36.093 13.748 35.162 1.00 72.38 418 GLY A N 1
ATOM 3310 C CA . GLY A 1 418 ? -34.848 13.061 34.799 1.00 72.38 418 GLY A CA 1
ATOM 3311 C C . GLY A 1 418 ? -33.634 13.973 34.574 1.00 72.38 418 GLY A C 1
ATOM 3312 O O . GLY A 1 418 ? -32.541 13.453 34.303 1.00 72.38 418 GLY A O 1
ATOM 3313 N N . GLU A 1 419 ? -33.792 15.290 34.753 1.00 74.62 419 GLU A N 1
ATOM 3314 C CA . GLU A 1 419 ? -32.729 16.297 34.669 1.00 74.62 419 GLU A CA 1
ATOM 3315 C C . GLU A 1 419 ? -32.490 17.040 35.993 1.00 74.62 419 GLU A C 1
ATOM 3317 O O . GLU A 1 419 ? -33.404 17.277 36.783 1.00 74.62 419 GLU A O 1
ATOM 3322 N N . TRP A 1 420 ? -31.237 17.438 36.234 1.00 82.06 420 TRP A N 1
ATOM 3323 C CA . TRP A 1 420 ? -30.861 18.242 37.397 1.00 82.06 420 TRP A CA 1
ATOM 3324 C C . TRP A 1 420 ? -31.033 19.737 37.105 1.00 82.06 420 TRP A C 1
ATOM 3326 O O . TRP A 1 420 ? -30.255 20.323 36.353 1.00 82.06 420 TRP A O 1
ATOM 3336 N N . LEU A 1 421 ? -32.009 20.380 37.750 1.00 81.56 421 LEU A N 1
ATOM 3337 C CA . LEU A 1 421 ? -32.221 21.827 37.674 1.00 81.56 421 LEU A CA 1
ATOM 3338 C C . LEU A 1 421 ? -31.732 22.528 38.944 1.00 81.56 421 LEU A C 1
ATOM 3340 O O . LEU A 1 421 ? -31.886 22.022 40.054 1.00 81.56 421 LEU A O 1
ATOM 3344 N N . LYS A 1 422 ? -31.186 23.745 38.811 1.00 85.38 422 LYS A N 1
ATOM 3345 C CA . LYS A 1 422 ? -30.910 24.602 39.980 1.00 85.38 422 LYS A CA 1
ATOM 3346 C C . LYS A 1 422 ? -32.214 24.873 40.734 1.00 85.38 422 LYS A C 1
ATOM 3348 O O . LYS A 1 422 ? -33.231 25.153 40.099 1.00 85.38 422 LYS A O 1
ATOM 3353 N N . LYS A 1 423 ? -32.167 24.875 42.073 1.00 81.38 423 LYS A N 1
ATOM 3354 C CA . LYS A 1 423 ? -33.352 25.061 42.934 1.00 81.38 423 LYS A CA 1
ATOM 3355 C C . LYS A 1 423 ? -34.224 26.255 42.521 1.00 81.38 423 LYS A C 1
ATOM 3357 O O . LYS A 1 423 ? -35.436 26.109 42.456 1.00 81.38 423 LYS A O 1
ATOM 3362 N N . SER A 1 424 ? -33.623 27.390 42.145 1.00 82.31 424 SER A N 1
ATOM 3363 C CA . SER A 1 424 ? -34.349 28.586 41.683 1.00 82.31 424 SER A CA 1
ATOM 3364 C C . SER A 1 424 ? -35.217 28.360 40.439 1.00 82.31 424 SER A C 1
ATOM 3366 O O . SER A 1 424 ? -36.295 28.933 40.352 1.00 82.31 424 SER A O 1
ATOM 3368 N N . LYS A 1 425 ? -34.781 27.510 39.501 1.00 82.25 425 LYS A N 1
ATOM 3369 C CA . LYS A 1 425 ? -35.539 27.162 38.287 1.00 82.25 425 LYS A CA 1
ATOM 3370 C C . LYS A 1 425 ? -36.566 26.058 38.528 1.00 82.25 425 LYS A C 1
ATOM 3372 O O . LYS A 1 425 ? -37.561 25.990 37.823 1.00 82.25 425 LYS A O 1
ATOM 3377 N N . ALA A 1 426 ? -36.322 25.198 39.513 1.00 83.56 426 ALA A N 1
ATOM 3378 C CA . ALA A 1 426 ? -37.237 24.119 39.860 1.00 83.56 426 ALA A CA 1
ATOM 3379 C C . ALA A 1 426 ? -38.432 24.591 40.705 1.00 83.56 426 ALA A C 1
ATOM 3381 O O . ALA A 1 426 ? -39.454 23.912 40.706 1.00 83.56 426 ALA A O 1
ATOM 3382 N N . LYS A 1 427 ? -38.340 25.746 41.392 1.00 81.50 427 LYS A N 1
ATOM 3383 C CA . LYS A 1 427 ? -39.421 26.271 42.251 1.00 81.50 427 LYS A CA 1
ATOM 3384 C C . LYS A 1 427 ? -40.772 26.358 41.537 1.00 81.50 427 LYS A C 1
ATOM 3386 O O . LYS A 1 427 ? -41.761 25.887 42.085 1.00 81.50 427 LYS A O 1
ATOM 3391 N N . SER A 1 428 ? -40.802 26.893 40.314 1.00 77.75 428 SER A N 1
ATOM 3392 C CA . SER A 1 428 ? -42.037 27.061 39.532 1.00 77.75 428 SER A CA 1
ATOM 3393 C C . SER A 1 428 ? -42.619 25.752 38.994 1.00 77.75 428 SER A C 1
ATOM 3395 O O . SER A 1 428 ? -43.796 25.707 38.661 1.00 77.75 428 SER A O 1
ATOM 3397 N N . ILE A 1 429 ? -41.808 24.696 38.898 1.00 81.75 429 ILE A N 1
ATOM 3398 C CA . ILE A 1 429 ? -42.215 23.398 38.338 1.00 81.75 429 ILE A CA 1
ATOM 3399 C C . ILE A 1 429 ? -42.638 22.435 39.454 1.00 81.75 429 ILE A C 1
ATOM 3401 O O . ILE A 1 429 ? -43.547 21.635 39.276 1.00 81.75 429 ILE A O 1
ATOM 3405 N N . CYS A 1 430 ? -41.984 22.529 40.611 1.00 82.25 430 CYS A N 1
ATOM 3406 C CA . CYS A 1 430 ? -42.119 21.587 41.717 1.00 82.25 430 CYS A CA 1
ATOM 3407 C C . CYS A 1 430 ? -42.870 22.128 42.938 1.00 82.25 430 CYS A C 1
ATOM 3409 O O . CYS A 1 430 ? -42.961 21.421 43.939 1.00 82.25 430 CYS A O 1
ATOM 3411 N N . ASN A 1 431 ? -43.369 23.368 42.886 1.00 77.38 431 ASN A N 1
ATOM 3412 C CA . ASN A 1 431 ? -44.075 24.022 43.995 1.00 77.38 431 ASN A CA 1
ATOM 3413 C C . ASN A 1 431 ? -43.292 23.980 45.329 1.00 77.38 431 ASN A C 1
ATOM 3415 O O . ASN A 1 431 ? -43.841 23.740 46.402 1.00 77.38 431 ASN A O 1
ATOM 3419 N N . ILE A 1 432 ? -41.972 24.185 45.253 1.00 70.88 432 ILE A N 1
ATOM 3420 C CA . ILE A 1 432 ? -41.069 24.152 46.414 1.00 70.88 432 ILE A CA 1
ATOM 3421 C C . ILE A 1 432 ? -40.940 25.575 46.970 1.00 70.88 432 ILE A C 1
ATOM 3423 O O . ILE A 1 432 ? -40.414 26.446 46.270 1.00 70.88 432 ILE A O 1
ATOM 3427 N N . ASN A 1 433 ? -41.376 25.790 48.218 1.00 63.38 433 ASN A N 1
ATOM 3428 C CA . ASN A 1 433 ? -41.242 27.071 48.932 1.00 63.38 433 ASN A CA 1
ATOM 3429 C C . ASN A 1 433 ? -39.775 27.506 49.103 1.00 63.38 433 ASN A C 1
ATOM 3431 O O . ASN A 1 433 ? -38.905 26.672 49.456 1.00 63.38 433 ASN A O 1
#

Foldseek 3Di:
DVVVVVVVVVVVVVVVVLLVVLVPQPLLVVCVVLLVLLQLAEEAEEAEADDDPPQLVLQVVLCLVLVFEHEYAYACQPFDAQAADVSLLSNVVSPHAYEHQWHPLFLAAWFADPLATQLGHADLVRLLVRVVVRQNRSCNHNVNCNVVDPAYAHAYRVRQRLPNDPVRLVSLVVNLQDQPRYDCVSNVNVNQCHSVNSVVSNVVCVVPNGSSVLSCLVVQYKYAAWPAELCCVPPVLLVVCVVPVSCSLSVRLVSSSPRPDNYTHYYDYRVVRNSCSVNVNVSSSSSVSSNHHRDHVVVSCVCVVVCVVNSRIDGRDDPPDPVVVVVVVVVVVVVVVPPDDDDDDDDDDDPQQQWEADPVRDIDGAQDDQQFGDDSHDTHGLPDPVSCVRNNQFWEADPVVRDIAGDQDDDQWGTHRHHTHGPVVCCVVNVDD

pLDDT: mean 81.68, std 17.43, range [23.2, 98.94]

Secondary structure (DSSP, 8-state):
-HHHHHHHHHHHHHHHHHHHHHHH-HHHHHHGGGHHHHTT-EEEEEEES---TTHHHHHHHHHHHHT--EEEEE-GGG--TT---HHHHHHHHTTPEEEE--SS----S--EETTEE-TTPPPHHHHHHHHHHHHHHHHHHTTT-GGGSS--EE--TTSTTTS--HHHHHHHHHHTT-TTTS-TTT-SS-TT--HHHHHHHHHHHHHHS-HHHHHHHHTT-EEE--SEE--TTSHHHHHHHHH-HHHHHHHHHHHHHT-S-SEEEEEEE-TT-HHHHHHHHHHHHHHHHTT-EE--HHHHHTTHHHHHHTTSEEPPPPSS--HHHHHHHHHHHHHHT-----------------EEE-TTS-EEETT--SSEEEETTEEEETT-HHHHHHH-TT-EE-TTT--EE-TT--SSEEEETTEEEEHHHHHHHHT--

Radius of gyration: 29.9 Å; chains: 1; bounding box: 69×64×89 Å